Protein AF-A0A9W7AT74-F1 (afdb_monomer)

InterPro domains:
  IPR011990 Tetratricopeptide-like helical domain superfamily [G3DSA:1.25.40.10] (2-201)
  IPR011990 Tetratricopeptide-like helical domain superfamily [G3DSA:1.25.40.10] (202-547)
  IPR011990 Tetratricopeptide-like helical domain superfamily [SSF48452] (2-195)
  IPR011990 Tetratricopeptide-like helical domain superfamily [SSF48452] (277-444)
  IPR011990 Tetratricopeptide-like helical domain superfamily [SSF48452] (407-546)
  IPR019734 Tetratricopeptide repeat [PF13181] (59-85)
  IPR019734 Tetratricopeptide repeat [PS50005] (94-127)
  IPR019734 Tetratricopeptide repeat [PS50005] (133-166)
  IPR019734 Tetratricopeptide repeat [PS50005] (376-409)
  IPR019734 Tetratricopeptide repeat [PS50005] (477-510)
  IPR019734 Tetratricopeptide repeat [PS50005] (511-544)
  IPR019734 Tetratricopeptide repeat [SM00028] (57-90)
  IPR019734 Tetratricopeptide repeat [SM00028] (94-127)
  IPR019734 Tetratricopeptide repeat [SM00028] (133-166)
  IPR019734 Tetratricopeptide repeat [SM00028] (273-306)
  IPR019734 Tetratricopeptide repeat [SM00028] (308-341)
  IPR019734 Tetratricopeptide repeat [SM00028] (342-375)
  IPR019734 Tetratricopeptide repeat [SM00028] (376-409)
  IPR019734 Tetratricopeptide repeat [SM00028] (410-443)
  IPR019734 Tetratricopeptide repeat [SM00028] (477-510)

Mean predicted aligned error: 12.02 Å

Organism: NCBI:txid1714386

Foldseek 3Di:
DLVLLVVLLVVLVVCVVVVVLVSSLVSLVVSQVVLVVVCVVCVVVVNNVVNPLVSNVSSLVSNLVSCVSVVVLVVSLVSLVVNLPDPVPLQCNLVSLQVNLVSCVVVVVLVSSLVSLVVSLVSDPPVPVVVNLVSLQSNLVSCVSVVNLVSSLVSLVVCLVPPNDLVSLLSNLVSCLSVLPLVSNLVSLLSLVPDDQPPPDDPDPPPVVVVVVVVVPPDPDPDPPPSPHSVNSLVSNLVSLVSNQQRSDVVDSVVSLVSSLVSCVPPHPVSSLVSLLVVLVVCVVVVVLVVSLVSLVVCCPPDLVSLLSSLLVQLVSCVVVVVLVSNLVSLVSNCVSPVLALSSLLSNLSSCVVVVVLVVSLVSLVSSCVSPVLPLSSLQVNLVSCVSVVNLVSSLVSLVVSCVSPPPDLVSLQSNLVSCVVVVVLVVSLVSLVSNCVVVVLALVSLQSNLVSCCVPPVVSSLVSLVSSCVNPVQPLVSLVVNLVVCVVVLVLVVSLVSLVSNCVNVVPDLVSLLSNLVSCVSVVVVVVSVVSVVVSCVVPVPDPSD

Radius of gyration: 36.31 Å; Cα contacts (8 Å, |Δi|>4): 671; chains: 1; bounding box: 92×57×98 Å

Sequence (547 aa):
MEKAVHSLIEASAQCSDNHEFTKALEKAKDAGKKERALCKHRETNSLADQINVDLTYAVWFNLACVYQQNGMMEEALNTYTLVVKNKNYPQATFRLRVNMGNIYFYQKKYPQAIKQYRMALDQIPNSGKEVRFKIFRNIGNSFVRLGQFQDAIQSFETIMNASPDFQTGFNLVLCYYALGDAEKMKRGFNKMLAIPIAGIVEEEDEEEEVVVRAAQQRSGDFFHYNSNTPSQAEHYIITAARLIAPALEKSDWTVGYEWVNDALKIDHDNLASQMSIDQGLQYLKNKDFEKAIELLKSFEKKDQNMKAMAATNLSFIYFLEGDYNNADEYADLAVRNSRYNAKALVNKGNCLFVAQEFHRAKELYLEAIGVQADCVEAIYNLGLANMRMNSPDEARQAFEKLHTIIPNNPAVIYQIANLYEQQGKNQQAAKWFNVLITRVPTDPGILSRLGQIFSKEQESQGFHYQLESYRHYPVNLDVISWLGVWFVKHEMYEKSIHYFERASQIQPNEVKWRLMVTSCYRRMGNYSKALQLYEQIHEEYPDNIEC

pLDDT: mean 87.25, std 13.05, range [29.89, 97.44]

Nearest PDB structures (foldseek):
  6vbv-assembly1_4  TM=5.201E-01  e=2.081E-09  Bos taurus
  8dtg-assembly1_A  TM=4.086E-01  e=6.706E-11  Arabidopsis thaliana
  6q6h-assembly1_J  TM=3.724E-01  e=8.475E-11  Homo sapiens
  9gaw-assembly1_U  TM=4.471E-01  e=2.735E-08  Homo sapiens
  6tka-assembly1_AAA  TM=7.381E-01  e=4.547E-05  Homo sapiens

Structure (mmCIF, N/CA/C/O backbone):
data_AF-A0A9W7AT74-F1
#
_entry.id   AF-A0A9W7AT74-F1
#
loop_
_atom_site.group_PDB
_atom_site.id
_atom_site.type_symbol
_atom_site.label_atom_id
_atom_site.label_alt_id
_atom_site.label_comp_id
_atom_site.label_asym_id
_atom_site.label_entity_id
_atom_site.label_seq_id
_atom_site.pdbx_PDB_ins_code
_atom_site.Cartn_x
_atom_site.Cartn_y
_atom_site.Cartn_z
_atom_site.occupancy
_atom_site.B_iso_or_equiv
_atom_site.auth_seq_id
_atom_site.auth_comp_id
_atom_site.auth_asym_id
_atom_site.auth_atom_id
_atom_site.pdbx_PDB_model_num
ATOM 1 N N . MET A 1 1 ? 51.653 3.770 -34.808 1.00 78.94 1 MET A N 1
ATOM 2 C CA . MET A 1 1 ? 50.768 4.689 -34.057 1.00 78.94 1 MET A CA 1
ATOM 3 C C . MET A 1 1 ? 49.322 4.205 -34.046 1.00 78.94 1 MET A C 1
ATOM 5 O O . MET A 1 1 ? 48.783 4.053 -32.964 1.00 78.94 1 MET A O 1
ATOM 9 N N . GLU A 1 2 ? 48.732 3.864 -35.193 1.00 85.56 2 GLU A N 1
ATOM 10 C CA . GLU A 1 2 ? 47.341 3.381 -35.295 1.00 85.56 2 GLU A CA 1
ATOM 11 C C . GLU A 1 2 ? 47.017 2.137 -34.442 1.00 85.56 2 GLU A C 1
ATOM 13 O O . GLU A 1 2 ? 46.090 2.176 -33.639 1.00 85.56 2 GLU A O 1
ATOM 18 N N . LYS A 1 3 ? 47.850 1.083 -34.488 1.00 88.38 3 LYS A N 1
ATOM 19 C CA . LYS A 1 3 ? 47.708 -0.107 -33.615 1.00 88.38 3 LYS A CA 1
ATOM 20 C C . LYS A 1 3 ? 47.638 0.233 -32.118 1.00 88.38 3 LYS A C 1
ATOM 22 O O . LYS A 1 3 ? 46.932 -0.427 -31.370 1.00 88.38 3 LYS A O 1
ATOM 27 N N . ALA A 1 4 ? 48.354 1.276 -31.690 1.00 88.12 4 ALA A N 1
ATOM 28 C CA . ALA A 1 4 ? 48.369 1.710 -30.294 1.00 88.12 4 ALA A CA 1
ATOM 29 C C . ALA A 1 4 ? 47.108 2.497 -29.894 1.00 88.12 4 ALA A C 1
ATOM 31 O O . ALA A 1 4 ? 46.841 2.642 -28.704 1.00 88.12 4 ALA A O 1
ATOM 32 N N . VAL A 1 5 ? 46.363 3.039 -30.866 1.00 89.62 5 VAL A N 1
ATOM 33 C CA . VAL A 1 5 ? 45.036 3.626 -30.640 1.00 89.62 5 VAL A CA 1
ATOM 34 C C . VAL A 1 5 ? 44.016 2.496 -30.487 1.00 89.62 5 VAL A C 1
ATOM 36 O O . VAL A 1 5 ? 43.314 2.475 -29.482 1.00 89.62 5 VAL A O 1
ATOM 39 N N . HIS A 1 6 ? 44.014 1.507 -31.391 1.00 89.94 6 HIS A N 1
ATOM 40 C CA . HIS A 1 6 ? 43.146 0.322 -31.294 1.00 89.94 6 HIS A CA 1
ATOM 41 C C . HIS A 1 6 ? 43.294 -0.412 -29.957 1.00 89.94 6 HIS A C 1
ATOM 43 O O . HIS A 1 6 ? 42.301 -0.614 -29.263 1.00 89.94 6 HIS A O 1
ATOM 49 N N . SER A 1 7 ? 44.530 -0.692 -29.528 1.00 91.88 7 SER A N 1
ATOM 50 C CA . SER A 1 7 ? 44.776 -1.378 -28.253 1.00 91.88 7 SER A CA 1
ATOM 51 C C . SER A 1 7 ? 44.235 -0.614 -27.038 1.00 91.88 7 SER A C 1
ATOM 53 O O . SER A 1 7 ? 43.877 -1.215 -26.033 1.00 91.88 7 SER A O 1
ATOM 55 N N . LEU A 1 8 ? 44.203 0.725 -27.093 1.00 91.25 8 LEU A N 1
ATOM 56 C CA . LEU A 1 8 ? 43.653 1.542 -26.007 1.00 91.25 8 LEU A CA 1
ATOM 57 C C . LEU A 1 8 ? 42.123 1.582 -26.018 1.00 91.25 8 LEU A C 1
ATOM 59 O O . LEU A 1 8 ? 41.532 1.655 -24.944 1.00 91.25 8 LEU A O 1
ATOM 63 N N . ILE A 1 9 ? 41.491 1.532 -27.195 1.00 91.44 9 ILE A N 1
ATOM 64 C CA . ILE A 1 9 ? 40.031 1.404 -27.308 1.00 91.44 9 ILE A CA 1
ATOM 65 C C . ILE A 1 9 ? 39.594 0.055 -26.733 1.00 91.44 9 ILE A C 1
ATOM 67 O O . ILE A 1 9 ? 38.713 0.025 -25.882 1.00 91.44 9 ILE A O 1
ATOM 71 N N . GLU A 1 10 ? 40.253 -1.036 -27.131 1.00 90.69 10 GLU A N 1
ATOM 72 C CA . GLU A 1 10 ? 39.968 -2.386 -26.628 1.00 90.69 10 GLU A CA 1
ATOM 73 C C . GLU A 1 10 ? 40.178 -2.483 -25.114 1.00 90.69 10 GLU A C 1
ATOM 75 O O . GLU A 1 10 ? 39.294 -2.944 -24.399 1.00 90.69 10 GLU A O 1
ATOM 80 N N . ALA A 1 11 ? 41.300 -1.969 -24.597 1.00 90.38 11 ALA A N 1
ATOM 81 C CA . ALA A 1 11 ? 41.555 -1.948 -23.157 1.00 90.38 11 ALA A CA 1
ATOM 82 C C . ALA A 1 11 ? 40.526 -1.099 -22.388 1.00 90.38 11 ALA A C 1
ATOM 84 O O . ALA A 1 11 ? 40.150 -1.436 -21.270 1.00 90.38 11 ALA A O 1
ATOM 85 N N . SER A 1 12 ? 40.065 0.008 -22.976 1.00 91.88 12 SER A N 1
ATOM 86 C CA . SER A 1 12 ? 39.015 0.846 -22.394 1.00 91.88 12 SER A CA 1
ATOM 87 C C . SER A 1 12 ? 37.670 0.113 -22.343 1.00 91.88 12 SER A C 1
ATOM 89 O O . SER A 1 12 ? 37.016 0.145 -21.301 1.00 91.88 12 SER A O 1
ATOM 91 N N . ALA A 1 13 ? 37.301 -0.594 -23.415 1.00 86.69 13 ALA A N 1
ATOM 92 C CA . ALA A 1 13 ? 36.098 -1.422 -23.464 1.00 86.69 13 ALA A CA 1
ATOM 93 C C . ALA A 1 13 ? 36.159 -2.572 -22.442 1.00 86.69 13 ALA A C 1
ATOM 95 O O . ALA A 1 13 ? 35.244 -2.720 -21.644 1.00 86.69 13 ALA A O 1
ATOM 96 N N . GLN A 1 14 ? 37.284 -3.289 -22.352 1.00 90.19 14 GLN A N 1
ATOM 97 C CA . GLN A 1 14 ? 37.480 -4.353 -21.356 1.00 90.19 14 GLN A CA 1
ATOM 98 C C . GLN A 1 14 ? 37.368 -3.844 -19.911 1.00 90.19 14 GLN A C 1
ATOM 100 O O . GLN A 1 14 ? 36.744 -4.485 -19.068 1.00 90.19 14 GLN A O 1
ATOM 105 N N . CYS A 1 15 ? 37.952 -2.681 -19.599 1.00 88.38 15 CYS A N 1
ATOM 106 C CA . CYS A 1 15 ? 37.787 -2.067 -18.279 1.00 88.38 15 CYS A CA 1
ATOM 107 C C . CYS A 1 15 ? 36.328 -1.671 -18.005 1.00 88.38 15 CYS A C 1
ATOM 109 O O . CYS A 1 15 ? 35.877 -1.781 -16.868 1.00 88.38 15 CYS A O 1
ATOM 111 N N . SER A 1 16 ? 35.597 -1.216 -19.026 1.00 83.50 16 SER A N 1
ATOM 112 C CA . SER A 1 16 ? 34.171 -0.892 -18.925 1.00 83.50 16 SER A CA 1
ATOM 113 C C . SER A 1 16 ? 33.330 -2.137 -18.619 1.00 83.50 16 SER A C 1
ATOM 115 O O . SER A 1 16 ? 32.529 -2.107 -17.685 1.00 83.50 16 SER A O 1
ATOM 117 N N . ASP A 1 17 ? 33.592 -3.250 -19.310 1.00 85.62 17 ASP A N 1
ATOM 118 C CA . ASP A 1 17 ? 32.926 -4.539 -19.079 1.00 85.62 17 ASP A CA 1
ATOM 119 C C . ASP A 1 17 ? 33.206 -5.077 -17.667 1.00 85.62 17 ASP A C 1
ATOM 121 O O . ASP A 1 17 ? 32.311 -5.570 -16.979 1.00 85.62 17 ASP A O 1
ATOM 125 N N . ASN A 1 18 ? 34.427 -4.877 -17.167 1.00 88.88 18 ASN A N 1
ATOM 126 C CA . ASN A 1 18 ? 34.818 -5.211 -15.794 1.00 88.88 18 ASN A CA 1
ATOM 127 C C . ASN A 1 18 ? 34.305 -4.211 -14.736 1.00 88.88 18 ASN A C 1
ATOM 129 O O . ASN A 1 18 ? 34.680 -4.316 -13.569 1.00 88.88 18 ASN A O 1
ATOM 133 N N . HIS A 1 19 ? 33.463 -3.243 -15.119 1.00 86.12 19 HIS A N 1
ATOM 134 C CA . HIS A 1 19 ? 32.896 -2.205 -14.247 1.00 86.12 19 HIS A CA 1
ATOM 135 C C . HIS A 1 19 ? 33.952 -1.276 -13.603 1.00 86.12 19 HIS A C 1
ATOM 137 O O . HIS A 1 19 ? 33.685 -0.572 -12.627 1.00 86.12 19 HIS A O 1
ATOM 143 N N . GLU A 1 20 ? 35.158 -1.207 -14.174 1.00 91.88 20 GLU A N 1
ATOM 144 C CA . GLU A 1 20 ? 36.246 -0.320 -13.753 1.00 91.88 20 GLU A CA 1
ATOM 145 C C . GLU A 1 20 ? 36.169 1.037 -14.484 1.00 91.88 20 GLU A C 1
ATOM 147 O O . GLU A 1 20 ? 37.054 1.414 -15.261 1.00 91.88 20 GLU A O 1
ATOM 152 N N . PHE A 1 21 ? 35.092 1.794 -14.250 1.00 88.25 21 PHE A N 1
ATOM 153 C CA . PHE A 1 21 ? 34.745 2.973 -15.059 1.00 88.25 21 PHE A CA 1
ATOM 154 C C . PHE A 1 21 ? 35.800 4.093 -15.063 1.00 88.25 21 PHE A C 1
ATOM 156 O O . PHE A 1 21 ? 35.997 4.750 -16.090 1.00 88.25 21 PHE A O 1
ATOM 163 N N . THR A 1 22 ? 36.531 4.290 -13.963 1.00 90.69 22 THR A N 1
ATOM 164 C CA . THR A 1 22 ? 37.586 5.315 -13.861 1.00 90.69 22 THR A CA 1
ATOM 165 C C . THR A 1 22 ? 38.806 4.969 -14.714 1.00 90.69 22 THR A C 1
ATOM 167 O O . THR A 1 22 ? 39.286 5.804 -15.481 1.00 90.69 22 THR A O 1
ATOM 170 N N . LYS A 1 23 ? 39.263 3.713 -14.657 1.00 90.31 23 LYS A N 1
ATOM 171 C CA . LYS A 1 23 ? 40.355 3.205 -15.500 1.00 90.31 23 LYS A CA 1
ATOM 172 C C . LYS A 1 23 ? 39.948 3.192 -16.972 1.00 90.31 23 LYS A C 1
ATOM 174 O O . LYS A 1 23 ? 40.732 3.606 -17.826 1.00 90.31 23 LYS A O 1
ATOM 179 N N . ALA A 1 24 ? 38.709 2.791 -17.272 1.00 90.44 24 ALA A N 1
ATOM 180 C CA . ALA A 1 24 ? 38.161 2.849 -18.625 1.00 90.44 24 ALA A CA 1
ATOM 181 C C . ALA A 1 24 ? 38.225 4.277 -19.195 1.00 90.44 24 ALA A C 1
ATOM 183 O O . ALA A 1 24 ? 38.590 4.460 -20.361 1.00 90.44 24 ALA A O 1
ATOM 184 N N . LEU A 1 25 ? 37.935 5.289 -18.364 1.00 92.12 25 LEU A N 1
ATOM 185 C CA . LEU A 1 25 ? 37.960 6.702 -18.745 1.00 92.12 25 LEU A CA 1
ATOM 186 C C . LEU A 1 25 ? 39.370 7.214 -19.033 1.00 92.12 25 LEU A C 1
ATOM 188 O O . LEU A 1 25 ? 39.571 7.939 -20.010 1.00 92.12 25 LEU A O 1
ATOM 192 N N . GLU A 1 26 ? 40.351 6.843 -18.213 1.00 93.19 26 GLU A N 1
ATOM 193 C CA . GLU A 1 26 ? 41.756 7.188 -18.453 1.00 93.19 26 GLU A CA 1
ATOM 194 C C . GLU A 1 26 ? 42.239 6.624 -19.793 1.00 93.19 26 GLU A C 1
ATOM 196 O O . GLU A 1 26 ? 42.757 7.368 -20.632 1.00 93.19 26 GLU A O 1
ATOM 201 N N . LYS A 1 27 ? 41.979 5.334 -20.044 1.00 92.31 27 LYS A N 1
ATOM 202 C CA . LYS A 1 27 ? 42.341 4.670 -21.305 1.00 92.31 27 LYS A CA 1
ATOM 203 C C . LYS A 1 27 ? 41.642 5.300 -22.512 1.00 92.31 27 LYS A C 1
ATOM 205 O O . LYS A 1 27 ? 42.293 5.518 -23.534 1.00 92.31 27 LYS A O 1
ATOM 210 N N . ALA A 1 28 ? 40.363 5.665 -22.388 1.00 91.44 28 ALA A N 1
ATOM 211 C CA . ALA A 1 28 ? 39.619 6.349 -23.446 1.00 91.44 28 ALA A CA 1
ATOM 212 C C . ALA A 1 28 ? 40.184 7.749 -23.752 1.00 91.44 28 ALA A C 1
ATOM 214 O O . ALA A 1 28 ? 40.353 8.118 -24.918 1.00 91.44 28 ALA A O 1
ATOM 215 N N . LYS A 1 29 ? 40.521 8.536 -22.720 1.00 93.00 29 LYS A N 1
ATOM 216 C CA . LYS A 1 29 ? 41.140 9.863 -22.889 1.00 93.00 29 LYS A CA 1
ATOM 217 C C . LYS A 1 29 ? 42.508 9.758 -23.558 1.00 93.00 29 LYS A C 1
ATOM 219 O O . LYS A 1 29 ? 42.830 10.570 -24.428 1.00 93.00 29 LYS A O 1
ATOM 224 N N . ASP A 1 30 ? 43.299 8.757 -23.188 1.00 92.75 30 ASP A N 1
ATOM 225 C CA . ASP A 1 30 ? 44.605 8.513 -23.796 1.00 92.75 30 ASP A CA 1
ATOM 226 C C . ASP A 1 30 ? 44.493 8.033 -25.247 1.00 92.75 30 ASP A C 1
ATOM 228 O O . ASP A 1 30 ? 45.285 8.472 -26.087 1.00 92.75 30 ASP A O 1
ATOM 232 N N . ALA A 1 31 ? 43.476 7.228 -25.581 1.00 91.88 31 ALA A N 1
ATOM 233 C CA . ALA A 1 31 ? 43.154 6.887 -26.967 1.00 91.88 31 ALA A CA 1
ATOM 234 C C . ALA A 1 31 ? 42.860 8.155 -27.789 1.00 91.88 31 ALA A C 1
ATOM 236 O O . ALA A 1 31 ? 43.461 8.350 -28.845 1.00 91.88 31 ALA A O 1
ATOM 237 N N . GLY A 1 32 ? 42.034 9.068 -27.260 1.00 90.25 32 GLY A N 1
ATOM 238 C CA . GLY A 1 32 ? 41.728 10.364 -27.882 1.00 90.25 32 GLY A CA 1
ATOM 239 C C . GLY A 1 32 ? 42.950 11.261 -28.096 1.00 90.25 32 GLY A C 1
ATOM 240 O O . GLY A 1 32 ? 43.094 11.887 -29.146 1.00 90.25 32 GLY A O 1
ATOM 241 N N . LYS A 1 33 ? 43.877 11.312 -27.132 1.00 91.69 33 LYS A N 1
ATOM 242 C CA . LYS A 1 33 ? 45.137 12.064 -27.287 1.00 91.69 33 LYS A CA 1
ATOM 243 C C . LYS A 1 33 ? 46.021 11.469 -28.385 1.00 91.69 33 LYS A C 1
ATOM 245 O O . LYS A 1 33 ? 46.568 12.220 -29.193 1.00 91.69 33 LYS A O 1
ATOM 250 N N . LYS A 1 34 ? 46.171 10.138 -28.417 1.00 91.12 34 LYS A N 1
ATOM 251 C CA . LYS A 1 34 ? 47.001 9.447 -29.417 1.00 91.12 34 LYS A CA 1
ATOM 252 C C . LYS A 1 34 ? 46.404 9.515 -30.818 1.00 91.12 34 LYS A C 1
ATOM 254 O O . LYS A 1 34 ? 47.158 9.663 -31.774 1.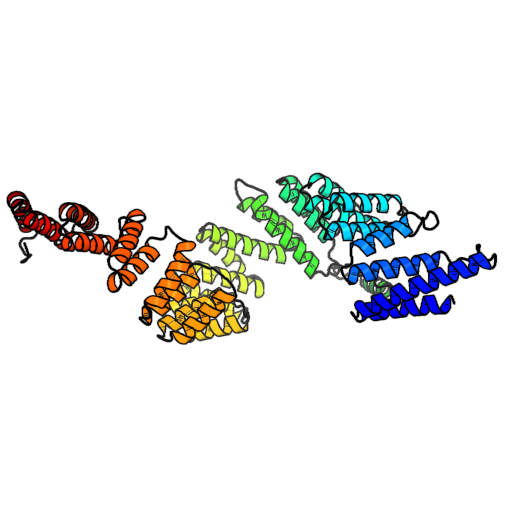00 91.12 34 LYS A O 1
ATOM 259 N N . GLU A 1 35 ? 45.082 9.456 -30.939 1.00 91.12 35 GLU A N 1
ATOM 260 C CA . GLU A 1 35 ? 44.377 9.645 -32.209 1.00 91.12 35 GLU A CA 1
ATOM 261 C C . GLU A 1 35 ? 44.606 11.060 -32.758 1.00 91.12 35 GLU A C 1
ATOM 263 O O . GLU A 1 35 ? 45.075 11.204 -33.885 1.00 91.12 35 GLU A O 1
ATOM 268 N N . ARG A 1 36 ? 44.445 12.105 -31.934 1.00 88.38 36 ARG A N 1
ATOM 269 C CA . ARG A 1 36 ? 44.746 13.487 -32.352 1.00 88.38 36 ARG A CA 1
ATOM 270 C C . ARG A 1 36 ? 46.198 13.665 -32.795 1.00 88.38 36 ARG A C 1
ATOM 272 O O . ARG A 1 36 ? 46.464 14.386 -33.753 1.00 88.38 36 ARG A O 1
ATOM 279 N N . ALA A 1 37 ? 47.143 13.037 -32.093 1.00 88.31 37 ALA A N 1
ATOM 280 C CA . ALA A 1 37 ? 48.556 13.071 -32.468 1.00 88.31 37 ALA A CA 1
ATOM 281 C C . ALA A 1 37 ? 48.816 12.346 -33.801 1.00 88.31 37 ALA A C 1
ATOM 283 O O . ALA A 1 37 ? 49.589 12.838 -34.622 1.00 88.31 37 ALA A O 1
ATOM 284 N N . LEU A 1 38 ? 48.138 11.219 -34.039 1.00 87.12 38 LEU A N 1
ATOM 285 C CA . LEU A 1 38 ? 48.192 10.481 -35.300 1.00 87.12 38 LEU A CA 1
ATOM 286 C C . LEU A 1 38 ? 47.646 11.313 -36.468 1.00 87.12 38 LEU A C 1
ATOM 288 O O . LEU A 1 38 ? 48.287 11.362 -37.516 1.00 87.12 38 LEU A O 1
ATOM 292 N N . CYS A 1 39 ? 46.514 11.994 -36.283 1.00 85.12 39 CYS A N 1
ATOM 293 C CA . CYS A 1 39 ? 45.933 12.872 -37.300 1.00 85.12 39 CYS A CA 1
ATOM 294 C C . CYS A 1 39 ? 46.866 14.042 -37.632 1.00 85.12 39 CYS A C 1
ATOM 296 O O . CYS A 1 39 ? 47.206 14.224 -38.798 1.00 85.12 39 CYS A O 1
ATOM 298 N N . LYS A 1 40 ? 47.414 14.732 -36.621 1.00 87.31 40 LYS A N 1
ATOM 299 C CA . LYS A 1 40 ? 48.415 15.793 -36.836 1.00 87.31 40 LYS A CA 1
ATOM 300 C C . LYS A 1 40 ? 49.653 15.299 -37.584 1.00 87.31 40 LYS A C 1
ATOM 302 O O . LYS A 1 40 ? 50.117 15.966 -38.497 1.00 87.31 40 LYS A O 1
ATOM 307 N N . HIS A 1 41 ? 50.178 14.127 -37.225 1.00 87.12 41 HIS A N 1
ATOM 308 C CA . HIS A 1 41 ? 51.332 13.541 -37.910 1.00 87.12 41 HIS A CA 1
ATOM 309 C C . HIS A 1 41 ? 51.037 13.208 -39.382 1.00 87.12 41 HIS A C 1
ATOM 311 O O . HIS A 1 41 ? 51.914 13.323 -40.238 1.00 87.12 41 HIS A O 1
ATOM 317 N N . ARG A 1 42 ? 49.810 12.768 -39.691 1.00 86.12 42 ARG A N 1
ATOM 318 C CA . ARG A 1 42 ? 49.365 12.524 -41.071 1.00 86.12 42 ARG A CA 1
ATOM 319 C C . ARG A 1 42 ? 49.247 13.831 -41.855 1.00 86.12 42 ARG A C 1
ATOM 321 O O . ARG A 1 42 ? 49.735 13.895 -42.977 1.00 86.12 42 ARG A O 1
ATOM 328 N N . GLU A 1 43 ? 48.696 14.879 -41.249 1.00 85.38 43 GLU A N 1
ATOM 329 C CA . GLU A 1 43 ? 48.592 16.212 -41.856 1.00 85.38 43 GLU A CA 1
ATOM 330 C C . GLU A 1 43 ? 49.969 16.828 -42.154 1.00 85.38 43 GLU A C 1
ATOM 332 O O . GLU A 1 43 ? 50.210 17.273 -43.274 1.00 85.38 43 GLU A O 1
ATOM 337 N N . THR A 1 44 ? 50.912 16.796 -41.202 1.00 88.12 44 THR A N 1
ATOM 338 C CA . THR A 1 44 ? 52.254 17.388 -41.380 1.00 88.12 44 THR A CA 1
ATOM 339 C C . THR A 1 44 ? 53.088 16.696 -42.453 1.00 88.12 44 THR A C 1
ATOM 341 O O . THR A 1 44 ? 53.957 17.320 -43.053 1.00 88.12 44 THR A O 1
ATOM 344 N N . ASN A 1 45 ? 52.823 15.414 -42.706 1.00 87.25 45 ASN A N 1
ATOM 345 C CA . ASN A 1 45 ? 53.551 14.609 -43.686 1.00 87.25 45 ASN A CA 1
ATOM 346 C C . ASN A 1 45 ? 52.821 14.500 -45.036 1.00 87.25 45 ASN A C 1
ATOM 348 O O . ASN A 1 45 ? 53.168 13.639 -45.838 1.00 87.25 45 ASN A O 1
ATOM 352 N N . SER A 1 46 ? 51.823 15.355 -45.300 1.00 82.88 46 SER A N 1
ATOM 353 C CA . SER A 1 46 ? 51.021 15.342 -46.540 1.00 82.88 46 SER A CA 1
ATOM 354 C C . SER A 1 46 ? 50.275 14.020 -46.800 1.00 82.88 46 SER A C 1
ATOM 356 O O . SER A 1 46 ? 49.999 13.664 -47.939 1.00 82.88 46 SER A O 1
ATOM 358 N N . LEU A 1 47 ? 49.921 13.292 -45.737 1.00 83.12 47 LEU A N 1
ATOM 359 C CA . LEU A 1 47 ? 49.146 12.045 -45.766 1.00 83.12 47 LEU A CA 1
ATOM 360 C C . LEU A 1 47 ? 47.709 12.274 -45.265 1.00 83.12 47 LEU A C 1
ATOM 362 O O . LEU A 1 47 ? 47.117 11.392 -44.642 1.00 83.12 47 LEU A O 1
ATOM 366 N N . ALA A 1 48 ? 47.154 13.470 -45.486 1.00 73.44 48 ALA A N 1
ATOM 367 C CA . ALA A 1 48 ? 45.822 13.850 -45.006 1.00 73.44 48 ALA A CA 1
ATOM 368 C C . ALA A 1 48 ? 44.714 12.922 -45.546 1.00 73.44 48 ALA A C 1
ATOM 370 O O . ALA A 1 48 ? 43.787 12.580 -44.814 1.00 73.44 48 ALA A O 1
ATOM 371 N N . ASP A 1 49 ? 44.875 12.416 -46.770 1.00 72.50 49 ASP A N 1
ATOM 372 C CA . ASP A 1 49 ? 43.944 11.468 -47.399 1.00 72.50 49 ASP A CA 1
ATOM 373 C C . ASP A 1 49 ? 43.959 10.073 -46.741 1.00 72.50 49 ASP A C 1
ATOM 375 O O . ASP A 1 49 ? 43.067 9.262 -46.971 1.00 72.50 49 ASP A O 1
ATOM 379 N N . GLN A 1 50 ? 44.956 9.784 -45.894 1.00 77.12 50 GLN A N 1
ATOM 380 C CA . GLN A 1 50 ? 45.083 8.525 -45.147 1.00 77.12 50 GLN A CA 1
ATOM 381 C C . GLN A 1 50 ? 44.544 8.619 -43.711 1.00 77.12 50 GLN A C 1
ATOM 383 O O . GLN A 1 50 ? 44.795 7.727 -42.893 1.00 77.12 50 GLN A O 1
ATOM 388 N N . ILE A 1 51 ? 43.849 9.703 -43.347 1.00 79.62 51 ILE A N 1
ATOM 389 C CA . ILE A 1 51 ? 43.179 9.790 -42.048 1.00 79.62 51 ILE A CA 1
ATOM 390 C C . ILE A 1 51 ? 42.059 8.747 -42.009 1.00 79.62 51 ILE A C 1
ATOM 392 O O . ILE A 1 51 ? 41.092 8.811 -42.762 1.00 79.62 51 ILE A O 1
ATOM 396 N N . ASN A 1 52 ? 42.201 7.779 -41.104 1.00 80.00 52 ASN A N 1
ATOM 397 C CA . ASN A 1 52 ? 41.198 6.751 -40.873 1.00 80.00 52 ASN A CA 1
ATOM 398 C C . ASN A 1 52 ? 40.009 7.344 -40.103 1.00 80.00 52 ASN A C 1
ATOM 400 O O . ASN A 1 52 ? 40.003 7.398 -38.873 1.00 80.00 52 ASN A O 1
ATOM 404 N N . VAL A 1 53 ? 39.016 7.799 -40.861 1.00 79.69 53 VAL A N 1
ATOM 405 C CA . VAL A 1 53 ? 37.785 8.420 -40.366 1.00 79.69 53 VAL A CA 1
ATOM 406 C C . VAL A 1 53 ? 37.027 7.468 -39.428 1.00 79.69 53 VAL A C 1
ATOM 408 O O . VAL A 1 53 ? 36.586 7.885 -38.358 1.00 79.69 53 VAL A O 1
ATOM 411 N N . ASP A 1 54 ? 36.960 6.174 -39.744 1.00 80.12 54 ASP A N 1
ATOM 412 C CA . ASP A 1 54 ? 36.266 5.179 -38.913 1.00 80.12 54 ASP A CA 1
ATOM 413 C C . ASP A 1 54 ? 36.940 4.985 -37.549 1.00 80.12 54 ASP A C 1
ATOM 415 O O . ASP A 1 54 ? 36.264 4.873 -36.521 1.00 80.12 54 ASP A O 1
ATOM 419 N N . LEU A 1 55 ? 38.275 5.022 -37.510 1.00 84.12 55 LEU A N 1
ATOM 420 C CA . LEU A 1 55 ? 39.023 4.985 -36.254 1.00 84.12 55 LEU A CA 1
ATOM 421 C C . LEU A 1 55 ? 38.758 6.232 -35.408 1.00 84.12 55 LEU A C 1
ATOM 423 O O . LEU A 1 55 ? 38.523 6.117 -34.204 1.00 84.12 55 LEU A O 1
ATOM 427 N N . THR A 1 56 ? 38.764 7.416 -36.024 1.00 82.75 56 THR A N 1
ATOM 428 C CA . THR A 1 56 ? 38.421 8.665 -35.336 1.00 82.75 56 THR A CA 1
ATOM 429 C C . THR A 1 56 ? 37.019 8.568 -34.730 1.00 82.75 56 THR A C 1
ATOM 431 O O . THR A 1 56 ? 36.845 8.845 -33.542 1.00 82.75 56 THR A O 1
ATOM 434 N N . TYR A 1 57 ? 36.026 8.094 -35.491 1.00 84.06 57 TYR A N 1
ATOM 435 C CA . TYR A 1 57 ? 34.673 7.852 -34.982 1.00 84.06 57 TYR A CA 1
ATOM 436 C C . TYR A 1 57 ? 34.665 6.896 -33.782 1.00 84.06 57 TYR A C 1
ATOM 438 O O . TYR A 1 57 ? 34.078 7.226 -32.750 1.00 84.06 57 TYR A O 1
ATOM 446 N N . ALA A 1 58 ? 35.335 5.744 -33.885 1.00 84.62 58 ALA A N 1
ATOM 447 C CA . ALA A 1 58 ? 35.369 4.732 -32.829 1.00 84.62 58 ALA A CA 1
ATOM 448 C C . ALA A 1 58 ? 35.968 5.270 -31.518 1.00 84.62 58 ALA A C 1
ATOM 450 O O . ALA A 1 58 ? 35.431 5.009 -30.440 1.00 84.62 58 ALA A O 1
ATOM 451 N N . VAL A 1 59 ? 37.034 6.075 -31.601 1.00 87.31 59 VAL A N 1
ATOM 452 C CA . VAL A 1 59 ? 37.665 6.713 -30.435 1.00 87.31 59 VAL A CA 1
ATOM 453 C C . VAL A 1 59 ? 36.707 7.681 -29.743 1.00 87.31 59 VAL A C 1
ATOM 455 O O . VAL A 1 59 ? 36.530 7.605 -28.526 1.00 87.31 59 VAL A O 1
ATOM 458 N N . TRP A 1 60 ? 36.072 8.581 -30.499 1.00 85.69 60 TRP A N 1
ATOM 459 C CA . TRP A 1 60 ? 35.148 9.563 -29.926 1.00 85.69 60 TRP A CA 1
ATOM 460 C C . TRP A 1 60 ? 33.867 8.918 -29.394 1.00 85.69 60 TRP A C 1
ATOM 462 O O . TRP A 1 60 ? 33.372 9.333 -28.346 1.00 85.69 60 TRP A O 1
ATOM 472 N N . PHE A 1 61 ? 33.355 7.894 -30.080 1.00 85.56 61 PHE A N 1
ATOM 473 C CA . PHE A 1 61 ? 32.203 7.119 -29.630 1.00 85.56 61 PHE A CA 1
ATOM 474 C C . PHE A 1 61 ? 32.492 6.409 -28.307 1.00 85.56 61 PHE A C 1
ATOM 476 O O . PHE A 1 61 ? 31.744 6.595 -27.349 1.00 85.56 61 PHE A O 1
ATOM 483 N N . ASN A 1 62 ? 33.605 5.670 -28.227 1.00 87.44 62 ASN A N 1
ATOM 484 C CA . ASN A 1 62 ? 34.012 4.993 -26.998 1.00 87.44 62 ASN A CA 1
ATOM 485 C C . ASN A 1 62 ? 34.183 5.993 -25.844 1.00 87.44 62 ASN A C 1
ATOM 487 O O . ASN A 1 62 ? 33.611 5.818 -24.772 1.00 87.44 62 ASN A O 1
ATOM 491 N N . LEU A 1 63 ? 34.890 7.104 -26.081 1.00 89.12 63 LEU A N 1
ATOM 492 C CA . LEU A 1 63 ? 35.085 8.141 -25.069 1.00 89.12 63 LEU A CA 1
ATOM 493 C C . LEU A 1 63 ? 33.756 8.715 -24.549 1.00 89.12 63 LEU A C 1
ATOM 495 O O . LEU A 1 63 ? 33.602 8.902 -23.343 1.00 89.12 63 LEU A O 1
ATOM 499 N N . ALA A 1 64 ? 32.791 8.974 -25.432 1.00 87.69 64 ALA A N 1
ATOM 500 C CA . ALA A 1 64 ? 31.484 9.493 -25.041 1.00 87.69 64 ALA A CA 1
ATOM 501 C C . ALA A 1 64 ? 30.644 8.468 -24.254 1.00 87.69 64 ALA A C 1
ATOM 503 O O . ALA A 1 64 ? 30.007 8.840 -23.266 1.00 87.69 64 ALA A O 1
ATOM 504 N N . CYS A 1 65 ? 30.684 7.186 -24.632 1.00 85.69 65 CYS A N 1
ATOM 505 C CA . CYS A 1 65 ? 30.056 6.100 -23.872 1.00 85.69 65 CYS A CA 1
ATOM 506 C C . CYS A 1 65 ? 30.655 5.977 -22.463 1.00 85.69 65 CYS A C 1
ATOM 508 O O . CYS A 1 65 ? 29.919 5.893 -21.481 1.00 85.69 65 CYS A O 1
ATOM 510 N N . VAL A 1 66 ? 31.982 6.046 -22.341 1.00 88.56 66 VAL A N 1
ATOM 511 C CA . VAL A 1 66 ? 32.665 5.958 -21.044 1.00 88.56 66 VAL A CA 1
ATOM 512 C C . VAL A 1 66 ? 32.400 7.194 -20.174 1.00 88.56 66 VAL A C 1
ATOM 514 O O . VAL A 1 66 ? 32.223 7.059 -18.962 1.00 88.56 66 VAL A O 1
ATOM 517 N N . TYR A 1 67 ? 32.293 8.396 -20.755 1.00 90.00 67 TYR A N 1
ATOM 518 C CA . TYR A 1 67 ? 31.825 9.576 -20.014 1.00 90.00 67 TYR A CA 1
ATOM 519 C C . TYR A 1 67 ? 30.420 9.363 -19.441 1.00 90.00 67 TYR A C 1
ATOM 521 O O . TYR A 1 67 ? 30.190 9.646 -18.266 1.00 90.00 67 TYR A O 1
ATOM 529 N N . GLN A 1 68 ? 29.500 8.809 -20.235 1.00 85.38 68 GLN A N 1
ATOM 530 C CA . GLN A 1 68 ? 28.141 8.513 -19.784 1.00 85.38 68 GLN A CA 1
ATOM 531 C C . GLN A 1 68 ? 28.124 7.503 -18.623 1.00 85.38 68 GLN A C 1
ATOM 533 O O . GLN A 1 68 ? 27.408 7.718 -17.647 1.00 85.38 68 GLN A O 1
ATOM 538 N N . GLN A 1 69 ? 28.934 6.442 -18.691 1.00 85.50 69 GLN A N 1
ATOM 539 C CA . GLN A 1 69 ? 29.055 5.445 -17.615 1.00 85.50 69 GLN A CA 1
ATOM 540 C C . GLN A 1 69 ? 29.630 6.027 -16.316 1.00 85.50 69 GLN A C 1
ATOM 542 O O . GLN A 1 69 ? 29.236 5.614 -15.232 1.00 85.50 69 GLN A O 1
ATOM 547 N N . ASN A 1 70 ? 30.508 7.030 -16.412 1.00 87.44 70 ASN A N 1
ATOM 548 C CA . ASN A 1 70 ? 31.046 7.758 -15.257 1.00 87.44 70 ASN A CA 1
ATOM 549 C C . ASN A 1 70 ? 30.112 8.878 -14.748 1.00 87.44 70 ASN A C 1
ATOM 551 O O . ASN A 1 70 ? 30.510 9.667 -13.893 1.00 87.44 70 ASN A O 1
ATOM 555 N N . GLY A 1 71 ? 28.890 9.004 -15.282 1.00 86.94 71 GLY A N 1
ATOM 556 C CA . GLY A 1 71 ? 27.941 10.058 -14.901 1.00 86.94 71 GLY A CA 1
ATOM 557 C C . GLY A 1 71 ? 28.281 11.456 -15.438 1.00 86.94 71 GLY A C 1
ATOM 558 O O . GLY A 1 71 ? 27.583 12.421 -15.127 1.00 86.94 71 GLY A O 1
ATOM 559 N N . MET A 1 72 ? 29.311 11.579 -16.279 1.00 91.06 72 MET A N 1
ATOM 560 C CA . MET A 1 72 ? 29.781 12.830 -16.886 1.00 91.06 72 MET A CA 1
ATOM 561 C C . MET A 1 72 ? 28.950 13.174 -18.134 1.00 91.06 72 MET A C 1
ATOM 563 O O . MET A 1 72 ? 29.380 13.029 -19.282 1.00 91.06 72 MET A O 1
ATOM 567 N N . MET A 1 73 ? 27.694 13.561 -17.907 1.00 89.38 73 MET A N 1
ATOM 568 C CA . MET A 1 73 ? 26.693 13.704 -18.971 1.00 89.38 73 MET A CA 1
ATOM 569 C C . MET A 1 73 ? 26.947 14.900 -19.903 1.00 89.38 73 MET A C 1
ATOM 571 O O . MET A 1 73 ? 26.628 14.825 -21.090 1.00 89.38 73 MET A O 1
ATOM 575 N N . GLU A 1 74 ? 27.511 16.005 -19.405 1.00 90.88 74 GLU A N 1
ATOM 576 C CA . GLU A 1 74 ? 27.785 17.193 -20.229 1.00 90.88 74 GLU A CA 1
ATOM 577 C C . GLU A 1 74 ? 28.975 16.968 -21.165 1.00 90.88 74 GLU A C 1
ATOM 579 O O . GLU A 1 74 ? 28.918 17.296 -22.351 1.00 90.88 74 GLU A O 1
ATOM 584 N N . GLU A 1 75 ? 30.032 16.332 -20.666 1.00 90.56 75 GLU A N 1
ATOM 585 C CA . GLU A 1 75 ? 31.211 15.957 -21.439 1.00 90.56 75 GLU A CA 1
ATOM 586 C C . GLU A 1 75 ? 30.868 14.927 -22.516 1.00 90.56 75 GLU A C 1
ATOM 588 O O . GLU A 1 75 ? 31.344 15.046 -23.652 1.00 90.56 75 GLU A O 1
ATOM 593 N N . ALA A 1 76 ? 29.987 13.971 -22.206 1.00 89.31 76 ALA A N 1
ATOM 594 C CA . ALA A 1 76 ? 29.444 13.039 -23.189 1.00 89.31 76 ALA A CA 1
ATOM 595 C C . ALA A 1 76 ? 28.691 13.781 -24.310 1.00 89.31 76 ALA A C 1
ATOM 597 O O . ALA A 1 76 ? 28.985 13.575 -25.489 1.00 89.31 76 ALA A O 1
ATOM 598 N N . LEU A 1 77 ? 27.775 14.701 -23.971 1.00 90.38 77 LEU A N 1
ATOM 599 C CA . LEU A 1 77 ? 27.022 15.495 -24.955 1.00 90.38 77 LEU A CA 1
ATOM 600 C C . LEU A 1 77 ? 27.926 16.380 -25.821 1.00 90.38 77 LEU A C 1
ATOM 602 O O . LEU A 1 77 ? 27.721 16.463 -27.036 1.00 90.38 77 LEU A O 1
ATOM 606 N N . ASN A 1 78 ? 28.936 17.016 -25.225 1.00 90.19 78 ASN A N 1
ATOM 607 C CA . ASN A 1 78 ? 29.916 17.824 -25.951 1.00 90.19 78 ASN A CA 1
ATOM 608 C C . ASN A 1 78 ? 30.708 16.964 -26.940 1.00 90.19 78 ASN A C 1
ATOM 610 O O . ASN A 1 78 ? 30.860 17.339 -28.105 1.00 90.19 78 ASN A O 1
ATOM 614 N N . THR A 1 79 ? 31.139 15.779 -26.501 1.00 88.19 79 THR A N 1
ATOM 615 C CA . THR A 1 79 ? 31.865 14.818 -27.339 1.00 88.19 79 THR A CA 1
ATOM 616 C C . THR A 1 79 ? 31.000 14.338 -28.506 1.00 88.19 79 THR A C 1
ATOM 618 O O . THR A 1 79 ? 31.430 14.418 -29.656 1.00 88.19 79 THR A O 1
ATOM 621 N N . TYR A 1 80 ? 29.748 13.944 -28.252 1.00 87.50 80 TYR A N 1
ATOM 622 C CA . TYR A 1 80 ? 28.810 13.560 -29.311 1.00 87.50 80 TYR A CA 1
ATOM 623 C C . TYR A 1 80 ? 28.535 14.703 -30.296 1.00 87.50 80 TYR A C 1
ATOM 625 O O . TYR A 1 80 ? 28.526 14.489 -31.507 1.00 87.50 80 TYR A O 1
ATOM 633 N N . THR A 1 81 ? 28.369 15.934 -29.805 1.00 87.94 81 THR A N 1
ATOM 634 C CA . THR A 1 81 ? 28.085 17.106 -30.648 1.00 87.94 81 THR A CA 1
ATOM 635 C C . THR A 1 81 ? 29.218 17.402 -31.632 1.00 87.94 81 THR A C 1
ATOM 637 O O . THR A 1 81 ? 28.948 17.805 -32.765 1.00 87.94 81 THR A O 1
ATOM 640 N N . LEU A 1 82 ? 30.477 17.193 -31.232 1.00 82.94 82 LEU A N 1
ATOM 641 C CA . LEU A 1 82 ? 31.635 17.364 -32.115 1.00 82.94 82 LEU A CA 1
ATOM 642 C C . LEU A 1 82 ? 31.603 16.378 -33.288 1.00 82.94 82 LEU A C 1
ATOM 644 O O . LEU A 1 82 ? 31.797 16.786 -34.432 1.00 82.94 82 LEU A O 1
ATOM 648 N N . VAL A 1 83 ? 31.305 15.105 -33.015 1.00 81.12 83 VAL A N 1
ATOM 649 C CA . VAL A 1 83 ? 31.255 14.057 -34.047 1.00 81.12 83 VAL A CA 1
ATOM 650 C C . VAL A 1 83 ? 30.072 14.276 -34.990 1.00 81.12 83 VAL A C 1
ATOM 652 O O . VAL A 1 83 ? 30.236 14.243 -36.204 1.00 81.12 83 VAL A O 1
ATOM 655 N N . VAL A 1 84 ? 28.897 14.596 -34.441 1.00 81.62 84 VAL A N 1
ATOM 656 C CA . VAL A 1 84 ? 27.654 14.819 -35.200 1.00 81.62 84 VAL A CA 1
ATOM 657 C C . VAL A 1 84 ? 27.736 16.038 -36.135 1.00 81.62 84 VAL A C 1
ATOM 659 O O . VAL A 1 84 ? 27.064 16.071 -37.166 1.00 81.62 84 VAL A O 1
ATOM 662 N N . LYS A 1 85 ? 28.527 17.065 -35.791 1.00 79.69 85 LYS A N 1
ATOM 663 C CA . LYS A 1 85 ? 28.738 18.251 -36.645 1.00 79.69 85 LYS A CA 1
ATOM 664 C C . LYS A 1 85 ? 29.657 17.980 -37.836 1.00 79.69 85 LYS A C 1
ATOM 666 O O . LYS A 1 85 ? 29.620 18.736 -38.808 1.00 79.69 85 LYS A O 1
ATOM 671 N N . ASN A 1 86 ? 30.488 16.945 -37.763 1.00 75.50 86 ASN A N 1
ATOM 672 C CA . ASN A 1 86 ? 31.417 16.621 -38.828 1.00 75.50 86 ASN A CA 1
ATOM 673 C C . ASN A 1 86 ? 30.679 15.876 -39.955 1.00 75.50 86 ASN A C 1
ATOM 675 O O . ASN A 1 86 ? 30.140 14.787 -39.760 1.00 75.50 86 ASN A O 1
ATOM 679 N N . LYS A 1 87 ? 30.654 16.479 -41.151 1.00 67.81 87 LYS A N 1
ATOM 680 C CA . LYS A 1 87 ? 29.929 15.963 -42.326 1.00 67.81 87 LYS A CA 1
ATOM 681 C C . LYS A 1 87 ? 30.501 14.649 -42.872 1.00 67.81 87 LYS A C 1
ATOM 683 O O . LYS A 1 87 ? 29.845 14.021 -43.695 1.00 67.81 87 LYS A O 1
ATOM 688 N N . ASN A 1 88 ? 31.667 14.220 -42.391 1.00 69.31 88 ASN A N 1
ATOM 689 C CA . ASN A 1 88 ? 32.335 12.995 -42.828 1.00 69.31 88 ASN A CA 1
ATOM 690 C C . ASN A 1 88 ? 31.692 11.706 -42.266 1.00 69.31 88 ASN A C 1
ATOM 692 O O . ASN A 1 88 ? 32.062 10.623 -42.705 1.00 69.31 88 ASN A O 1
ATOM 696 N N . TYR A 1 89 ? 30.713 11.794 -41.346 1.00 66.31 89 TYR A N 1
ATOM 697 C CA . TYR A 1 89 ? 30.086 10.633 -40.676 1.00 66.31 89 TYR A CA 1
ATOM 698 C C . TYR A 1 89 ? 28.576 10.434 -40.945 1.00 66.31 89 TYR A C 1
ATOM 700 O O . TYR A 1 89 ? 27.816 10.179 -40.002 1.00 66.31 89 TYR A O 1
ATOM 708 N N . PRO A 1 90 ? 28.067 10.533 -42.186 1.00 61.88 90 PRO A N 1
ATOM 709 C CA . PRO A 1 90 ? 26.623 10.574 -42.426 1.00 61.88 90 PRO A CA 1
ATOM 710 C C . PRO A 1 90 ? 25.878 9.305 -41.967 1.00 61.88 90 PRO A C 1
ATOM 712 O O . PRO A 1 90 ? 24.771 9.415 -41.449 1.00 61.88 90 PRO A O 1
ATOM 715 N N . GLN A 1 91 ? 26.494 8.120 -42.073 1.00 61.75 91 GLN A N 1
ATOM 716 C CA . GLN A 1 91 ? 25.827 6.831 -41.819 1.00 61.75 91 GLN A CA 1
ATOM 717 C C . GLN A 1 91 ? 25.800 6.397 -40.341 1.00 61.75 91 GLN A C 1
ATOM 719 O O . GLN A 1 91 ? 24.932 5.627 -39.948 1.00 61.75 91 GLN A O 1
ATOM 724 N N . ALA A 1 92 ? 26.712 6.890 -39.494 1.00 65.44 92 ALA A N 1
ATOM 725 C CA . ALA A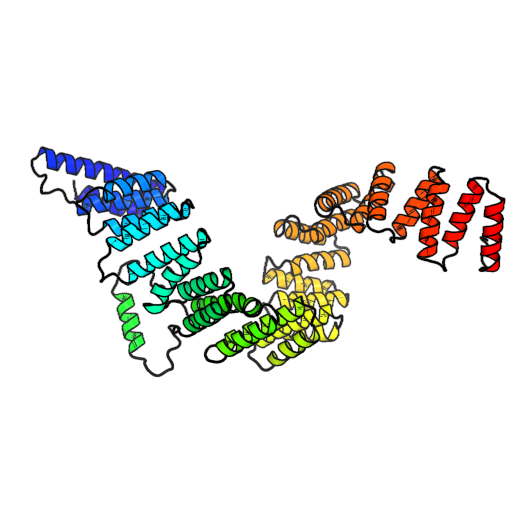 1 92 ? 26.821 6.472 -38.085 1.00 65.44 92 ALA A CA 1
ATOM 726 C C . ALA A 1 92 ? 26.253 7.503 -37.084 1.00 65.44 92 ALA A C 1
ATOM 728 O O . ALA A 1 92 ? 26.080 7.217 -35.897 1.00 65.44 92 ALA A O 1
ATOM 729 N N . THR A 1 93 ? 25.902 8.699 -37.568 1.00 71.31 93 THR A N 1
ATOM 730 C CA . THR A 1 93 ? 25.442 9.830 -36.745 1.00 71.31 93 THR A CA 1
ATOM 731 C C . THR A 1 93 ? 24.138 9.539 -35.991 1.00 71.31 93 THR A C 1
ATOM 733 O O . THR A 1 93 ? 23.958 10.022 -34.869 1.00 71.31 93 THR A O 1
ATOM 736 N N . PHE A 1 94 ? 23.243 8.707 -36.539 1.00 79.25 94 PHE A N 1
ATOM 737 C CA . PHE A 1 94 ? 21.956 8.422 -35.898 1.00 79.25 94 PHE A CA 1
ATOM 738 C C . PHE A 1 94 ? 22.116 7.726 -34.536 1.00 79.25 94 PHE A C 1
ATOM 740 O O . PHE A 1 94 ? 21.401 8.071 -33.598 1.00 79.25 94 PHE A O 1
ATOM 747 N N . ARG A 1 95 ? 23.087 6.808 -34.378 1.00 80.94 95 ARG A N 1
ATOM 748 C CA . ARG A 1 95 ? 23.349 6.107 -33.102 1.00 80.94 95 ARG A CA 1
ATOM 749 C C . ARG A 1 95 ? 23.769 7.091 -32.011 1.00 80.94 95 ARG A C 1
ATOM 751 O O . ARG A 1 95 ? 23.276 7.024 -30.888 1.00 80.94 95 ARG A O 1
ATOM 758 N N . LEU A 1 96 ? 24.614 8.060 -32.371 1.00 82.69 96 LEU A N 1
ATOM 759 C CA . LEU A 1 96 ? 25.040 9.130 -31.466 1.00 82.69 96 LEU A CA 1
ATOM 760 C C . LEU A 1 96 ? 23.859 9.997 -31.036 1.00 82.69 96 LEU A C 1
ATOM 762 O O . LEU A 1 96 ? 23.719 10.307 -29.857 1.00 82.69 96 LEU A O 1
ATOM 766 N N . ARG A 1 97 ? 22.976 10.356 -31.975 1.00 87.25 97 ARG A N 1
ATOM 767 C CA . ARG A 1 97 ? 21.771 11.139 -31.673 1.00 87.25 97 ARG A CA 1
ATOM 768 C C . ARG A 1 97 ? 20.812 10.397 -30.747 1.00 87.25 97 ARG A C 1
ATOM 770 O O . ARG A 1 97 ? 20.253 11.021 -29.850 1.00 87.25 97 ARG A O 1
ATOM 777 N N . VAL A 1 98 ? 20.659 9.080 -30.905 1.00 87.19 98 VAL A N 1
ATOM 778 C CA . VAL A 1 98 ? 19.887 8.256 -29.959 1.00 87.19 98 VAL A CA 1
ATOM 779 C C . VAL A 1 98 ? 20.507 8.313 -28.562 1.00 87.19 98 VAL A C 1
ATOM 781 O O . VAL A 1 98 ? 19.788 8.572 -27.600 1.00 87.19 98 VAL A O 1
ATOM 784 N N . ASN A 1 99 ? 21.830 8.174 -28.440 1.00 87.31 99 ASN A N 1
ATOM 785 C CA . ASN A 1 99 ? 22.516 8.279 -27.146 1.00 87.31 99 ASN A CA 1
ATOM 786 C C . ASN A 1 99 ? 22.378 9.677 -26.524 1.00 87.31 99 ASN A C 1
ATOM 788 O O . ASN A 1 99 ? 22.067 9.790 -25.340 1.00 87.31 99 ASN A O 1
ATOM 792 N N . MET A 1 100 ? 22.521 10.746 -27.315 1.00 88.69 100 MET A N 1
ATOM 793 C CA . MET A 1 100 ? 22.253 12.116 -26.861 1.00 88.69 100 MET A CA 1
ATOM 794 C C . MET A 1 100 ? 20.809 12.268 -26.368 1.00 88.69 100 MET A C 1
ATOM 796 O O . MET A 1 100 ? 20.576 12.867 -25.320 1.00 88.69 100 MET A O 1
ATOM 800 N N . GLY A 1 101 ? 19.841 11.703 -27.097 1.00 91.38 101 GLY A N 1
ATOM 801 C CA . GLY A 1 101 ? 18.437 11.675 -26.694 1.00 91.38 101 GLY A CA 1
ATOM 802 C C . GLY A 1 101 ? 18.231 10.963 -25.357 1.00 91.38 101 GLY A C 1
ATOM 803 O O . GLY A 1 101 ? 17.567 11.510 -24.480 1.00 91.38 101 GLY A O 1
ATOM 804 N N . ASN A 1 102 ? 18.877 9.810 -25.155 1.00 89.75 102 ASN A N 1
ATOM 805 C CA . ASN A 1 102 ? 18.823 9.062 -23.896 1.00 89.75 102 ASN A CA 1
ATOM 806 C C . ASN A 1 102 ? 19.402 9.877 -22.732 1.00 89.75 102 ASN A C 1
ATOM 808 O O . ASN A 1 102 ? 18.788 9.937 -21.670 1.00 89.75 102 ASN A O 1
ATOM 812 N N . ILE A 1 103 ? 20.531 10.567 -22.930 1.00 88.62 103 ILE A N 1
ATOM 813 C CA . ILE A 1 103 ? 21.104 11.459 -21.909 1.00 88.62 103 ILE A CA 1
ATOM 814 C C . ILE A 1 103 ? 20.115 12.577 -21.554 1.00 88.62 103 ILE A C 1
ATOM 816 O O . ILE A 1 103 ? 19.849 12.812 -20.375 1.00 88.62 103 ILE A O 1
ATOM 820 N N . TYR A 1 104 ? 19.517 13.239 -22.551 1.00 92.50 104 TYR A N 1
ATOM 821 C CA . TYR A 1 104 ? 18.499 14.263 -22.297 1.00 92.50 104 TYR A CA 1
ATOM 822 C C . TYR A 1 104 ? 17.263 13.699 -21.586 1.00 92.50 104 TYR A C 1
ATOM 824 O O . TYR A 1 104 ? 16.708 14.371 -20.715 1.00 92.50 104 TYR A O 1
ATOM 832 N N . PHE A 1 105 ? 16.857 12.468 -21.901 1.00 90.31 105 PHE A N 1
ATOM 833 C CA . PHE A 1 105 ? 15.768 11.772 -21.219 1.00 90.31 105 PHE A CA 1
ATOM 834 C C . PHE A 1 105 ? 16.092 11.528 -19.737 1.00 90.31 105 PHE A C 1
ATOM 836 O O . PHE A 1 105 ? 15.279 11.871 -18.879 1.00 90.31 105 PHE A O 1
ATOM 843 N N . TYR A 1 106 ? 17.294 11.034 -19.414 1.00 87.94 106 TYR A N 1
ATOM 844 C CA . TYR A 1 106 ? 17.749 10.866 -18.026 1.00 87.94 106 TYR A CA 1
ATOM 845 C C . TYR A 1 106 ? 17.838 12.198 -17.268 1.00 87.94 106 TYR A C 1
ATOM 847 O O . TYR A 1 106 ? 17.488 12.263 -16.091 1.00 87.94 106 TYR A O 1
ATOM 855 N N . GLN A 1 107 ? 18.215 13.285 -17.948 1.00 90.69 107 GLN A N 1
ATOM 856 C CA . GLN A 1 107 ? 18.188 14.646 -17.395 1.00 90.69 107 GLN A CA 1
ATOM 857 C C . GLN A 1 107 ? 16.769 15.236 -17.264 1.00 90.69 107 GLN A C 1
ATOM 859 O O . GLN A 1 107 ? 16.631 16.398 -16.882 1.00 90.69 107 GLN A O 1
ATOM 864 N N . LYS A 1 108 ? 15.712 14.478 -17.599 1.00 93.00 108 LYS A N 1
ATOM 865 C CA . LYS A 1 108 ? 14.305 14.923 -17.646 1.00 93.00 108 LYS A CA 1
ATOM 866 C C . LYS A 1 108 ? 14.035 16.060 -18.648 1.00 93.00 108 LYS A C 1
ATOM 868 O O . LYS A 1 108 ? 12.999 16.719 -18.587 1.00 93.00 108 LYS A O 1
ATOM 873 N N . LYS A 1 109 ? 14.933 16.284 -19.614 1.00 95.06 109 LYS A N 1
ATOM 874 C CA . LYS A 1 109 ? 14.796 17.277 -20.696 1.00 95.06 109 LYS A CA 1
ATOM 875 C C . LYS A 1 109 ? 14.119 16.647 -21.920 1.00 95.06 109 LYS A C 1
ATOM 877 O O . LYS A 1 109 ? 14.693 16.566 -23.007 1.00 95.06 109 LYS A O 1
ATOM 882 N N . TYR A 1 110 ? 12.878 16.195 -21.752 1.00 94.25 110 TYR A N 1
ATOM 883 C CA . TYR A 1 110 ? 12.161 15.395 -22.756 1.00 94.25 110 TYR A CA 1
ATOM 884 C C . TYR A 1 110 ? 11.987 16.059 -24.140 1.00 94.25 110 TYR A C 1
ATOM 886 O O . TYR A 1 110 ? 12.184 15.366 -25.137 1.00 94.25 110 TYR A O 1
ATOM 894 N N . PRO A 1 111 ? 11.717 17.377 -24.277 1.00 96.31 111 PRO A N 1
ATOM 895 C CA . PRO A 1 111 ? 11.602 18.001 -25.602 1.00 96.31 111 PRO A CA 1
ATOM 896 C C . PRO A 1 111 ? 12.916 17.960 -26.395 1.00 96.31 111 PRO A C 1
ATOM 898 O O . PRO A 1 111 ? 12.924 17.765 -27.611 1.00 96.31 111 PRO A O 1
ATOM 901 N N . GLN A 1 112 ? 14.050 18.103 -25.699 1.00 94.25 112 GLN A N 1
ATOM 902 C CA . GLN A 1 112 ? 15.376 17.993 -26.307 1.00 94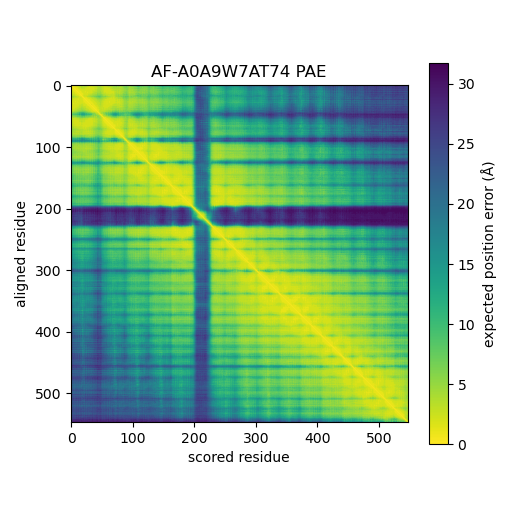.25 112 GLN A CA 1
ATOM 903 C C . GLN A 1 112 ? 15.676 16.544 -26.703 1.00 94.25 112 GLN A C 1
ATOM 905 O O . GLN A 1 112 ? 16.208 16.319 -27.790 1.00 94.25 112 GLN A O 1
ATOM 910 N N . ALA A 1 113 ? 15.268 15.573 -25.877 1.00 94.00 113 ALA A N 1
ATOM 911 C CA . ALA A 1 113 ? 15.371 14.152 -26.200 1.00 94.00 113 ALA A CA 1
ATOM 912 C C . ALA A 1 113 ? 14.596 13.806 -27.482 1.00 94.00 113 ALA A C 1
ATOM 914 O O . ALA A 1 113 ? 15.177 13.273 -28.426 1.00 94.00 113 ALA A O 1
ATOM 915 N N . ILE A 1 114 ? 13.323 14.215 -27.568 1.00 94.75 114 ILE A N 1
ATOM 916 C CA . ILE A 1 114 ? 12.468 13.996 -28.747 1.00 94.75 114 ILE A CA 1
ATOM 917 C C . ILE A 1 114 ? 13.090 14.615 -29.998 1.00 94.75 114 ILE A C 1
ATOM 919 O O . ILE A 1 114 ? 13.112 13.977 -31.050 1.00 94.75 114 ILE A O 1
ATOM 923 N N . LYS A 1 115 ? 13.643 15.832 -29.895 1.00 95.00 115 LYS A N 1
ATOM 924 C CA . LYS A 1 115 ? 14.340 16.473 -31.016 1.00 95.00 115 LYS A CA 1
ATOM 925 C C . LYS A 1 115 ? 15.506 15.616 -31.514 1.00 95.00 115 LYS A C 1
ATOM 927 O O . LYS A 1 115 ? 15.615 15.407 -32.719 1.00 95.00 115 LYS A O 1
ATOM 932 N N . GLN A 1 116 ? 16.349 15.096 -30.617 1.00 92.12 116 GLN A N 1
ATOM 933 C CA . GLN A 1 116 ? 17.467 14.233 -31.018 1.00 92.12 116 GLN A CA 1
ATOM 934 C C . GLN A 1 116 ? 16.989 12.913 -31.631 1.00 92.12 116 GLN A C 1
ATOM 936 O O . GLN A 1 116 ? 17.532 12.492 -32.650 1.00 92.12 116 GLN A O 1
ATOM 941 N N . TYR A 1 117 ? 15.945 12.298 -31.074 1.00 93.50 117 TYR A N 1
ATOM 942 C CA . TYR A 1 117 ? 15.363 11.073 -31.620 1.00 93.50 117 TYR A CA 1
ATOM 943 C C . TYR A 1 117 ? 14.770 11.267 -33.022 1.00 93.50 117 TYR A C 1
ATOM 945 O O . TYR A 1 117 ? 15.019 10.447 -33.902 1.00 93.50 117 TYR A O 1
ATOM 953 N N . ARG A 1 118 ? 14.049 12.368 -33.270 1.00 92.94 118 ARG A N 1
ATOM 954 C CA . ARG A 1 118 ? 13.527 12.696 -34.610 1.00 92.94 118 ARG A CA 1
ATOM 955 C C . ARG A 1 118 ? 14.657 12.902 -35.618 1.00 92.94 118 ARG A C 1
ATOM 957 O O . ARG A 1 118 ? 14.655 12.273 -36.667 1.00 92.94 118 ARG A O 1
ATOM 964 N N . MET A 1 119 ? 15.682 13.672 -35.243 1.00 89.38 119 MET A N 1
ATOM 965 C CA . MET A 1 119 ? 16.871 13.851 -36.086 1.00 89.38 119 MET A CA 1
ATOM 966 C C . MET A 1 119 ? 17.616 12.531 -36.354 1.00 89.38 119 MET A C 1
ATOM 968 O O . MET A 1 119 ? 18.288 12.413 -37.374 1.00 89.38 119 MET A O 1
ATOM 972 N N . ALA A 1 120 ? 17.540 11.551 -35.446 1.00 88.62 120 ALA A N 1
ATOM 973 C CA . ALA A 1 120 ? 18.078 10.213 -35.677 1.00 88.62 120 ALA A CA 1
ATOM 974 C C . ALA A 1 120 ? 17.232 9.425 -36.694 1.00 88.62 120 ALA A C 1
ATOM 976 O O . ALA A 1 120 ? 17.798 8.778 -37.570 1.00 88.62 120 ALA A O 1
ATOM 977 N N . LEU A 1 121 ? 15.897 9.504 -36.615 1.00 87.56 121 LEU A N 1
ATOM 978 C CA . LEU A 1 121 ? 14.979 8.831 -37.547 1.00 87.56 121 LEU A CA 1
ATOM 979 C C . LEU A 1 121 ? 15.139 9.295 -38.998 1.00 87.56 121 LEU A C 1
ATOM 981 O O . LEU A 1 121 ? 15.027 8.462 -39.899 1.00 87.56 121 LEU A O 1
ATOM 985 N N . ASP A 1 122 ? 15.427 10.580 -39.214 1.00 85.88 122 ASP A N 1
ATOM 986 C CA . ASP A 1 122 ? 15.636 11.160 -40.550 1.00 85.88 122 ASP A CA 1
ATOM 987 C C . ASP A 1 122 ? 16.882 10.597 -41.255 1.00 85.88 122 ASP A C 1
ATOM 989 O O . ASP A 1 122 ? 16.974 10.608 -42.479 1.00 85.88 122 ASP A O 1
ATOM 993 N N . GLN A 1 123 ? 17.854 10.106 -40.481 1.00 82.50 123 GLN A N 1
ATOM 994 C CA . GLN A 1 123 ? 19.129 9.589 -40.984 1.00 82.50 123 GLN A CA 1
ATOM 995 C C . GLN A 1 123 ? 19.134 8.065 -41.166 1.00 82.50 123 GLN A C 1
ATOM 997 O O . GLN A 1 123 ? 20.074 7.528 -41.748 1.00 82.50 123 GLN A O 1
ATOM 1002 N N . ILE A 1 124 ? 18.124 7.354 -40.654 1.00 80.19 124 ILE A N 1
ATOM 1003 C CA . ILE A 1 124 ? 18.083 5.890 -40.703 1.00 80.19 124 ILE A CA 1
ATOM 1004 C C . ILE A 1 124 ? 17.551 5.423 -42.062 1.00 80.19 124 ILE A C 1
ATOM 1006 O O . ILE A 1 124 ? 16.421 5.774 -42.413 1.00 80.19 124 ILE A O 1
ATOM 1010 N N . PRO A 1 125 ? 18.297 4.568 -42.790 1.00 76.06 125 PRO A N 1
ATOM 1011 C CA . PRO A 1 125 ? 17.809 3.946 -44.014 1.00 76.06 125 PRO A CA 1
ATOM 1012 C C . PRO A 1 125 ? 16.508 3.170 -43.783 1.00 76.06 125 PRO A C 1
ATOM 1014 O O . PRO A 1 125 ? 16.328 2.527 -42.748 1.00 76.06 125 PRO A O 1
ATOM 1017 N N . ASN A 1 126 ? 15.619 3.156 -44.779 1.00 70.19 126 ASN A N 1
ATOM 1018 C CA . ASN A 1 126 ? 14.322 2.468 -44.690 1.00 70.19 126 ASN A CA 1
ATOM 1019 C C . ASN A 1 126 ? 14.429 0.949 -44.430 1.00 70.19 126 ASN A C 1
ATOM 1021 O O . ASN A 1 126 ? 13.456 0.341 -43.986 1.00 70.19 126 ASN A O 1
ATOM 1025 N N . SER A 1 127 ? 15.596 0.338 -44.660 1.00 71.25 127 SER A N 1
ATOM 1026 C CA . SER A 1 127 ? 15.882 -1.064 -44.326 1.00 71.25 127 SER A CA 1
ATOM 1027 C C . SER A 1 127 ? 16.003 -1.324 -42.816 1.00 71.25 127 SER A C 1
ATOM 1029 O O . SER A 1 127 ? 15.734 -2.433 -42.366 1.00 71.25 127 SER A O 1
ATOM 1031 N N . GLY A 1 128 ? 16.347 -0.315 -42.006 1.00 76.69 128 GLY A N 1
ATOM 1032 C CA . GLY A 1 128 ? 16.587 -0.442 -40.563 1.00 76.69 128 GLY A CA 1
ATOM 1033 C C . GLY A 1 128 ? 15.322 -0.420 -39.697 1.00 76.69 128 GLY A C 1
ATOM 1034 O O . GLY A 1 128 ? 15.269 0.342 -38.729 1.00 76.69 128 GLY A O 1
ATOM 1035 N N . LYS A 1 129 ? 14.293 -1.211 -40.037 1.00 78.94 129 LYS A N 1
ATOM 1036 C CA . LYS A 1 129 ? 12.964 -1.170 -39.387 1.00 78.94 129 LYS A CA 1
ATOM 1037 C C . LYS A 1 129 ? 13.023 -1.331 -37.862 1.00 78.94 129 LYS A C 1
ATOM 1039 O O . LYS A 1 129 ? 12.446 -0.519 -37.145 1.00 78.94 129 LYS A O 1
ATOM 1044 N N . GLU A 1 130 ?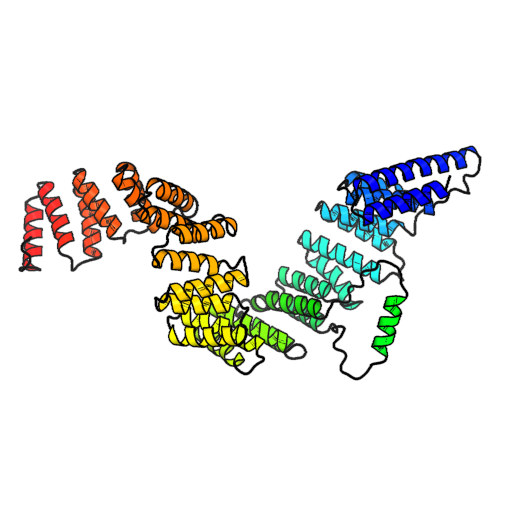 13.787 -2.297 -37.359 1.00 78.50 130 GLU A N 1
ATOM 1045 C CA . GLU A 1 130 ? 13.903 -2.561 -35.916 1.00 78.50 130 GLU A CA 1
ATOM 1046 C C . GLU A 1 130 ? 14.446 -1.365 -35.125 1.00 78.50 130 GLU A C 1
ATOM 1048 O O . GLU A 1 130 ? 13.938 -1.012 -34.059 1.00 78.50 130 GLU A O 1
ATOM 1053 N N . VAL A 1 131 ? 15.475 -0.701 -35.658 1.00 81.25 131 VAL A N 1
ATOM 1054 C CA . VAL A 1 131 ? 16.077 0.468 -35.008 1.00 81.25 131 VAL A CA 1
ATOM 1055 C C . VAL A 1 131 ? 15.091 1.633 -34.997 1.00 81.25 131 VAL A C 1
ATOM 1057 O O . VAL A 1 131 ? 15.002 2.351 -34.000 1.00 81.25 131 VAL A O 1
ATOM 1060 N N . ARG A 1 132 ? 14.294 1.793 -36.062 1.00 85.81 132 ARG A N 1
ATOM 1061 C CA . ARG A 1 132 ? 13.232 2.807 -36.110 1.00 85.81 132 ARG A CA 1
ATOM 1062 C C . ARG A 1 132 ? 12.194 2.568 -35.015 1.00 85.81 132 ARG A C 1
ATOM 1064 O O . ARG A 1 132 ? 11.865 3.516 -34.310 1.00 85.81 132 ARG A O 1
ATOM 1071 N N . PHE A 1 133 ? 11.738 1.330 -34.807 1.00 86.62 133 PHE A N 1
ATOM 1072 C CA . PHE A 1 133 ? 10.763 1.015 -33.753 1.00 86.62 133 PHE A CA 1
ATOM 1073 C C . PHE A 1 133 ? 11.300 1.278 -32.345 1.00 86.62 133 PHE A C 1
ATOM 1075 O O . PHE A 1 133 ? 10.592 1.858 -31.523 1.00 86.62 133 PHE A O 1
ATOM 1082 N N . LYS A 1 134 ? 12.576 0.969 -32.079 1.00 85.19 134 LYS A N 1
ATOM 1083 C CA . LYS A 1 134 ? 13.227 1.329 -30.805 1.00 85.19 134 LYS A CA 1
ATOM 1084 C C . LYS A 1 134 ? 13.206 2.842 -30.565 1.00 85.19 134 LYS A C 1
ATOM 1086 O O . LYS A 1 134 ? 12.920 3.293 -29.457 1.00 85.19 134 LYS A O 1
ATOM 1091 N N . ILE A 1 135 ? 13.458 3.642 -31.602 1.00 88.25 135 ILE A N 1
ATOM 1092 C CA . ILE A 1 135 ? 13.425 5.106 -31.486 1.00 88.25 135 ILE A CA 1
ATOM 1093 C C . ILE A 1 135 ? 11.993 5.624 -31.337 1.00 88.25 135 ILE A C 1
ATOM 1095 O O . ILE A 1 135 ? 11.762 6.485 -30.491 1.00 88.25 135 ILE A O 1
ATOM 1099 N N . PHE A 1 136 ? 11.023 5.084 -32.082 1.00 90.31 136 PHE A N 1
ATOM 1100 C CA . PHE A 1 136 ? 9.606 5.406 -31.880 1.00 90.31 136 PHE A CA 1
ATOM 1101 C C . PHE A 1 136 ? 9.158 5.097 -30.450 1.00 90.31 136 PHE A C 1
ATOM 1103 O O . PHE A 1 136 ? 8.465 5.915 -29.848 1.00 90.31 136 PHE A O 1
ATOM 1110 N N . ARG A 1 137 ? 9.624 3.989 -29.857 1.00 91.50 137 ARG A N 1
ATOM 1111 C CA . ARG A 1 137 ? 9.342 3.649 -28.457 1.00 91.50 137 ARG A CA 1
ATOM 1112 C C . ARG A 1 137 ? 9.938 4.684 -27.502 1.00 91.50 137 ARG A C 1
ATOM 1114 O O . ARG A 1 137 ? 9.253 5.132 -26.587 1.00 91.50 137 ARG A O 1
ATOM 1121 N N . ASN A 1 138 ? 11.175 5.127 -27.739 1.00 91.75 138 ASN A N 1
ATOM 1122 C CA . ASN A 1 138 ? 11.809 6.181 -26.937 1.00 91.75 138 ASN A CA 1
ATOM 1123 C C . ASN A 1 138 ? 11.092 7.536 -27.063 1.00 91.75 138 ASN A C 1
ATOM 1125 O O . ASN A 1 138 ? 10.924 8.240 -26.063 1.00 91.75 138 ASN A O 1
ATOM 1129 N N . ILE A 1 139 ? 10.634 7.894 -28.267 1.00 93.06 139 ILE A N 1
ATOM 1130 C CA . ILE A 1 139 ? 9.818 9.092 -28.508 1.00 93.06 139 ILE A CA 1
ATOM 1131 C C . ILE A 1 139 ? 8.487 8.981 -27.759 1.00 93.06 139 ILE A C 1
ATOM 1133 O O . ILE A 1 139 ? 8.149 9.891 -27.004 1.00 93.06 139 ILE A O 1
ATOM 1137 N N . GLY A 1 140 ? 7.781 7.854 -27.894 1.00 93.75 140 GLY A N 1
ATOM 1138 C CA . GLY A 1 140 ? 6.530 7.584 -27.185 1.00 93.75 140 GLY A CA 1
ATOM 1139 C C . GLY A 1 140 ? 6.698 7.691 -25.668 1.00 93.75 140 GLY A C 1
ATOM 1140 O O . GLY A 1 140 ? 5.988 8.453 -25.020 1.00 93.75 140 GLY A O 1
ATOM 1141 N N . ASN A 1 141 ? 7.718 7.040 -25.102 1.00 92.19 141 ASN A N 1
ATOM 1142 C CA . ASN A 1 141 ? 8.045 7.134 -23.675 1.00 92.19 141 ASN A CA 1
ATOM 1143 C C . ASN A 1 141 ? 8.355 8.574 -23.231 1.00 92.19 141 ASN A C 1
ATOM 1145 O O . ASN A 1 141 ? 7.978 8.978 -22.130 1.00 92.19 141 ASN A O 1
ATOM 1149 N N . SER A 1 142 ? 9.020 9.363 -24.079 1.00 93.62 142 SER A N 1
ATOM 1150 C CA . SER A 1 142 ? 9.294 10.781 -23.808 1.00 93.62 142 SER A CA 1
ATOM 1151 C C . SER A 1 142 ? 8.011 11.611 -23.773 1.00 93.62 142 SER A C 1
ATOM 1153 O O . SER A 1 142 ? 7.855 12.448 -22.886 1.00 93.62 142 SER A O 1
ATOM 1155 N N . PHE A 1 143 ? 7.070 11.345 -24.681 1.00 95.81 143 PHE A N 1
ATOM 1156 C CA . PHE A 1 143 ? 5.755 11.987 -24.686 1.00 95.81 143 PHE A CA 1
ATOM 1157 C C . PHE A 1 143 ? 4.898 11.591 -23.478 1.00 95.81 143 PHE A C 1
ATOM 1159 O O . PHE A 1 143 ? 4.286 12.465 -22.864 1.00 95.81 143 PHE A O 1
ATOM 1166 N N . VAL A 1 144 ? 4.931 10.320 -23.054 1.00 93.31 144 VAL A N 1
ATOM 1167 C CA . VAL A 1 144 ? 4.271 9.872 -21.811 1.00 93.31 144 VAL A CA 1
ATOM 1168 C C . VAL A 1 144 ? 4.801 10.650 -20.606 1.00 93.31 144 VAL A C 1
ATOM 1170 O O . VAL A 1 144 ? 4.021 11.115 -19.779 1.00 93.31 144 VAL A O 1
ATOM 1173 N N . ARG A 1 145 ? 6.122 10.850 -20.507 1.00 92.81 145 ARG A N 1
ATOM 1174 C CA . ARG A 1 145 ? 6.731 11.636 -19.417 1.00 92.81 145 ARG A CA 1
ATOM 1175 C C . ARG A 1 145 ? 6.391 13.130 -19.469 1.00 92.81 145 ARG A C 1
ATOM 1177 O O . ARG A 1 145 ? 6.455 13.783 -18.432 1.00 92.81 145 ARG A O 1
ATOM 1184 N N . LEU A 1 146 ? 6.023 13.655 -20.637 1.00 93.38 146 LEU A N 1
ATOM 1185 C CA . LEU A 1 146 ? 5.504 15.017 -20.812 1.00 93.38 146 LEU A CA 1
ATOM 1186 C C . LEU A 1 146 ? 3.996 15.140 -20.537 1.00 93.38 146 LEU A C 1
ATOM 1188 O O . LEU A 1 146 ? 3.488 16.257 -20.523 1.00 93.38 146 LEU A O 1
ATOM 1192 N N . GLY A 1 147 ? 3.274 14.029 -20.351 1.00 93.00 147 GLY A N 1
ATOM 1193 C CA . GLY A 1 147 ? 1.808 14.015 -20.266 1.00 93.00 147 GLY A CA 1
ATOM 1194 C C . GLY A 1 147 ? 1.102 14.206 -21.616 1.00 93.00 147 GLY A C 1
ATOM 1195 O O . GLY A 1 147 ? -0.113 14.381 -21.663 1.00 93.00 147 GLY A O 1
ATOM 1196 N N . GLN A 1 148 ? 1.841 14.168 -22.728 1.00 95.62 148 GLN A N 1
ATOM 1197 C CA . GLN A 1 148 ? 1.307 14.303 -24.087 1.00 95.62 148 GLN A CA 1
ATOM 1198 C C . GLN A 1 148 ? 0.898 12.929 -24.634 1.00 95.62 148 GLN A C 1
ATOM 1200 O O . GLN A 1 148 ? 1.556 12.349 -25.496 1.00 95.62 148 GLN A O 1
ATOM 1205 N N . PHE A 1 149 ? -0.194 12.373 -24.106 1.00 95.62 149 PHE A N 1
ATOM 1206 C CA . PHE A 1 149 ? -0.601 10.997 -24.415 1.00 95.62 149 PHE A CA 1
ATOM 1207 C C . PHE A 1 149 ? -1.041 10.791 -25.873 1.00 95.62 149 PHE A C 1
ATOM 1209 O O . PHE A 1 149 ? -0.808 9.722 -26.425 1.00 95.62 149 PHE A O 1
ATOM 1216 N N . GLN A 1 150 ? -1.617 11.805 -26.529 1.00 94.75 150 GLN A N 1
ATOM 1217 C CA . GLN A 1 150 ? -2.039 11.708 -27.936 1.00 94.75 150 GLN A CA 1
ATOM 1218 C C . GLN A 1 150 ? -0.853 11.492 -28.893 1.00 94.75 150 GLN A C 1
ATOM 1220 O O . GLN A 1 150 ? -0.920 10.631 -29.769 1.00 94.75 150 GLN A O 1
ATOM 1225 N N . ASP A 1 151 ? 0.255 12.208 -28.689 1.00 93.88 151 ASP A N 1
ATOM 1226 C CA . ASP A 1 151 ? 1.471 12.053 -29.500 1.00 93.88 151 ASP A CA 1
ATOM 1227 C C . ASP A 1 151 ? 2.190 10.724 -29.204 1.00 93.88 151 ASP A C 1
ATOM 1229 O O . ASP A 1 151 ? 2.763 10.084 -30.096 1.00 93.88 151 ASP A O 1
ATOM 1233 N N . ALA A 1 152 ? 2.129 10.269 -27.945 1.00 95.06 152 ALA A N 1
ATOM 1234 C CA . ALA A 1 152 ? 2.642 8.961 -27.550 1.00 95.06 152 ALA A CA 1
ATOM 1235 C C . ALA A 1 152 ? 1.883 7.820 -28.247 1.00 95.06 152 ALA A C 1
ATOM 1237 O O . ALA A 1 152 ? 2.515 6.902 -28.773 1.00 95.06 152 ALA A O 1
ATOM 1238 N N . ILE A 1 153 ? 0.549 7.912 -28.313 1.00 95.25 153 ILE A N 1
ATOM 1239 C CA . ILE A 1 153 ? -0.321 6.931 -28.977 1.00 95.25 153 ILE A CA 1
ATOM 1240 C C . ILE A 1 153 ? 0.076 6.749 -30.435 1.00 95.25 153 ILE A C 1
ATOM 1242 O O . ILE A 1 153 ? 0.281 5.615 -30.850 1.00 95.25 153 ILE A O 1
ATOM 1246 N N . GLN A 1 154 ? 0.268 7.834 -31.194 1.00 94.00 154 GLN A N 1
ATOM 1247 C CA . GLN A 1 154 ? 0.686 7.728 -32.597 1.00 94.00 154 GLN A CA 1
ATOM 1248 C C . GLN A 1 154 ? 1.991 6.935 -32.734 1.00 94.00 154 GLN A C 1
ATOM 1250 O O . GLN A 1 154 ? 2.107 6.047 -33.578 1.00 94.00 154 GLN A O 1
ATOM 1255 N N . SER A 1 155 ? 2.963 7.213 -31.858 1.00 92.44 155 SER A N 1
ATOM 1256 C CA . SER A 1 155 ? 4.255 6.522 -31.856 1.00 92.44 155 SER A CA 1
ATOM 1257 C C . SER A 1 155 ? 4.091 5.025 -31.569 1.00 92.44 155 SER A C 1
ATOM 1259 O O . SER A 1 155 ? 4.660 4.200 -32.281 1.00 92.44 155 SER A O 1
ATOM 1261 N N . PHE A 1 156 ? 3.282 4.654 -30.576 1.00 94.75 156 PHE A N 1
ATOM 1262 C CA . PHE A 1 156 ? 3.052 3.252 -30.223 1.00 94.75 156 PHE A CA 1
ATOM 1263 C C . PHE A 1 156 ? 2.161 2.507 -31.228 1.00 94.75 156 PHE A C 1
ATOM 1265 O O . PHE A 1 156 ? 2.443 1.353 -31.533 1.00 94.75 156 PHE A O 1
ATOM 1272 N N . GLU A 1 157 ? 1.148 3.151 -31.812 1.00 93.62 157 GLU A N 1
ATOM 1273 C CA . GLU A 1 157 ? 0.313 2.570 -32.871 1.00 93.62 157 GLU A CA 1
ATOM 1274 C C . GLU A 1 157 ? 1.135 2.232 -34.118 1.00 93.62 157 GLU A C 1
ATOM 1276 O O . GLU A 1 157 ? 0.927 1.178 -34.717 1.00 93.62 157 GLU A O 1
ATOM 1281 N N . THR A 1 158 ? 2.107 3.077 -34.489 1.00 90.88 158 THR A N 1
ATOM 1282 C CA . THR A 1 158 ? 2.987 2.778 -35.633 1.00 90.88 158 THR A CA 1
ATOM 1283 C C . THR A 1 158 ? 3.806 1.505 -35.426 1.00 90.88 158 THR A C 1
ATOM 1285 O O . THR A 1 158 ? 4.003 0.750 -36.375 1.00 90.88 158 THR A O 1
ATOM 1288 N N . ILE A 1 159 ? 4.241 1.242 -34.190 1.00 90.06 159 ILE A N 1
ATOM 1289 C CA . ILE A 1 159 ? 4.956 0.017 -33.823 1.00 90.06 159 ILE A CA 1
ATOM 1290 C C . ILE A 1 159 ? 3.972 -1.157 -33.805 1.00 90.06 159 ILE A C 1
ATOM 1292 O O . ILE A 1 159 ? 4.208 -2.150 -34.482 1.00 90.06 159 ILE A O 1
ATOM 1296 N N . MET A 1 160 ? 2.834 -1.016 -33.118 1.00 91.38 160 MET A N 1
ATOM 1297 C CA . MET A 1 160 ? 1.819 -2.069 -32.985 1.00 91.38 160 MET A CA 1
ATOM 1298 C C . MET A 1 160 ? 1.204 -2.519 -34.314 1.00 91.38 160 MET A C 1
ATOM 1300 O O . MET A 1 160 ? 0.739 -3.646 -34.404 1.00 91.38 160 MET A O 1
ATOM 1304 N N . ASN A 1 161 ? 1.187 -1.673 -35.346 1.00 90.19 161 ASN A N 1
ATOM 1305 C CA . ASN A 1 161 ? 0.692 -2.057 -36.671 1.00 90.19 161 ASN A CA 1
ATOM 1306 C C . ASN A 1 161 ? 1.764 -2.737 -37.546 1.00 90.19 161 ASN A C 1
ATOM 1308 O O . ASN A 1 161 ? 1.415 -3.338 -38.558 1.00 90.19 161 ASN A O 1
ATOM 1312 N N . ALA A 1 162 ? 3.053 -2.604 -37.213 1.00 87.81 162 ALA A N 1
ATOM 1313 C CA . ALA A 1 162 ? 4.155 -3.081 -38.052 1.00 87.81 162 ALA A CA 1
ATOM 1314 C C . ALA A 1 162 ? 4.939 -4.243 -37.423 1.00 87.81 162 ALA A C 1
ATOM 1316 O O . ALA A 1 162 ? 5.215 -5.227 -38.101 1.00 87.81 162 ALA A O 1
ATOM 1317 N N . SER A 1 163 ? 5.294 -4.133 -36.144 1.00 85.81 163 SER A N 1
ATOM 1318 C CA . SER A 1 163 ? 5.910 -5.191 -35.338 1.00 85.81 163 SER A CA 1
ATOM 1319 C C . SER A 1 163 ? 5.299 -5.156 -33.927 1.00 85.81 163 SER A C 1
ATOM 1321 O O . SER A 1 163 ? 5.829 -4.463 -33.051 1.00 85.81 163 SER A O 1
ATOM 1323 N N . PRO A 1 164 ? 4.157 -5.830 -33.712 1.00 87.19 164 PRO A N 1
ATOM 1324 C CA . PRO A 1 164 ? 3.494 -5.868 -32.414 1.00 87.19 164 PRO A CA 1
ATOM 1325 C C . PRO A 1 164 ? 4.407 -6.440 -31.324 1.00 87.19 164 PRO A C 1
ATOM 1327 O O . PRO A 1 164 ? 5.087 -7.441 -31.535 1.00 87.19 164 PRO A O 1
ATOM 1330 N N . ASP A 1 165 ? 4.408 -5.817 -30.146 1.00 87.62 165 ASP A N 1
ATOM 1331 C CA . ASP A 1 165 ? 5.131 -6.318 -28.980 1.00 87.62 165 ASP A CA 1
ATOM 1332 C C . ASP A 1 165 ? 4.388 -5.978 -27.681 1.00 87.62 165 ASP A C 1
ATOM 1334 O O . ASP A 1 165 ? 3.793 -4.904 -27.566 1.00 87.62 165 ASP A O 1
ATOM 1338 N N . PHE A 1 166 ? 4.425 -6.881 -26.694 1.00 89.62 166 PHE A N 1
ATOM 1339 C CA . PHE A 1 166 ? 3.660 -6.735 -25.447 1.00 89.62 166 PHE A CA 1
ATOM 1340 C C . PHE A 1 166 ? 3.999 -5.458 -24.668 1.00 89.62 166 PHE A C 1
ATOM 1342 O O . PHE A 1 166 ? 3.105 -4.823 -24.114 1.00 89.62 166 PHE A O 1
ATOM 1349 N N . GLN A 1 167 ? 5.265 -5.030 -24.663 1.00 90.06 167 GLN A N 1
ATOM 1350 C CA . GLN A 1 167 ? 5.682 -3.818 -23.956 1.00 90.06 167 GLN A CA 1
ATOM 1351 C C . GLN A 1 167 ? 5.060 -2.561 -24.585 1.00 90.06 167 GLN A C 1
ATOM 1353 O O . GLN A 1 167 ? 4.549 -1.690 -23.879 1.00 90.06 167 GLN A O 1
ATOM 1358 N N . THR A 1 168 ? 5.102 -2.447 -25.911 1.00 91.44 168 THR A N 1
ATOM 1359 C CA . THR A 1 168 ? 4.470 -1.348 -26.647 1.00 91.44 168 THR A CA 1
ATOM 1360 C C . THR A 1 168 ? 2.948 -1.419 -26.539 1.00 91.44 168 THR A C 1
ATOM 1362 O O . THR A 1 168 ? 2.324 -0.381 -26.323 1.00 91.44 168 THR A O 1
ATOM 1365 N N . GLY A 1 169 ? 2.352 -2.613 -26.626 1.00 93.19 169 GLY A N 1
ATOM 1366 C CA . GLY A 1 169 ? 0.916 -2.825 -26.424 1.00 93.19 169 GLY A CA 1
ATOM 1367 C C . GLY A 1 169 ? 0.455 -2.338 -25.049 1.00 93.19 169 GLY A C 1
ATOM 1368 O O . GLY A 1 169 ? -0.477 -1.540 -24.957 1.00 93.19 169 GLY A O 1
ATOM 1369 N N . PHE A 1 170 ? 1.183 -2.702 -23.990 1.00 94.44 170 PHE A N 1
ATOM 1370 C CA . PHE A 1 170 ? 0.943 -2.212 -22.633 1.00 94.44 170 PHE A CA 1
ATOM 1371 C C . PHE A 1 170 ? 1.058 -0.684 -22.540 1.00 94.44 170 PHE A C 1
ATOM 1373 O O . PHE A 1 170 ? 0.163 -0.024 -22.011 1.00 94.44 170 PHE A O 1
ATOM 1380 N N . ASN A 1 171 ? 2.123 -0.093 -23.095 1.00 93.94 171 ASN A N 1
ATOM 1381 C CA . ASN A 1 171 ? 2.306 1.362 -23.095 1.00 93.94 171 ASN A CA 1
ATOM 1382 C C . ASN A 1 171 ? 1.194 2.094 -23.866 1.00 93.94 171 ASN A C 1
ATOM 1384 O O . ASN A 1 171 ? 0.790 3.189 -23.469 1.00 93.94 171 ASN A O 1
ATOM 1388 N N . LEU A 1 172 ? 0.685 1.499 -24.947 1.00 95.38 172 LEU A N 1
ATOM 1389 C CA . LEU A 1 172 ? -0.441 2.025 -25.713 1.00 95.38 172 LEU A CA 1
ATOM 1390 C C . LEU A 1 172 ? -1.731 2.006 -24.880 1.00 95.38 172 LEU A C 1
ATOM 1392 O O . LEU A 1 172 ? -2.399 3.036 -24.771 1.00 95.38 172 LEU A O 1
ATOM 1396 N N . VAL A 1 173 ? -2.042 0.875 -24.235 1.00 96.12 173 VAL A N 1
ATOM 1397 C CA . VAL A 1 173 ? -3.190 0.744 -23.320 1.00 96.12 173 VAL A CA 1
ATOM 1398 C C . VAL A 1 173 ? -3.092 1.744 -22.168 1.00 96.12 173 VAL A C 1
ATOM 1400 O O . VAL A 1 173 ? -4.072 2.418 -21.861 1.00 96.12 173 VAL A O 1
ATOM 1403 N N . LEU A 1 174 ? -1.902 1.923 -21.590 1.00 95.31 174 LEU A N 1
ATOM 1404 C CA . LEU A 1 174 ? -1.648 2.914 -20.544 1.00 95.31 174 LEU A CA 1
ATOM 1405 C C . LEU A 1 174 ? -1.946 4.348 -21.015 1.00 95.31 174 LEU A C 1
ATOM 1407 O O . LEU A 1 174 ? -2.498 5.144 -20.255 1.00 95.31 174 LEU A O 1
ATOM 1411 N N . CYS A 1 175 ? -1.619 4.690 -22.265 1.00 95.62 175 CYS A N 1
ATOM 1412 C CA . CYS A 1 175 ? -1.946 6.006 -22.820 1.00 95.62 175 CYS A CA 1
ATOM 1413 C C . CYS A 1 175 ? -3.455 6.187 -23.030 1.00 95.62 175 CYS A C 1
ATOM 1415 O O . CYS A 1 175 ? -3.980 7.262 -22.740 1.00 95.62 175 CYS A O 1
ATOM 1417 N N . TYR A 1 176 ? -4.166 5.156 -23.499 1.00 95.94 176 TYR A N 1
ATOM 1418 C CA . TYR A 1 176 ? -5.628 5.207 -23.612 1.00 95.94 176 TYR A CA 1
ATOM 1419 C C . TYR A 1 176 ? -6.305 5.319 -22.243 1.00 95.94 176 TYR A C 1
ATOM 1421 O O . TYR A 1 176 ? -7.234 6.114 -22.092 1.00 95.94 176 TYR A O 1
ATOM 1429 N N . TYR A 1 177 ? -5.789 4.602 -21.241 1.00 95.25 177 TYR A N 1
ATOM 1430 C CA . TYR A 1 177 ? -6.209 4.720 -19.847 1.00 95.25 177 TYR A CA 1
ATOM 1431 C C . TYR A 1 177 ? -6.045 6.151 -19.328 1.00 95.25 177 TYR A C 1
ATOM 1433 O O . TYR A 1 177 ? -6.993 6.727 -18.799 1.00 95.25 177 TYR A O 1
ATOM 1441 N N . ALA A 1 178 ? -4.881 6.767 -19.553 1.00 94.12 178 ALA A N 1
ATOM 1442 C CA . ALA A 1 178 ? -4.619 8.142 -19.129 1.00 94.12 178 ALA A CA 1
ATOM 1443 C C . ALA A 1 178 ? -5.546 9.178 -19.798 1.00 94.12 178 ALA A C 1
ATOM 1445 O O . ALA A 1 178 ? -5.842 10.210 -19.198 1.00 94.12 178 ALA A O 1
ATOM 1446 N N . LEU A 1 179 ? -6.027 8.906 -21.018 1.00 93.75 179 LEU A N 1
ATOM 1447 C CA . LEU A 1 179 ? -7.030 9.732 -21.702 1.00 93.75 179 LEU A CA 1
ATOM 1448 C C . LEU A 1 179 ? -8.477 9.434 -21.269 1.00 93.75 179 LEU A C 1
ATOM 1450 O O . LEU A 1 179 ? -9.371 10.212 -21.599 1.00 93.75 179 LEU A O 1
ATOM 1454 N N . GLY A 1 180 ? -8.722 8.334 -20.550 1.00 92.25 180 GLY A N 1
ATOM 1455 C CA . GLY A 1 180 ? -10.055 7.925 -20.101 1.00 92.25 180 GLY A CA 1
ATOM 1456 C C . GLY A 1 180 ? -10.982 7.423 -21.216 1.00 92.25 180 GLY A C 1
ATOM 1457 O O . GLY A 1 180 ? -12.197 7.449 -21.041 1.00 92.25 180 GLY A O 1
ATOM 1458 N N . ASP A 1 181 ? -10.433 6.993 -22.357 1.00 92.62 181 ASP A N 1
ATOM 1459 C CA . ASP A 1 181 ? -11.200 6.519 -23.518 1.00 92.62 181 ASP A CA 1
ATOM 1460 C C . ASP A 1 181 ? -11.377 4.991 -23.468 1.00 92.62 181 ASP A C 1
ATOM 1462 O O . ASP A 1 181 ? -10.500 4.235 -23.894 1.00 92.62 181 ASP A O 1
ATOM 1466 N N . ALA A 1 182 ? -12.507 4.537 -22.915 1.00 93.19 182 ALA A N 1
ATOM 1467 C CA . ALA A 1 182 ? -12.787 3.118 -22.677 1.00 93.19 182 ALA A CA 1
ATOM 1468 C C . ALA A 1 182 ? -12.804 2.275 -23.965 1.00 93.19 182 ALA A C 1
ATOM 1470 O O . ALA A 1 182 ? -12.284 1.160 -23.986 1.00 93.19 182 ALA A O 1
ATOM 1471 N N . GLU A 1 183 ? -13.332 2.815 -25.064 1.00 93.50 183 GLU A N 1
ATOM 1472 C CA . GLU A 1 183 ? -13.373 2.118 -26.354 1.00 93.50 183 GLU A CA 1
ATOM 1473 C C . GLU A 1 183 ? -11.965 1.880 -26.903 1.00 93.50 183 GLU A C 1
ATOM 1475 O O . GLU A 1 183 ? -11.639 0.784 -27.371 1.00 93.50 183 GLU A O 1
ATOM 1480 N N . LYS A 1 184 ? -11.086 2.884 -26.804 1.00 94.12 184 LYS A N 1
ATOM 1481 C CA . LYS A 1 184 ? -9.688 2.706 -27.204 1.00 94.12 184 LYS A CA 1
ATOM 1482 C C . LYS A 1 184 ? -8.931 1.771 -26.266 1.00 94.12 184 LYS A C 1
ATOM 1484 O O . LYS A 1 184 ? -8.123 0.990 -26.763 1.00 94.12 184 LYS A O 1
ATOM 1489 N N . MET A 1 185 ? -9.217 1.778 -24.959 1.00 95.19 185 MET A N 1
ATOM 1490 C CA . MET A 1 185 ? -8.646 0.800 -24.020 1.00 95.19 185 MET A CA 1
ATOM 1491 C C . MET A 1 185 ? -8.978 -0.634 -24.444 1.00 95.19 185 MET A C 1
ATOM 1493 O O . MET A 1 185 ? -8.058 -1.436 -24.597 1.00 95.19 185 MET A O 1
ATOM 1497 N N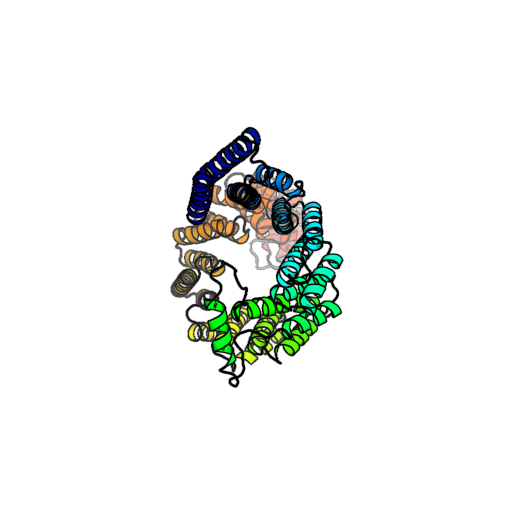 . LYS A 1 186 ? -10.256 -0.932 -24.730 1.00 94.88 186 LYS A N 1
ATOM 1498 C CA . LYS A 1 186 ? -10.698 -2.253 -25.214 1.00 94.88 186 LYS A CA 1
ATOM 1499 C C . LYS A 1 186 ? -9.977 -2.660 -26.498 1.00 94.88 186 LYS A C 1
ATOM 1501 O O . LYS A 1 186 ? -9.433 -3.757 -26.593 1.00 94.88 186 LYS A O 1
ATOM 1506 N N . ARG A 1 187 ? -9.908 -1.754 -27.481 1.00 94.12 187 ARG A N 1
ATOM 1507 C CA . ARG A 1 187 ? -9.214 -2.006 -28.758 1.00 94.12 187 ARG A CA 1
ATOM 1508 C C . ARG A 1 187 ? -7.717 -2.242 -28.574 1.00 94.12 187 ARG A C 1
ATOM 1510 O O . ARG A 1 187 ? -7.170 -3.154 -29.187 1.00 94.12 187 ARG A O 1
ATOM 1517 N N . GLY A 1 188 ? -7.054 -1.422 -27.760 1.00 93.19 188 GLY A N 1
ATOM 1518 C CA . GLY A 1 188 ? -5.632 -1.561 -27.454 1.00 93.19 188 GLY A CA 1
ATOM 1519 C C . GLY A 1 188 ? -5.326 -2.874 -26.740 1.00 93.19 188 GLY A C 1
ATOM 1520 O O . GLY A 1 188 ? -4.358 -3.543 -27.092 1.00 93.19 188 GLY A O 1
ATOM 1521 N N . PHE A 1 189 ? -6.185 -3.271 -25.799 1.00 95.44 189 PHE A N 1
ATOM 1522 C CA . PHE A 1 189 ? -6.060 -4.532 -25.078 1.00 95.44 189 PHE A CA 1
ATOM 1523 C C . PHE A 1 189 ? -6.251 -5.734 -26.009 1.00 95.44 189 PHE A C 1
ATOM 1525 O O . PHE A 1 189 ? -5.379 -6.592 -26.054 1.00 95.44 189 PHE A O 1
ATOM 1532 N N . ASN A 1 190 ? -7.285 -5.743 -26.858 1.00 94.44 190 ASN A N 1
ATOM 1533 C CA . ASN A 1 190 ? -7.485 -6.811 -27.847 1.00 94.44 190 ASN A CA 1
ATOM 1534 C C . ASN A 1 190 ? -6.319 -6.922 -28.843 1.00 94.44 190 ASN A C 1
ATOM 1536 O O . ASN A 1 190 ? -5.903 -8.024 -29.184 1.00 94.44 190 ASN A O 1
ATOM 1540 N N . LYS A 1 191 ? -5.742 -5.792 -29.279 1.00 91.94 191 LYS A N 1
ATOM 1541 C CA . LYS A 1 191 ? -4.522 -5.801 -30.107 1.00 91.94 191 LYS A CA 1
ATOM 1542 C C . LYS A 1 191 ? -3.326 -6.423 -29.389 1.00 91.94 191 LYS A C 1
ATOM 1544 O O . LYS A 1 191 ? -2.458 -6.975 -30.051 1.00 91.94 191 LYS A O 1
ATOM 1549 N N . MET A 1 192 ? -3.249 -6.273 -28.069 1.00 91.62 192 MET A N 1
ATOM 1550 C CA . MET A 1 192 ? -2.188 -6.859 -27.259 1.00 91.62 192 MET A CA 1
ATOM 1551 C C . MET A 1 192 ? -2.412 -8.359 -27.029 1.00 91.62 192 MET A C 1
ATOM 1553 O O . MET A 1 192 ? -1.442 -9.104 -27.066 1.00 91.62 192 MET A O 1
ATOM 1557 N N . LEU A 1 193 ? -3.662 -8.799 -26.840 1.00 91.25 193 LEU A N 1
ATOM 1558 C CA . LEU A 1 193 ? -4.010 -10.224 -26.743 1.00 91.25 193 LEU A CA 1
ATOM 1559 C C . LEU A 1 193 ? -3.749 -10.974 -28.056 1.00 91.25 193 LEU A C 1
ATOM 1561 O O . LEU A 1 193 ? -3.298 -12.107 -28.033 1.00 91.25 193 LEU A O 1
ATOM 1565 N N . ALA A 1 194 ? -3.943 -10.317 -29.201 1.00 90.06 194 ALA A N 1
ATOM 1566 C CA . ALA A 1 194 ? -3.674 -10.900 -30.516 1.00 90.06 194 ALA A CA 1
ATOM 1567 C C . ALA A 1 194 ? -2.173 -11.112 -30.832 1.00 90.06 194 ALA A C 1
ATOM 1569 O O . ALA A 1 194 ? -1.838 -11.559 -31.929 1.00 90.06 194 ALA A O 1
ATOM 1570 N N . ILE A 1 195 ? -1.255 -10.740 -29.930 1.00 88.62 195 ILE A N 1
ATOM 1571 C CA . ILE A 1 195 ? 0.184 -10.957 -30.121 1.00 88.62 195 ILE A CA 1
ATOM 1572 C C . ILE A 1 195 ? 0.507 -12.419 -29.771 1.00 88.62 195 ILE A C 1
ATOM 1574 O O . ILE A 1 195 ? 0.234 -12.832 -28.644 1.00 88.62 195 ILE A O 1
ATOM 1578 N N . PRO A 1 196 ? 1.147 -13.193 -30.666 1.00 81.12 196 PRO A N 1
ATOM 1579 C CA . PRO A 1 196 ? 1.520 -14.571 -30.362 1.00 81.12 196 PRO A CA 1
ATOM 1580 C C . PRO A 1 196 ? 2.582 -14.625 -29.254 1.00 81.12 196 PRO A C 1
ATOM 1582 O O . PRO A 1 196 ? 3.565 -13.875 -29.268 1.00 81.12 196 PRO A O 1
ATOM 1585 N N . ILE A 1 197 ? 2.401 -15.530 -28.289 1.00 75.69 197 ILE A N 1
ATOM 1586 C CA . ILE A 1 197 ? 3.369 -15.778 -27.213 1.00 75.69 197 ILE A CA 1
ATOM 1587 C C . ILE A 1 197 ? 4.379 -16.822 -27.702 1.00 75.69 197 ILE A C 1
ATOM 1589 O O . ILE A 1 197 ? 4.033 -17.975 -27.944 1.00 75.69 197 ILE A O 1
ATOM 1593 N N . ALA A 1 198 ? 5.648 -16.426 -27.837 1.00 61.44 198 ALA A N 1
ATOM 1594 C CA . ALA A 1 198 ? 6.715 -17.334 -28.253 1.00 61.44 198 ALA A CA 1
ATOM 1595 C C . ALA A 1 198 ? 6.878 -18.490 -27.243 1.00 61.44 198 ALA A C 1
ATOM 1597 O O . ALA A 1 198 ? 7.163 -18.248 -26.068 1.00 61.44 198 ALA A O 1
ATOM 1598 N N . GLY A 1 199 ? 6.706 -19.731 -27.711 1.00 54.38 199 GLY A N 1
ATOM 1599 C CA . GLY A 1 199 ? 6.795 -20.957 -26.905 1.00 54.38 199 GLY A CA 1
ATOM 1600 C C . GLY A 1 199 ? 5.458 -21.658 -26.634 1.00 54.38 199 GLY A C 1
ATOM 1601 O O . GLY A 1 199 ? 5.474 -22.773 -26.130 1.00 54.38 199 GLY A O 1
ATOM 1602 N N . ILE A 1 200 ? 4.326 -21.047 -26.999 1.00 48.44 200 ILE A N 1
ATOM 1603 C CA . ILE A 1 200 ? 3.027 -21.726 -27.120 1.00 48.44 200 ILE A CA 1
ATOM 1604 C C . ILE A 1 200 ? 2.789 -21.954 -28.617 1.00 48.44 200 ILE A C 1
ATOM 1606 O O . ILE A 1 200 ? 1.911 -21.354 -29.227 1.00 48.44 200 ILE A O 1
ATOM 1610 N N . VAL A 1 201 ? 3.678 -22.719 -29.247 1.00 40.31 201 VAL A N 1
ATOM 1611 C CA . VAL A 1 201 ? 3.372 -23.317 -30.548 1.00 40.31 201 VAL A CA 1
ATOM 1612 C C . VAL A 1 201 ? 2.636 -24.601 -30.186 1.00 40.31 201 VAL A C 1
ATOM 1614 O O . VAL A 1 201 ? 3.187 -25.431 -29.462 1.00 40.31 201 VAL A O 1
ATOM 1617 N N . GLU A 1 202 ? 1.364 -24.702 -30.576 1.00 41.47 202 GLU A N 1
ATOM 1618 C CA . GLU A 1 202 ? 0.648 -25.982 -30.589 1.00 41.47 202 GLU A CA 1
ATOM 1619 C C . GLU A 1 202 ? 1.537 -27.020 -31.291 1.00 41.47 202 GLU A C 1
ATOM 1621 O O . GLU A 1 202 ? 2.259 -26.664 -32.215 1.00 41.47 202 GLU A O 1
ATOM 1626 N N . GLU A 1 203 ? 1.543 -28.261 -30.803 1.00 38.19 203 GLU A N 1
ATOM 1627 C CA . GLU A 1 203 ? 2.500 -29.354 -31.068 1.00 38.19 203 GLU A CA 1
ATOM 1628 C C . GLU A 1 203 ? 2.717 -29.792 -32.546 1.00 38.19 203 GLU A C 1
ATOM 1630 O O . GLU A 1 203 ? 3.003 -30.962 -32.786 1.00 38.19 203 GLU A O 1
ATOM 1635 N N . GLU A 1 204 ? 2.614 -28.929 -33.558 1.00 39.84 204 GLU A N 1
ATOM 1636 C CA . GLU A 1 204 ? 2.658 -29.345 -34.967 1.00 39.84 204 GLU A CA 1
ATOM 1637 C C . GLU A 1 204 ? 3.915 -28.963 -35.766 1.00 39.84 204 GLU A C 1
ATOM 1639 O O . GLU A 1 204 ? 4.143 -29.606 -36.784 1.00 39.84 204 GLU A O 1
ATOM 1644 N N . ASP A 1 205 ? 4.806 -28.064 -35.320 1.00 39.19 205 ASP A N 1
ATOM 1645 C CA . ASP A 1 205 ? 5.966 -27.669 -36.150 1.00 39.19 205 ASP A CA 1
ATOM 1646 C C . ASP A 1 205 ? 7.318 -27.671 -35.400 1.00 39.19 205 ASP A C 1
ATOM 1648 O O . ASP A 1 205 ? 7.902 -26.634 -35.075 1.00 39.19 205 ASP A O 1
ATOM 1652 N N . GLU A 1 206 ? 7.879 -28.869 -35.181 1.00 42.41 206 GLU A N 1
ATOM 1653 C CA . GLU A 1 206 ? 9.239 -29.084 -34.637 1.00 42.41 206 GLU A CA 1
ATOM 1654 C C . GLU A 1 206 ? 10.365 -28.499 -35.529 1.00 42.41 206 GLU A C 1
ATOM 1656 O O . GLU A 1 206 ? 11.509 -28.346 -35.087 1.00 42.41 206 GLU A O 1
ATOM 1661 N N . GLU A 1 207 ? 10.076 -28.133 -36.783 1.00 42.75 207 GLU A N 1
ATOM 1662 C CA . GLU A 1 207 ? 11.080 -27.619 -37.724 1.00 42.75 207 GLU A CA 1
ATOM 1663 C C . GLU A 1 207 ? 11.450 -26.140 -37.485 1.00 42.75 207 GLU A C 1
ATOM 1665 O O . GLU A 1 207 ? 12.599 -25.749 -37.727 1.00 42.75 207 GLU A O 1
ATOM 1670 N N . GLU A 1 208 ? 10.548 -25.312 -36.938 1.00 40.62 208 GLU A N 1
ATOM 1671 C CA . GLU A 1 208 ? 10.842 -23.889 -36.685 1.00 40.62 208 GLU A CA 1
ATOM 1672 C C . GLU A 1 208 ? 11.751 -23.673 -35.461 1.00 40.62 208 GLU A C 1
ATOM 1674 O O . GLU A 1 208 ? 12.583 -22.756 -35.453 1.00 40.62 208 GLU A O 1
ATOM 1679 N N . GLU A 1 209 ? 11.687 -24.549 -34.450 1.00 39.00 209 GLU A N 1
ATOM 1680 C CA . GLU A 1 209 ? 12.488 -24.410 -33.225 1.00 39.00 209 GLU A CA 1
ATOM 1681 C C . GLU A 1 209 ? 13.998 -24.573 -33.497 1.00 39.00 209 GLU A C 1
ATOM 1683 O O . GLU A 1 209 ? 14.844 -23.888 -32.904 1.00 39.00 209 GLU A O 1
ATOM 1688 N N . VAL A 1 210 ? 14.354 -25.430 -34.462 1.00 40.34 210 VAL A N 1
ATOM 1689 C CA . VAL A 1 210 ? 15.743 -25.671 -34.882 1.00 40.34 210 VAL A CA 1
ATOM 1690 C C . VAL A 1 210 ? 16.306 -24.471 -35.647 1.00 40.34 210 VAL A C 1
ATOM 1692 O O . VAL A 1 210 ? 17.466 -24.097 -35.446 1.00 40.34 210 VAL A O 1
ATOM 1695 N N . VAL A 1 211 ? 15.491 -23.814 -36.477 1.00 43.34 211 VAL A N 1
ATOM 1696 C CA . VAL A 1 211 ? 15.906 -22.635 -37.254 1.00 43.34 211 VAL A CA 1
ATOM 1697 C C . VAL A 1 211 ? 16.112 -21.423 -36.342 1.00 43.34 211 VAL A C 1
ATOM 1699 O O . VAL A 1 211 ? 17.104 -20.702 -36.497 1.00 43.34 211 VAL A O 1
ATOM 1702 N N . VAL A 1 212 ? 15.255 -21.235 -35.332 1.00 40.88 212 VAL A N 1
ATOM 1703 C CA . VAL A 1 212 ? 15.391 -20.146 -34.347 1.00 40.88 212 VAL A CA 1
ATOM 1704 C C . VAL A 1 212 ? 16.625 -20.348 -33.458 1.00 40.88 212 VAL A C 1
ATOM 1706 O O . VAL A 1 212 ? 17.403 -19.407 -33.271 1.00 40.88 212 VAL A O 1
ATOM 1709 N N . ARG A 1 213 ? 16.890 -21.574 -32.982 1.00 36.91 213 ARG A N 1
ATOM 1710 C CA . ARG A 1 213 ? 18.118 -21.884 -32.219 1.00 36.91 213 ARG A CA 1
ATOM 1711 C C . ARG A 1 213 ? 19.388 -21.740 -33.069 1.00 36.91 213 ARG A C 1
ATOM 1713 O O . ARG A 1 213 ? 20.402 -21.243 -32.576 1.00 36.91 213 ARG A O 1
ATOM 1720 N N . ALA A 1 214 ? 19.340 -22.104 -34.353 1.00 36.94 214 ALA A N 1
ATOM 1721 C CA . ALA A 1 214 ? 20.464 -21.936 -35.278 1.00 36.94 214 ALA A CA 1
ATOM 1722 C C . ALA A 1 214 ? 20.739 -20.460 -35.633 1.00 36.94 214 ALA A C 1
ATOM 1724 O O . ALA A 1 214 ? 21.895 -20.085 -35.855 1.00 36.94 214 ALA A O 1
ATOM 1725 N N . ALA A 1 215 ? 19.707 -19.608 -35.652 1.00 38.41 215 ALA A N 1
ATOM 1726 C CA . ALA A 1 215 ? 19.851 -18.165 -35.837 1.00 38.41 215 ALA A CA 1
ATOM 1727 C C . ALA A 1 215 ? 20.447 -17.474 -34.595 1.00 38.41 215 ALA A C 1
ATOM 1729 O O . ALA A 1 215 ? 21.295 -16.593 -34.738 1.00 38.41 215 ALA A O 1
ATOM 1730 N N . GLN A 1 216 ? 20.088 -17.924 -33.386 1.00 40.34 216 GLN A N 1
ATOM 1731 C CA . GLN A 1 216 ? 20.604 -17.391 -32.115 1.00 40.34 216 GLN A CA 1
ATOM 1732 C C . GLN A 1 216 ? 22.109 -17.636 -31.903 1.00 40.34 216 GLN A C 1
ATOM 1734 O O . GLN A 1 216 ? 22.772 -16.837 -31.247 1.00 40.34 216 GLN A O 1
ATOM 1739 N N . GLN A 1 217 ? 22.676 -18.705 -32.473 1.00 36.47 217 GLN A N 1
ATOM 1740 C CA . GLN A 1 217 ? 24.101 -19.032 -32.310 1.00 36.47 217 GLN A CA 1
ATOM 1741 C C . GLN A 1 217 ? 25.042 -18.317 -33.297 1.00 36.47 217 GLN A C 1
ATOM 1743 O O . GLN A 1 217 ? 26.253 -18.316 -33.081 1.00 36.47 217 GLN A O 1
ATOM 1748 N N . ARG A 1 218 ? 24.534 -17.718 -34.386 1.00 31.75 218 ARG A N 1
ATOM 1749 C CA . ARG A 1 218 ? 25.386 -17.184 -35.471 1.00 31.75 218 ARG A CA 1
ATOM 1750 C C . ARG A 1 218 ? 25.727 -15.696 -35.369 1.00 31.75 218 ARG A C 1
ATOM 1752 O O . ARG A 1 218 ? 26.668 -15.265 -36.031 1.00 31.75 218 ARG A O 1
ATOM 1759 N N . SER A 1 219 ? 25.031 -14.912 -34.552 1.00 30.41 219 SER A N 1
ATOM 1760 C CA . SER A 1 219 ? 25.332 -13.487 -34.364 1.00 30.41 219 SER A CA 1
ATOM 1761 C C . SER A 1 219 ? 26.040 -13.255 -33.029 1.00 30.41 219 SER A C 1
ATOM 1763 O O . SER A 1 219 ? 25.395 -13.033 -32.009 1.00 30.41 219 SER A O 1
ATOM 1765 N N . GLY A 1 220 ? 27.374 -13.289 -33.042 1.00 30.02 220 GLY A N 1
ATOM 1766 C CA . GLY A 1 220 ? 28.246 -12.941 -31.912 1.00 30.02 220 GLY A CA 1
ATOM 1767 C C . GLY A 1 220 ? 28.278 -11.445 -31.570 1.00 30.02 220 GLY A C 1
ATOM 1768 O O . GLY A 1 220 ? 29.329 -10.929 -31.208 1.00 30.02 220 GLY A O 1
ATOM 1769 N N . ASP A 1 221 ? 27.144 -10.759 -31.686 1.00 29.89 221 ASP A N 1
ATOM 1770 C CA . ASP A 1 221 ? 26.965 -9.378 -31.255 1.00 29.89 221 ASP A CA 1
ATOM 1771 C C . ASP A 1 221 ? 26.006 -9.362 -30.059 1.00 29.89 221 ASP A C 1
ATOM 1773 O O . ASP A 1 221 ? 24.964 -10.015 -30.082 1.00 29.89 221 ASP A O 1
ATOM 1777 N N . PHE A 1 222 ? 26.352 -8.590 -29.027 1.00 32.88 222 PHE A N 1
ATOM 1778 C CA . PHE A 1 222 ? 25.571 -8.293 -27.816 1.00 32.88 222 PHE A CA 1
ATOM 1779 C C . PHE A 1 222 ? 24.217 -7.603 -28.125 1.00 32.88 222 PHE A C 1
ATOM 1781 O O . PHE A 1 222 ? 23.943 -6.474 -27.712 1.00 32.88 222 PHE A O 1
ATOM 1788 N N . PHE A 1 223 ? 23.332 -8.260 -28.868 1.00 31.59 223 PHE A N 1
ATOM 1789 C CA . PHE A 1 223 ? 21.964 -7.823 -29.095 1.00 31.59 223 PHE A CA 1
ATOM 1790 C C . PHE A 1 223 ? 21.043 -8.618 -28.176 1.00 31.59 223 PHE A C 1
ATOM 1792 O O . PHE A 1 223 ? 20.716 -9.770 -28.442 1.00 31.59 223 PHE A O 1
ATOM 1799 N N . HIS A 1 224 ? 20.592 -7.979 -27.093 1.00 31.97 224 HIS A N 1
ATOM 1800 C CA . HIS A 1 224 ? 19.432 -8.432 -26.331 1.00 31.97 224 HIS A CA 1
ATOM 1801 C C . HIS A 1 224 ? 18.214 -8.470 -27.264 1.00 31.97 224 HIS A C 1
ATOM 1803 O O . HIS A 1 224 ? 17.537 -7.461 -27.487 1.00 31.97 224 HIS A O 1
ATOM 1809 N N . TYR A 1 225 ? 17.973 -9.632 -27.860 1.00 34.44 225 TYR A N 1
ATOM 1810 C CA . TYR A 1 225 ? 16.704 -9.967 -28.471 1.00 34.44 225 TYR A CA 1
ATOM 1811 C C . TYR A 1 225 ? 15.711 -10.086 -27.312 1.00 34.44 225 TYR A C 1
ATOM 1813 O O . TYR A 1 225 ? 15.799 -11.013 -26.511 1.00 34.44 225 TYR A O 1
ATOM 1821 N N . ASN A 1 226 ? 14.802 -9.118 -27.165 1.00 41.53 226 ASN A N 1
ATOM 1822 C CA . ASN A 1 226 ? 13.654 -9.270 -26.272 1.00 41.53 226 ASN A CA 1
ATOM 1823 C C . ASN A 1 226 ? 12.680 -10.257 -26.933 1.00 41.53 226 ASN A C 1
ATOM 1825 O O . ASN A 1 226 ? 11.602 -9.869 -27.377 1.00 41.53 226 ASN A O 1
ATOM 1829 N N . SER A 1 227 ? 13.059 -11.533 -27.028 1.00 44.38 227 SER A N 1
ATOM 1830 C CA . SER A 1 227 ? 12.063 -12.595 -27.000 1.00 44.38 227 SER A CA 1
ATOM 1831 C C . SER A 1 227 ? 11.408 -12.464 -25.630 1.00 44.38 227 SER A C 1
ATOM 1833 O O . SER A 1 227 ? 12.018 -12.832 -24.623 1.00 44.38 227 SER A O 1
ATOM 1835 N N . ASN A 1 228 ? 10.244 -11.812 -25.565 1.00 52.91 228 ASN A N 1
ATOM 1836 C CA . ASN A 1 228 ? 9.482 -11.743 -24.326 1.00 52.91 228 ASN A CA 1
ATOM 1837 C C . ASN A 1 228 ? 9.291 -13.187 -23.880 1.00 52.91 228 ASN A C 1
ATOM 1839 O O . ASN A 1 228 ? 8.642 -13.967 -24.573 1.00 52.91 228 ASN A O 1
ATOM 1843 N N . THR A 1 229 ? 9.922 -13.554 -22.768 1.00 64.56 229 THR A N 1
ATOM 1844 C CA . THR A 1 229 ? 9.659 -14.858 -22.163 1.00 64.56 229 THR A CA 1
ATOM 1845 C C . THR A 1 229 ? 8.148 -14.955 -21.924 1.00 64.56 229 THR A C 1
ATOM 1847 O O . THR A 1 229 ? 7.528 -13.923 -21.643 1.00 64.56 229 THR A O 1
ATOM 1850 N N . PRO A 1 230 ? 7.526 -16.139 -22.032 1.00 73.38 230 PRO A N 1
ATOM 1851 C CA . PRO A 1 230 ? 6.082 -16.287 -21.830 1.00 73.38 230 PRO A CA 1
ATOM 1852 C C . PRO A 1 230 ? 5.613 -15.629 -20.519 1.00 73.38 230 PRO A C 1
ATOM 1854 O O . PRO A 1 230 ? 4.635 -14.889 -20.504 1.00 73.38 230 PRO A O 1
ATOM 1857 N N . SER A 1 231 ? 6.425 -15.727 -19.460 1.00 77.56 231 SER A N 1
ATOM 1858 C CA . SER A 1 231 ? 6.200 -15.037 -18.182 1.00 77.56 231 SER A CA 1
ATOM 1859 C C . SER A 1 231 ? 6.143 -13.500 -18.283 1.00 77.56 231 SER A C 1
ATOM 1861 O O . SER A 1 231 ? 5.328 -12.864 -17.616 1.00 77.56 231 SER A O 1
ATOM 1863 N N . GLN A 1 232 ? 6.974 -12.869 -19.120 1.00 82.00 232 GLN A N 1
ATOM 1864 C CA . GLN A 1 232 ? 6.924 -11.417 -19.341 1.00 82.00 232 GLN A CA 1
ATOM 1865 C C . GLN A 1 232 ? 5.681 -10.997 -20.131 1.00 82.00 232 GLN A C 1
ATOM 1867 O O . GLN A 1 232 ? 5.105 -9.951 -19.834 1.00 82.00 232 GLN A O 1
ATOM 1872 N N . ALA A 1 233 ? 5.262 -11.795 -21.118 1.00 85.38 233 ALA A N 1
ATOM 1873 C CA . ALA A 1 233 ? 4.038 -11.543 -21.875 1.00 85.38 233 ALA A CA 1
ATOM 1874 C C . ALA A 1 233 ? 2.806 -11.594 -20.958 1.00 85.38 233 ALA A C 1
ATOM 1876 O O . ALA A 1 233 ? 2.057 -10.619 -20.879 1.00 85.38 233 ALA A O 1
ATOM 1877 N N . GLU A 1 234 ? 2.669 -12.671 -20.179 1.00 88.56 234 GLU A N 1
ATOM 1878 C CA . GLU A 1 234 ? 1.613 -12.823 -19.173 1.00 88.56 234 GLU A CA 1
ATOM 1879 C C . GLU A 1 234 ? 1.609 -11.663 -18.171 1.00 88.56 234 GLU A C 1
ATOM 1881 O O . GLU A 1 234 ? 0.549 -11.118 -17.859 1.00 88.56 234 GLU A O 1
ATOM 1886 N N . HIS A 1 235 ? 2.790 -11.222 -17.717 1.00 88.94 235 HIS A N 1
ATOM 1887 C CA . HIS A 1 235 ? 2.915 -10.084 -16.811 1.00 88.94 235 HIS A CA 1
ATOM 1888 C C . HIS A 1 235 ? 2.361 -8.782 -17.411 1.00 88.94 235 HIS A C 1
ATOM 1890 O O . HIS A 1 235 ? 1.652 -8.043 -16.722 1.00 88.94 235 HIS A O 1
ATOM 1896 N N . TYR A 1 236 ? 2.639 -8.485 -18.684 1.00 91.62 236 TYR A N 1
ATOM 1897 C CA . TYR A 1 236 ? 2.067 -7.311 -19.350 1.00 91.62 236 TYR A CA 1
ATOM 1898 C C . TYR A 1 236 ? 0.551 -7.429 -19.518 1.00 91.62 236 TYR A C 1
ATOM 1900 O O . TYR A 1 236 ? -0.161 -6.458 -19.249 1.00 91.62 236 TYR A O 1
ATOM 1908 N N . ILE A 1 237 ? 0.060 -8.613 -19.900 1.00 93.38 237 ILE A N 1
ATOM 1909 C CA . ILE A 1 237 ? -1.371 -8.874 -20.087 1.00 93.38 237 ILE A CA 1
ATOM 1910 C C . ILE A 1 237 ? -2.131 -8.669 -18.778 1.00 93.38 237 ILE A C 1
ATOM 1912 O O . ILE A 1 237 ? -3.047 -7.847 -18.729 1.00 93.38 237 ILE A O 1
ATOM 1916 N N . ILE A 1 238 ? -1.720 -9.344 -17.700 1.00 92.06 238 ILE A N 1
ATOM 1917 C CA . ILE A 1 238 ? -2.411 -9.253 -16.409 1.00 92.06 238 ILE A CA 1
ATOM 1918 C C . ILE A 1 238 ? -2.321 -7.843 -15.815 1.00 92.06 238 ILE A C 1
ATOM 1920 O O . ILE A 1 238 ? -3.277 -7.349 -15.220 1.00 92.06 238 ILE A O 1
ATOM 1924 N N . THR A 1 239 ? -1.199 -7.144 -16.011 1.00 93.31 239 THR A N 1
ATOM 1925 C CA . THR A 1 239 ? -1.039 -5.769 -15.515 1.00 93.31 239 THR A CA 1
ATOM 1926 C C . THR A 1 239 ? -1.928 -4.793 -16.285 1.00 93.31 239 THR A C 1
ATOM 1928 O O . THR A 1 239 ? -2.540 -3.919 -15.671 1.00 93.31 239 THR A O 1
ATOM 1931 N N . ALA A 1 240 ? -2.058 -4.945 -17.608 1.00 94.56 240 ALA A N 1
ATOM 1932 C CA . ALA A 1 240 ? -3.003 -4.153 -18.394 1.00 94.56 240 ALA A CA 1
ATOM 1933 C C . ALA A 1 240 ? -4.453 -4.455 -18.000 1.00 94.56 240 ALA A C 1
ATOM 1935 O O . ALA A 1 240 ? -5.233 -3.526 -17.812 1.00 94.56 240 ALA A O 1
ATOM 1936 N N . ALA A 1 241 ? -4.795 -5.735 -17.834 1.00 94.94 241 ALA A N 1
ATOM 1937 C CA . ALA A 1 241 ? -6.117 -6.199 -17.426 1.00 94.94 241 ALA A CA 1
ATOM 1938 C C . ALA A 1 241 ? -6.544 -5.567 -16.090 1.00 94.94 241 ALA A C 1
ATOM 1940 O O . ALA A 1 241 ? -7.600 -4.941 -16.010 1.00 94.94 241 ALA A O 1
ATOM 1941 N N . ARG A 1 242 ? -5.672 -5.626 -15.073 1.00 93.69 242 ARG A N 1
ATOM 1942 C CA . ARG A 1 242 ? -5.874 -4.981 -13.761 1.00 93.69 242 ARG A CA 1
ATOM 1943 C C . ARG A 1 242 ? -6.026 -3.467 -13.846 1.00 93.69 242 ARG A C 1
ATOM 1945 O O . ARG A 1 242 ? -6.759 -2.887 -13.052 1.00 93.69 242 ARG A O 1
ATOM 1952 N N . LEU A 1 243 ? -5.315 -2.828 -14.776 1.00 92.94 243 LEU A N 1
ATOM 1953 C CA . LEU A 1 243 ? -5.374 -1.383 -14.973 1.00 92.94 243 LEU A CA 1
ATOM 1954 C C . LEU A 1 243 ? -6.712 -0.955 -15.589 1.00 92.94 243 LEU A C 1
ATOM 1956 O O . LEU A 1 243 ? -7.309 0.015 -15.127 1.00 92.94 243 LEU A O 1
ATOM 1960 N N . ILE A 1 244 ? -7.172 -1.653 -16.631 1.00 94.38 244 ILE A N 1
ATOM 1961 C CA . ILE A 1 244 ? -8.357 -1.235 -17.388 1.00 94.38 244 ILE A CA 1
ATOM 1962 C C . ILE A 1 244 ? -9.663 -1.719 -16.761 1.00 94.38 244 ILE A C 1
ATOM 1964 O O . ILE A 1 244 ? -10.627 -0.963 -16.797 1.00 94.38 244 ILE A O 1
ATOM 1968 N N . ALA A 1 245 ? -9.709 -2.917 -16.164 1.00 92.56 245 ALA A N 1
ATOM 1969 C CA . ALA A 1 245 ? -10.937 -3.522 -15.634 1.00 92.56 245 ALA A CA 1
ATOM 1970 C C . ALA A 1 245 ? -11.787 -2.557 -14.778 1.00 92.56 245 ALA A C 1
ATOM 1972 O O . ALA A 1 245 ? -12.945 -2.342 -15.125 1.00 92.56 245 ALA A O 1
ATOM 1973 N N . PRO A 1 246 ? -11.249 -1.878 -13.745 1.00 90.75 246 PRO A N 1
ATOM 1974 C CA . PRO A 1 246 ? -12.036 -0.939 -12.939 1.00 90.75 246 PRO A CA 1
ATOM 1975 C C . PRO A 1 246 ? -12.347 0.401 -13.634 1.00 90.75 246 PRO A C 1
ATOM 1977 O O . PRO A 1 246 ? -13.102 1.202 -13.091 1.00 90.75 246 PRO A O 1
ATOM 1980 N N . ALA A 1 247 ? -11.749 0.689 -14.793 1.00 90.06 247 ALA A N 1
ATOM 1981 C CA . ALA A 1 247 ? -11.855 1.976 -15.486 1.00 90.06 247 ALA A CA 1
ATOM 1982 C C . ALA A 1 247 ? -12.637 1.932 -16.806 1.00 90.06 247 ALA A C 1
ATOM 1984 O O . ALA A 1 247 ? -12.942 2.993 -17.355 1.00 90.06 247 ALA A O 1
ATOM 1985 N N . LEU A 1 248 ? -12.956 0.739 -17.319 1.00 90.12 248 LEU A N 1
ATOM 1986 C CA . LEU A 1 248 ? -13.715 0.573 -18.560 1.00 90.12 248 LEU A CA 1
ATOM 1987 C C . LEU A 1 248 ? -15.126 1.150 -18.460 1.00 90.12 248 LEU A C 1
ATOM 1989 O O . LEU A 1 248 ? -15.600 1.747 -19.422 1.00 90.12 248 LEU A O 1
ATOM 1993 N N . GLU A 1 249 ? -15.772 0.993 -17.309 1.00 87.31 249 GLU A N 1
ATOM 1994 C CA . GLU A 1 249 ? -17.113 1.504 -17.065 1.00 87.31 249 GLU A CA 1
ATOM 1995 C C . GLU A 1 249 ? -17.137 2.208 -15.707 1.00 87.31 249 GLU A C 1
ATOM 1997 O O . GLU A 1 249 ? -16.905 1.604 -14.662 1.00 87.31 249 GLU A O 1
ATOM 2002 N N . LYS A 1 250 ? -17.361 3.527 -15.724 1.00 79.81 250 LYS A N 1
ATOM 2003 C CA . LYS A 1 250 ? -17.322 4.350 -14.501 1.00 79.81 250 LYS A CA 1
ATOM 2004 C C . LYS A 1 250 ? -18.580 4.191 -13.654 1.00 79.81 250 LYS A C 1
ATOM 2006 O O . LYS A 1 250 ? -18.536 4.474 -12.461 1.00 79.81 250 LYS A O 1
ATOM 2011 N N . SER A 1 251 ? -19.693 3.828 -14.290 1.00 81.94 251 SER A N 1
ATOM 2012 C CA . SER A 1 251 ? -20.986 3.659 -13.628 1.00 81.94 251 SER A CA 1
ATOM 2013 C C . SER A 1 251 ? -21.057 2.344 -12.851 1.00 81.94 251 SER A C 1
ATOM 2015 O O . SER A 1 251 ? -21.548 2.329 -11.725 1.00 81.94 251 SER A O 1
ATOM 2017 N N . ASP A 1 252 ? -20.498 1.278 -13.421 1.00 86.25 252 ASP A N 1
ATOM 2018 C CA . ASP A 1 252 ? -20.444 -0.047 -12.823 1.00 86.25 252 ASP A CA 1
ATOM 2019 C C . ASP A 1 252 ? -19.100 -0.719 -13.122 1.00 86.25 252 ASP A C 1
ATOM 2021 O O . ASP A 1 252 ? -18.821 -1.164 -14.236 1.00 86.25 252 ASP A O 1
ATOM 2025 N N . TRP A 1 253 ? -18.259 -0.809 -12.096 1.00 86.06 253 TRP A N 1
ATOM 2026 C CA . TRP A 1 253 ? -16.937 -1.415 -12.208 1.00 86.06 253 TRP A CA 1
ATOM 2027 C C . TRP A 1 253 ? -17.011 -2.917 -12.525 1.00 86.06 253 TRP A C 1
ATOM 2029 O O . TRP A 1 253 ? -16.055 -3.454 -13.080 1.00 86.06 253 TRP A O 1
ATOM 2039 N N . THR A 1 254 ? -18.119 -3.601 -12.212 1.00 88.62 254 THR A N 1
ATOM 2040 C CA . THR A 1 254 ? -18.256 -5.054 -12.417 1.00 88.62 254 THR A CA 1
ATOM 2041 C C . THR A 1 254 ? -18.259 -5.423 -13.899 1.00 88.62 254 THR A C 1
ATOM 2043 O O . THR A 1 254 ? -17.540 -6.340 -14.297 1.00 88.62 254 THR A O 1
ATOM 2046 N N . VAL A 1 255 ? -18.937 -4.625 -14.728 1.00 90.94 255 VAL A N 1
ATOM 2047 C CA . VAL A 1 255 ? -19.005 -4.779 -16.192 1.00 90.94 255 VAL A CA 1
ATOM 2048 C C . VAL A 1 255 ? -17.610 -4.768 -16.822 1.00 90.94 255 VAL A C 1
ATOM 2050 O O . VAL A 1 255 ? -17.323 -5.509 -17.762 1.00 90.94 255 VAL A O 1
ATOM 2053 N N . GLY A 1 256 ? -16.710 -3.935 -16.295 1.00 91.00 256 GLY A N 1
ATOM 2054 C CA . GLY A 1 256 ? -15.332 -3.873 -16.769 1.00 91.00 256 GLY A CA 1
ATOM 2055 C C . GLY A 1 256 ? -14.535 -5.147 -16.467 1.00 91.00 256 GLY A C 1
ATOM 2056 O O . GLY A 1 256 ? -13.787 -5.610 -17.328 1.00 91.00 256 GLY A O 1
ATOM 2057 N N . TYR A 1 257 ? -14.728 -5.753 -15.290 1.00 92.25 257 TYR A N 1
ATOM 2058 C CA . TYR A 1 257 ? -14.122 -7.048 -14.957 1.00 92.25 257 TYR A CA 1
ATOM 2059 C C . TYR A 1 257 ? -14.710 -8.192 -15.786 1.00 92.25 257 TYR A C 1
ATOM 2061 O O . TYR A 1 257 ? -13.948 -9.024 -16.271 1.00 92.25 257 TYR A O 1
ATOM 2069 N N . GLU A 1 258 ? -16.028 -8.221 -15.994 1.00 91.69 258 GLU A N 1
ATOM 2070 C CA . GLU A 1 258 ? -16.691 -9.217 -16.848 1.00 91.69 258 GLU A CA 1
ATOM 2071 C C . GLU A 1 258 ? -16.134 -9.181 -18.272 1.00 91.69 258 GLU A C 1
ATOM 2073 O O . GLU A 1 258 ? -15.692 -10.206 -18.789 1.00 91.69 258 GLU A O 1
ATOM 2078 N N . TRP A 1 259 ? -16.038 -7.986 -18.862 1.00 94.19 259 TRP A N 1
ATOM 2079 C CA . TRP A 1 259 ? -15.488 -7.818 -20.205 1.00 94.19 259 TRP A CA 1
ATOM 2080 C C . TRP A 1 259 ? -14.034 -8.300 -20.311 1.00 94.19 259 TRP A C 1
ATOM 2082 O O . TRP A 1 259 ? -13.683 -8.999 -21.260 1.00 94.19 259 TRP A O 1
ATOM 2092 N N . VAL A 1 260 ? -13.180 -7.945 -19.342 1.00 93.69 260 VAL A N 1
ATOM 2093 C CA . VAL A 1 260 ? -11.772 -8.378 -19.335 1.00 93.69 260 VAL A CA 1
ATOM 2094 C C . VAL A 1 260 ? -11.661 -9.891 -19.139 1.00 93.69 260 VAL A C 1
ATOM 2096 O O . VAL A 1 260 ? -10.856 -10.529 -19.815 1.00 93.69 260 VAL A O 1
ATOM 2099 N N . ASN A 1 261 ? -12.470 -10.474 -18.253 1.00 92.25 261 ASN A N 1
ATOM 2100 C CA . ASN A 1 261 ? -12.509 -11.918 -18.045 1.00 92.25 261 ASN A CA 1
ATOM 2101 C C . ASN A 1 261 ? -12.929 -12.647 -19.323 1.00 92.25 261 ASN A C 1
ATOM 2103 O O . ASN A 1 261 ? -12.290 -13.627 -19.690 1.00 92.25 261 ASN A O 1
ATOM 2107 N N . ASP A 1 262 ? -13.950 -12.162 -20.026 1.00 92.56 262 ASP A N 1
ATOM 2108 C CA . ASP A 1 262 ? -14.409 -12.772 -21.275 1.00 92.56 262 ASP A CA 1
ATOM 2109 C C . ASP A 1 262 ? -13.382 -12.633 -22.403 1.00 92.56 262 ASP A C 1
ATOM 2111 O O . ASP A 1 262 ? -13.176 -13.583 -23.155 1.00 92.56 262 ASP A O 1
ATOM 2115 N N . ALA A 1 263 ? -12.672 -11.502 -22.476 1.00 92.19 263 ALA A N 1
ATOM 2116 C CA . ALA A 1 263 ? -11.566 -11.327 -23.416 1.00 92.19 263 ALA A CA 1
ATOM 2117 C C . ALA A 1 263 ? -10.398 -12.291 -23.131 1.00 92.19 263 ALA A C 1
ATOM 2119 O O . ALA A 1 263 ? -9.788 -12.810 -24.061 1.00 92.19 263 ALA A O 1
ATOM 2120 N N . LEU A 1 264 ? -10.092 -12.551 -21.854 1.00 92.25 264 LEU A N 1
ATOM 2121 C CA . LEU A 1 264 ? -9.010 -13.453 -21.452 1.00 92.25 264 LEU A CA 1
ATOM 2122 C C . LEU A 1 264 ? -9.385 -14.935 -21.540 1.00 92.25 264 LEU A C 1
ATOM 2124 O O . LEU A 1 264 ? -8.507 -15.750 -21.787 1.00 92.25 264 LEU A O 1
ATOM 2128 N N . LYS A 1 265 ? -10.655 -15.312 -21.353 1.00 88.50 265 LYS A N 1
ATOM 2129 C CA . LYS A 1 265 ? -11.100 -16.721 -21.371 1.00 88.50 265 LYS A CA 1
ATOM 2130 C C . LYS A 1 265 ? -10.818 -17.451 -22.685 1.00 88.50 265 LYS A C 1
ATOM 2132 O O . LYS A 1 265 ? -10.776 -18.674 -22.667 1.00 88.50 265 LYS A O 1
ATOM 2137 N N . ILE A 1 266 ? -10.671 -16.724 -23.794 1.00 85.00 266 ILE A N 1
ATOM 2138 C CA . ILE A 1 266 ? -10.480 -17.305 -25.128 1.00 85.00 266 ILE A CA 1
ATOM 2139 C C . ILE A 1 266 ? -9.122 -18.019 -25.202 1.00 85.00 266 ILE A C 1
ATOM 2141 O O . ILE A 1 266 ? -9.092 -19.227 -25.405 1.00 85.00 266 ILE A O 1
ATOM 2145 N N . ASP A 1 267 ? -8.030 -17.294 -24.933 1.00 82.31 267 ASP A N 1
ATOM 2146 C CA . ASP A 1 267 ? -6.656 -17.803 -25.100 1.00 82.31 267 ASP A CA 1
ATOM 2147 C C . ASP A 1 267 ? -5.865 -17.887 -23.774 1.00 82.31 267 ASP A C 1
ATOM 2149 O O . ASP A 1 267 ? -4.752 -18.413 -23.721 1.00 82.31 267 ASP A O 1
ATOM 2153 N N . HIS A 1 268 ? -6.411 -17.358 -22.671 1.00 84.94 268 HIS A N 1
ATOM 2154 C CA . HIS A 1 268 ? -5.707 -17.170 -21.397 1.00 84.94 268 HIS A CA 1
ATOM 2155 C C . HIS A 1 268 ? -6.581 -17.478 -20.156 1.00 84.94 268 HIS A C 1
ATOM 2157 O O . HIS A 1 268 ? -6.665 -16.662 -19.230 1.00 84.94 268 HIS A O 1
ATOM 2163 N N . ASP A 1 269 ? -7.204 -18.665 -20.076 1.00 84.94 269 ASP A N 1
ATOM 2164 C CA . ASP A 1 269 ? -8.102 -19.048 -18.956 1.00 84.94 269 ASP A CA 1
ATOM 2165 C C . ASP A 1 269 ? -7.444 -18.931 -17.563 1.00 84.94 269 ASP A C 1
ATOM 2167 O O . ASP A 1 269 ? -8.078 -18.525 -16.581 1.00 84.94 269 ASP A O 1
ATOM 2171 N N . ASN A 1 270 ? -6.140 -19.203 -17.465 1.00 84.69 270 ASN A N 1
ATOM 2172 C CA . ASN A 1 270 ? -5.388 -19.024 -16.220 1.00 84.69 270 ASN A CA 1
ATOM 2173 C C . ASN A 1 270 ? -5.338 -17.552 -15.779 1.00 84.69 270 ASN A C 1
ATOM 2175 O O . ASN A 1 270 ? -5.530 -17.257 -14.597 1.00 84.69 270 ASN A O 1
ATOM 2179 N N . LEU A 1 271 ? -5.135 -16.617 -16.715 1.00 87.75 271 LEU A N 1
ATOM 2180 C CA . LEU A 1 271 ? -5.144 -15.179 -16.426 1.00 87.75 271 LEU A CA 1
ATOM 2181 C C . LEU A 1 271 ? -6.563 -14.677 -16.133 1.00 87.75 271 LEU A C 1
ATOM 2183 O O . LEU A 1 271 ? -6.739 -13.855 -15.236 1.00 87.75 271 LEU A O 1
ATOM 2187 N N . ALA A 1 272 ? -7.581 -15.209 -16.818 1.00 89.19 272 ALA A N 1
ATOM 2188 C CA . ALA A 1 272 ? -8.986 -14.918 -16.519 1.00 89.19 272 ALA A CA 1
ATOM 2189 C C . ALA A 1 272 ? -9.369 -15.355 -15.092 1.00 89.19 272 ALA A C 1
ATOM 2191 O O . ALA A 1 272 ? -10.058 -14.641 -14.361 1.00 89.19 272 ALA A O 1
ATOM 2192 N N . SER A 1 273 ? -8.863 -16.511 -14.655 1.00 88.56 273 SER A N 1
ATOM 2193 C CA . SER A 1 273 ? -9.058 -17.019 -13.293 1.00 88.56 273 SER A CA 1
ATOM 2194 C C . SER A 1 273 ? -8.405 -16.109 -12.248 1.00 88.56 273 SER A C 1
ATOM 2196 O O . SER A 1 273 ? -9.024 -15.788 -11.234 1.00 88.56 273 SER A O 1
ATOM 2198 N N . GLN A 1 274 ? -7.187 -15.621 -12.515 1.00 88.12 274 GLN A N 1
ATOM 2199 C CA . GLN A 1 274 ? -6.523 -14.633 -11.656 1.00 88.12 274 GLN A CA 1
ATOM 2200 C C . GLN A 1 274 ? -7.301 -13.310 -11.589 1.00 88.12 274 GLN A C 1
ATOM 2202 O O . GLN A 1 274 ? -7.503 -12.776 -10.499 1.00 88.12 274 GLN A O 1
ATOM 2207 N N . MET A 1 275 ? -7.788 -12.807 -12.728 1.00 90.88 275 MET A N 1
ATOM 2208 C CA . MET A 1 275 ? -8.598 -11.584 -12.784 1.00 90.88 275 MET A CA 1
ATOM 2209 C C . MET A 1 275 ? -9.922 -11.715 -12.031 1.00 90.88 275 MET A C 1
ATOM 2211 O O . MET A 1 275 ? -10.362 -10.767 -11.384 1.00 90.88 275 MET A O 1
ATOM 2215 N N . SER A 1 276 ? -10.535 -12.896 -12.053 1.00 89.50 276 SER A N 1
ATOM 2216 C CA . SER A 1 276 ? -11.730 -13.184 -11.261 1.00 89.50 276 SER A CA 1
ATOM 2217 C C . SER A 1 276 ? -11.427 -13.140 -9.757 1.00 89.50 276 SER A C 1
ATOM 2219 O O . SER A 1 276 ? -12.163 -12.517 -8.998 1.00 89.50 276 SER A O 1
ATOM 2221 N N . ILE A 1 277 ? -10.300 -13.700 -9.301 1.00 89.38 277 ILE A N 1
ATOM 2222 C CA . ILE A 1 277 ? -9.872 -13.558 -7.897 1.00 89.38 277 ILE A CA 1
ATOM 2223 C C . ILE A 1 277 ? -9.679 -12.074 -7.531 1.00 89.38 277 ILE A C 1
ATOM 2225 O O . ILE A 1 277 ? -10.123 -11.641 -6.463 1.00 89.38 277 ILE A O 1
ATOM 2229 N N . ASP A 1 278 ? -9.080 -11.279 -8.423 1.00 88.75 278 ASP A N 1
ATOM 2230 C CA . ASP A 1 278 ? -8.922 -9.831 -8.233 1.00 88.75 278 ASP A CA 1
ATOM 2231 C C . ASP A 1 278 ? -10.278 -9.095 -8.185 1.00 88.75 278 ASP A C 1
ATOM 2233 O O . ASP A 1 278 ? -10.438 -8.149 -7.409 1.00 88.75 278 ASP A O 1
ATOM 2237 N N . GLN A 1 279 ? -11.281 -9.551 -8.944 1.00 90.88 279 GLN A N 1
ATOM 2238 C CA . GLN A 1 279 ? -12.665 -9.070 -8.857 1.00 90.88 279 GLN A CA 1
ATOM 2239 C C . GLN A 1 279 ? -13.273 -9.360 -7.475 1.00 90.88 279 GLN A C 1
ATOM 2241 O O . GLN A 1 279 ? -13.896 -8.482 -6.877 1.00 90.88 279 GLN A O 1
ATOM 2246 N N . GLY A 1 280 ? -13.040 -10.557 -6.922 1.00 89.75 280 GLY A N 1
ATOM 2247 C CA . GLY A 1 280 ? -13.448 -10.919 -5.559 1.00 89.75 280 GLY A CA 1
ATOM 2248 C C . GLY A 1 280 ? -12.829 -10.006 -4.493 1.00 89.75 280 GLY A C 1
ATOM 2249 O O . GLY A 1 280 ? -13.514 -9.548 -3.578 1.00 89.75 280 GLY A O 1
ATOM 2250 N N . LEU A 1 281 ? -11.549 -9.654 -4.646 1.00 88.06 281 LEU A N 1
ATOM 2251 C CA . LEU A 1 281 ? -10.880 -8.681 -3.774 1.00 88.06 281 LEU A CA 1
ATOM 2252 C C . LEU A 1 281 ? -11.471 -7.269 -3.899 1.00 88.06 281 LEU A C 1
ATOM 2254 O O . LEU A 1 281 ? -11.502 -6.524 -2.917 1.00 88.06 281 LEU A O 1
ATOM 2258 N N . GLN A 1 282 ? -11.942 -6.889 -5.087 1.00 89.19 282 GLN A N 1
ATOM 2259 C CA . GLN A 1 282 ? -12.604 -5.604 -5.297 1.00 89.19 282 GLN A CA 1
ATOM 2260 C C . GLN A 1 282 ? -13.987 -5.558 -4.625 1.00 89.19 282 GLN A C 1
ATOM 2262 O O . GLN A 1 282 ? -14.302 -4.553 -3.987 1.00 89.19 282 GLN A O 1
ATOM 2267 N N . TYR A 1 283 ? -14.755 -6.655 -4.656 1.00 91.00 283 TYR A N 1
ATOM 2268 C CA . TYR A 1 283 ? -15.979 -6.785 -3.853 1.00 91.00 283 TYR A CA 1
ATOM 2269 C C . TYR A 1 283 ? -15.693 -6.641 -2.350 1.00 91.00 283 TYR A C 1
ATOM 2271 O O . TYR A 1 283 ? -16.378 -5.878 -1.669 1.00 91.00 283 TYR A O 1
ATOM 2279 N N . LEU A 1 284 ? -14.622 -7.267 -1.840 1.00 88.00 284 LEU A N 1
ATOM 2280 C CA . LEU A 1 284 ? -14.203 -7.101 -0.441 1.00 88.00 284 LEU A CA 1
ATOM 2281 C C . LEU A 1 284 ? -13.878 -5.637 -0.097 1.00 88.00 284 LEU A C 1
ATOM 2283 O O . LEU A 1 284 ? -14.290 -5.154 0.957 1.00 88.00 284 LEU A O 1
ATOM 2287 N N . LYS A 1 285 ? -13.188 -4.895 -0.974 1.00 87.62 285 LYS A N 1
ATOM 2288 C CA . LYS A 1 285 ? -12.913 -3.460 -0.744 1.00 87.62 285 LYS A CA 1
ATOM 2289 C C . LYS A 1 285 ? -14.191 -2.627 -0.652 1.00 87.62 285 LYS A C 1
ATOM 2291 O O . LYS A 1 285 ? -14.235 -1.676 0.126 1.00 87.62 285 LYS A O 1
ATOM 2296 N N . ASN A 1 286 ? -15.215 -3.004 -1.411 1.00 88.62 286 ASN A N 1
ATOM 2297 C CA . ASN A 1 286 ? -16.524 -2.359 -1.392 1.00 88.62 286 ASN A CA 1
ATOM 2298 C C . ASN A 1 286 ? -17.434 -2.863 -0.257 1.00 88.62 286 ASN A C 1
ATOM 2300 O O . ASN A 1 286 ? -18.517 -2.316 -0.078 1.00 88.62 286 ASN A O 1
ATOM 2304 N N . LYS A 1 287 ? -16.970 -3.831 0.552 1.00 87.38 287 LYS A N 1
ATOM 2305 C CA . LYS A 1 287 ? -17.712 -4.508 1.633 1.00 87.38 287 LYS A CA 1
ATOM 2306 C C . LYS A 1 287 ? -18.899 -5.358 1.161 1.00 87.38 287 LYS A C 1
ATOM 2308 O O . LYS A 1 287 ? -19.764 -5.697 1.963 1.00 87.38 287 LYS A O 1
ATOM 2313 N N . ASP A 1 288 ? -18.909 -5.753 -0.108 1.00 90.62 288 ASP A N 1
ATOM 2314 C CA . ASP A 1 288 ? -19.895 -6.678 -0.672 1.00 90.62 288 ASP A CA 1
ATOM 2315 C C . ASP A 1 288 ? -19.448 -8.131 -0.422 1.00 90.62 288 ASP A C 1
ATOM 2317 O O . ASP A 1 288 ? -19.004 -8.834 -1.335 1.00 90.62 288 ASP A O 1
ATOM 2321 N N . PHE A 1 289 ? -19.502 -8.576 0.838 1.00 90.12 289 PHE A N 1
ATOM 2322 C CA . PHE A 1 289 ? -18.944 -9.871 1.251 1.00 90.12 289 PHE A CA 1
ATOM 2323 C C . PHE A 1 289 ? -19.627 -11.068 0.577 1.00 90.12 289 PHE A C 1
ATOM 2325 O O . PHE A 1 289 ? -18.936 -11.958 0.087 1.00 90.12 289 PHE A O 1
ATOM 2332 N N . GLU A 1 290 ? -20.957 -11.057 0.453 1.00 92.06 290 GLU A N 1
ATOM 2333 C CA . GLU A 1 290 ? -21.728 -12.159 -0.143 1.00 92.06 290 GLU A CA 1
ATOM 2334 C C . GLU A 1 290 ? -21.269 -12.485 -1.574 1.00 92.06 290 GLU A C 1
ATOM 2336 O O . GLU A 1 290 ? -20.936 -13.631 -1.886 1.00 92.06 290 GLU A O 1
ATOM 2341 N N . LYS A 1 291 ? -21.158 -11.458 -2.430 1.00 91.12 291 LYS A N 1
ATOM 2342 C CA . LYS A 1 291 ? -20.703 -11.609 -3.822 1.00 91.12 291 LYS A CA 1
ATOM 2343 C C . LYS A 1 291 ? -19.237 -12.031 -3.905 1.00 91.12 291 LYS A C 1
ATOM 2345 O O . LYS A 1 291 ? -18.880 -12.841 -4.760 1.00 91.12 291 LYS A O 1
ATOM 2350 N N . ALA A 1 292 ? -18.385 -11.503 -3.020 1.00 92.44 292 ALA A N 1
ATOM 2351 C CA . ALA A 1 292 ? -16.980 -11.901 -2.952 1.00 92.44 292 ALA A CA 1
ATOM 2352 C C . ALA A 1 292 ? -16.841 -13.398 -2.628 1.00 92.44 292 ALA A C 1
ATOM 2354 O O . ALA A 1 292 ? -16.049 -14.096 -3.263 1.00 92.44 292 ALA A O 1
ATOM 2355 N N . ILE A 1 293 ? -17.630 -13.894 -1.671 1.00 92.31 293 ILE A N 1
ATOM 2356 C CA . ILE A 1 293 ? -17.625 -15.297 -1.250 1.00 92.31 293 ILE A CA 1
ATOM 2357 C C . ILE A 1 293 ? -18.126 -16.202 -2.372 1.00 92.31 293 ILE A C 1
ATOM 2359 O O . ILE A 1 293 ? -17.462 -17.191 -2.680 1.00 92.31 293 ILE A O 1
ATOM 2363 N N . GLU A 1 294 ? -19.263 -15.879 -2.995 1.00 91.81 294 GLU A N 1
ATOM 2364 C CA . GLU A 1 294 ? -19.829 -16.674 -4.094 1.00 91.81 294 GLU A CA 1
ATOM 2365 C C . GLU A 1 294 ? -18.817 -16.837 -5.236 1.00 91.81 294 GLU A C 1
ATOM 2367 O O . GLU A 1 294 ? -18.536 -17.955 -5.683 1.00 91.81 294 GLU A O 1
ATOM 2372 N N . LEU A 1 295 ? -18.193 -15.728 -5.642 1.00 91.19 295 LEU A N 1
ATOM 2373 C CA . LEU A 1 295 ? -17.211 -15.728 -6.714 1.00 91.19 295 LEU A CA 1
ATOM 2374 C C . LEU A 1 295 ? -15.962 -16.538 -6.342 1.00 91.19 295 LEU A C 1
ATOM 2376 O O . LEU A 1 295 ? -15.503 -17.352 -7.144 1.00 91.19 295 LEU A O 1
ATOM 2380 N N . LEU A 1 296 ? -15.420 -16.375 -5.132 1.00 90.75 296 LEU A N 1
ATOM 2381 C CA . LEU A 1 296 ? -14.219 -17.102 -4.707 1.00 90.75 296 LEU A CA 1
ATOM 2382 C C . LEU A 1 296 ? -14.478 -18.601 -4.476 1.00 90.75 296 LEU A C 1
ATOM 2384 O O . LEU A 1 296 ? -13.602 -19.415 -4.773 1.00 90.75 296 LEU A O 1
ATOM 2388 N N . LYS A 1 297 ? -15.677 -18.995 -4.026 1.00 90.50 297 LYS A N 1
ATOM 2389 C CA . LYS A 1 297 ? -16.063 -20.411 -3.876 1.00 90.50 297 LYS A CA 1
ATOM 2390 C C . LYS A 1 297 ? -16.096 -21.162 -5.205 1.00 90.50 297 LYS A C 1
ATOM 2392 O O . LYS A 1 297 ? -15.814 -22.359 -5.242 1.00 90.50 297 LYS A O 1
ATOM 2397 N N . SER A 1 298 ? -16.358 -20.473 -6.317 1.00 88.56 298 SER A N 1
ATOM 2398 C CA . SER A 1 298 ? -16.325 -21.099 -7.648 1.00 88.56 298 SER A CA 1
ATOM 2399 C C . SER A 1 298 ? -14.951 -21.699 -8.010 1.00 88.56 298 SER A C 1
ATOM 2401 O O . SER A 1 298 ? -14.874 -22.640 -8.803 1.00 88.56 298 SER A O 1
ATOM 2403 N N . PHE A 1 299 ? -13.868 -21.240 -7.366 1.00 86.38 299 PHE A N 1
ATOM 2404 C CA . PHE A 1 299 ? -12.496 -21.707 -7.596 1.00 86.38 299 PHE A CA 1
ATOM 2405 C C . PHE A 1 299 ? -12.109 -22.961 -6.800 1.00 86.38 299 PHE A C 1
ATOM 2407 O O . PHE A 1 299 ? -11.014 -23.488 -6.996 1.00 86.38 299 PHE A O 1
ATOM 2414 N N . GLU A 1 300 ? -12.987 -23.505 -5.951 1.00 80.38 300 GLU A N 1
ATOM 2415 C CA . GLU A 1 300 ? -12.695 -24.713 -5.156 1.00 80.38 300 GLU A CA 1
ATOM 2416 C C . GLU A 1 300 ? -12.404 -25.964 -6.007 1.00 80.38 300 GLU A C 1
ATOM 2418 O O . GLU A 1 300 ? -11.762 -26.909 -5.523 1.00 80.38 300 GLU A O 1
ATOM 2423 N N . LYS A 1 301 ? -12.874 -25.957 -7.264 1.00 79.50 301 LYS A N 1
ATOM 2424 C CA . LYS A 1 301 ? -12.730 -27.036 -8.255 1.00 79.50 301 LYS A CA 1
ATOM 2425 C C . LYS A 1 301 ? -11.630 -26.792 -9.302 1.00 79.50 301 LYS A C 1
ATOM 2427 O O . LYS A 1 301 ? -11.423 -27.666 -10.138 1.00 79.50 301 LYS A O 1
ATOM 2432 N N . LYS A 1 302 ? -10.964 -25.631 -9.292 1.00 80.69 302 LYS A N 1
ATOM 2433 C CA . LYS A 1 302 ? -9.866 -25.296 -10.221 1.00 80.69 302 LYS A CA 1
ATOM 2434 C C . LYS A 1 302 ? -8.515 -25.816 -9.698 1.00 80.69 302 LYS A C 1
ATOM 2436 O O . LYS A 1 302 ? -8.448 -26.474 -8.658 1.00 80.69 302 LYS A O 1
ATOM 2441 N N . ASP A 1 303 ? -7.446 -25.512 -10.433 1.00 79.31 303 ASP A N 1
ATOM 2442 C CA . ASP A 1 303 ? -6.060 -25.860 -10.111 1.00 79.31 303 ASP A CA 1
ATOM 2443 C C . ASP A 1 303 ? -5.672 -25.573 -8.657 1.00 79.31 303 ASP A C 1
ATOM 2445 O O . ASP A 1 303 ? -6.122 -24.601 -8.044 1.00 79.31 303 ASP A O 1
ATOM 2449 N N . GLN A 1 304 ? -4.751 -26.381 -8.125 1.00 83.75 304 GLN A N 1
ATOM 2450 C CA . GLN A 1 304 ? -4.315 -26.325 -6.725 1.00 83.75 304 GLN A CA 1
ATOM 2451 C C . GLN A 1 304 ? -3.830 -24.928 -6.295 1.00 83.75 304 GLN A C 1
ATOM 2453 O O . GLN A 1 304 ? -4.148 -24.479 -5.192 1.00 83.75 304 GLN A O 1
ATOM 2458 N N . ASN A 1 305 ? -3.128 -24.212 -7.179 1.00 83.19 305 ASN A N 1
ATOM 2459 C CA . ASN A 1 305 ? -2.651 -22.851 -6.917 1.00 83.19 305 ASN A CA 1
ATOM 2460 C C . ASN A 1 305 ? -3.804 -21.838 -6.844 1.00 83.19 305 ASN A C 1
ATOM 2462 O O . ASN A 1 305 ? -3.847 -21.015 -5.929 1.00 83.19 305 ASN A O 1
ATOM 2466 N N . MET A 1 306 ? -4.763 -21.915 -7.773 1.00 83.56 306 MET A N 1
ATOM 2467 C CA . MET A 1 306 ? -5.946 -21.042 -7.783 1.00 83.56 306 MET A CA 1
ATOM 2468 C C . MET A 1 306 ? -6.816 -21.298 -6.556 1.00 83.56 306 MET A C 1
ATOM 2470 O O . MET A 1 306 ? -7.241 -20.358 -5.885 1.00 83.56 306 MET A O 1
ATOM 2474 N N . LYS A 1 307 ? -6.994 -22.573 -6.204 1.00 87.38 307 LYS A N 1
ATOM 2475 C CA . LYS A 1 307 ? -7.690 -22.999 -4.994 1.00 87.38 307 LYS A CA 1
ATOM 2476 C C . LYS A 1 307 ? -7.034 -22.440 -3.731 1.00 87.38 307 LYS A C 1
ATOM 2478 O O . LYS A 1 307 ? -7.734 -21.923 -2.866 1.00 87.38 307 LYS A O 1
ATOM 2483 N N . ALA A 1 308 ? -5.704 -22.491 -3.629 1.00 88.12 308 ALA A N 1
ATOM 2484 C CA . ALA A 1 308 ? -4.978 -21.921 -2.493 1.00 88.12 308 ALA A CA 1
ATOM 2485 C C . ALA A 1 308 ? -5.157 -20.396 -2.391 1.00 88.12 308 ALA A C 1
ATOM 2487 O O . ALA A 1 308 ? -5.378 -19.871 -1.297 1.00 88.12 308 ALA A O 1
ATOM 2488 N N . MET A 1 309 ? -5.092 -19.676 -3.517 1.00 87.19 309 MET A N 1
ATOM 2489 C CA . MET A 1 309 ? -5.310 -18.224 -3.551 1.00 87.19 309 MET A CA 1
ATOM 2490 C C . MET A 1 309 ? -6.741 -17.844 -3.155 1.00 87.19 309 MET A C 1
ATOM 2492 O O . MET A 1 309 ? -6.926 -16.977 -2.300 1.00 87.19 309 MET A O 1
ATOM 2496 N N . ALA A 1 310 ? -7.745 -18.524 -3.713 1.00 91.12 310 ALA A N 1
ATOM 2497 C CA . ALA A 1 310 ? -9.145 -18.296 -3.370 1.00 91.12 310 ALA A CA 1
ATOM 2498 C C . ALA A 1 310 ? -9.420 -18.591 -1.888 1.00 91.12 310 ALA A C 1
ATOM 2500 O O . ALA A 1 310 ? -10.016 -17.764 -1.203 1.00 91.12 310 ALA A O 1
ATOM 2501 N N . ALA A 1 311 ? -8.900 -19.704 -1.362 1.00 93.44 311 ALA A N 1
ATOM 2502 C CA . ALA A 1 311 ? -9.016 -20.066 0.051 1.00 93.44 311 ALA A CA 1
ATOM 2503 C C . ALA A 1 311 ? -8.338 -19.053 0.987 1.00 93.44 311 ALA A C 1
ATOM 2505 O O . ALA A 1 311 ? -8.881 -18.708 2.035 1.00 93.44 311 ALA A O 1
ATOM 2506 N N . THR A 1 312 ? -7.180 -18.513 0.585 1.00 93.88 312 THR A N 1
ATOM 2507 C CA . THR A 1 312 ? -6.504 -17.445 1.338 1.00 93.88 312 THR A CA 1
ATOM 2508 C C . THR A 1 312 ? -7.411 -16.220 1.460 1.00 93.88 312 THR A C 1
ATOM 2510 O O . THR A 1 312 ? -7.563 -15.679 2.551 1.00 93.88 312 THR A O 1
ATOM 2513 N N . ASN A 1 313 ? -8.072 -15.806 0.379 1.00 92.94 313 ASN A N 1
ATOM 2514 C CA . ASN A 1 313 ? -8.980 -14.658 0.418 1.00 92.94 313 ASN A CA 1
ATOM 2515 C C . ASN A 1 313 ? -10.297 -14.959 1.156 1.00 92.94 313 ASN A C 1
ATOM 2517 O O . ASN A 1 313 ? -10.750 -14.119 1.930 1.00 92.94 313 ASN A O 1
ATOM 2521 N N . LEU A 1 314 ? -10.878 -16.153 0.982 1.00 94.06 314 LEU A N 1
ATOM 2522 C CA . LEU A 1 314 ? -12.080 -16.590 1.706 1.00 94.06 314 LEU A CA 1
ATOM 2523 C C . LEU A 1 314 ? -11.853 -16.611 3.218 1.00 94.06 314 LEU A C 1
ATOM 2525 O O . LEU A 1 314 ? -12.668 -16.071 3.959 1.00 94.06 314 LEU A O 1
ATOM 2529 N N . SER A 1 315 ? -10.719 -17.160 3.671 1.00 95.31 315 SER A N 1
ATOM 2530 C CA . SER A 1 315 ? -10.362 -17.174 5.098 1.00 95.31 315 SER A CA 1
ATOM 2531 C C . SER A 1 315 ? -10.321 -15.765 5.698 1.00 95.31 315 SER A C 1
ATOM 2533 O O . SER A 1 315 ? -10.806 -15.545 6.803 1.00 95.31 315 SER A O 1
ATOM 2535 N N . PHE A 1 316 ? -9.816 -14.785 4.943 1.00 94.38 316 PHE A N 1
ATOM 2536 C CA . PHE A 1 316 ? -9.784 -13.391 5.372 1.00 94.38 316 PHE A CA 1
ATOM 2537 C C . PHE A 1 316 ? -11.176 -12.744 5.399 1.00 94.38 316 PHE A C 1
ATOM 2539 O O . PHE A 1 316 ? -11.484 -12.032 6.352 1.00 94.38 316 PHE A O 1
ATOM 2546 N N . ILE A 1 317 ? -12.027 -13.001 4.399 1.00 93.31 317 ILE A N 1
ATOM 2547 C CA . ILE A 1 317 ? -13.410 -12.496 4.373 1.00 93.31 317 ILE A CA 1
ATOM 2548 C C . ILE A 1 317 ? -14.194 -13.019 5.581 1.00 93.31 317 ILE A C 1
ATOM 2550 O O . ILE A 1 317 ? -14.728 -12.218 6.343 1.00 93.31 317 ILE A O 1
ATOM 2554 N N . TYR A 1 318 ? -14.189 -14.335 5.804 1.00 94.94 318 TYR A N 1
ATOM 2555 C CA . TYR A 1 318 ? -14.894 -14.940 6.936 1.00 94.94 318 TYR A CA 1
ATOM 2556 C C . TYR A 1 318 ? -14.377 -14.424 8.283 1.00 94.94 318 TYR A C 1
ATOM 2558 O O . TYR A 1 318 ? -15.161 -14.153 9.192 1.00 94.94 318 TYR A O 1
ATOM 2566 N N . PHE A 1 319 ? -13.064 -14.197 8.395 1.00 94.88 319 PHE A N 1
ATOM 2567 C CA . PHE A 1 319 ? -12.479 -13.591 9.587 1.00 94.88 319 PHE A CA 1
ATOM 2568 C C . PHE A 1 319 ? -13.006 -12.168 9.839 1.00 94.88 319 PHE A C 1
ATOM 2570 O O . PHE A 1 319 ? -13.259 -11.805 10.988 1.00 94.88 319 PHE A O 1
ATOM 2577 N N . LEU A 1 320 ? -13.188 -11.362 8.784 1.00 92.00 320 LEU A N 1
ATOM 2578 C CA . LEU A 1 320 ? -13.749 -10.010 8.886 1.00 92.00 320 LEU A CA 1
ATOM 2579 C C . LEU A 1 320 ? -15.242 -10.008 9.238 1.00 92.00 320 LEU A C 1
ATOM 2581 O O . LEU A 1 320 ? -15.680 -9.118 9.965 1.00 92.00 320 LEU A O 1
ATOM 2585 N N . GLU A 1 321 ? -16.008 -10.985 8.751 1.00 91.62 321 GLU A N 1
ATOM 2586 C CA . GLU A 1 321 ? -17.426 -11.156 9.104 1.00 91.62 321 GLU A CA 1
ATOM 2587 C C . GLU A 1 321 ? -17.627 -11.663 10.543 1.00 91.62 321 GLU A C 1
ATOM 2589 O O . GLU A 1 321 ? -18.723 -11.556 11.091 1.00 91.62 321 GLU A O 1
ATOM 2594 N N . GLY A 1 322 ? -16.568 -12.174 11.179 1.00 92.25 322 GLY A N 1
ATOM 2595 C CA . GLY A 1 322 ? -16.610 -12.748 12.525 1.00 92.25 322 GLY A CA 1
ATOM 2596 C C . GLY A 1 322 ? -16.970 -14.236 12.554 1.00 92.25 322 GLY A C 1
ATOM 2597 O O . GLY A 1 322 ? -17.110 -14.806 13.636 1.00 92.25 322 GLY A O 1
ATOM 2598 N N . ASP A 1 323 ? -17.082 -14.886 11.393 1.00 95.12 323 ASP A N 1
ATOM 2599 C CA . ASP A 1 323 ? -17.250 -16.335 11.287 1.00 95.12 323 ASP A CA 1
ATOM 2600 C C . ASP A 1 323 ? -15.884 -17.033 11.349 1.00 95.12 323 ASP A C 1
ATOM 2602 O O . ASP A 1 323 ? -15.287 -17.440 10.348 1.00 95.12 323 ASP A O 1
ATOM 2606 N N . TYR A 1 324 ? -15.359 -17.140 12.568 1.00 94.88 324 TYR A N 1
ATOM 2607 C CA . TYR A 1 324 ? -14.023 -17.682 12.808 1.00 94.88 324 TYR A CA 1
ATOM 2608 C C . TYR A 1 324 ? -13.898 -19.178 12.492 1.00 94.88 324 TYR A C 1
ATOM 2610 O O . TYR A 1 324 ? -12.793 -19.637 12.215 1.00 94.88 324 TYR A O 1
ATOM 2618 N N . ASN A 1 325 ? -15.003 -19.932 12.493 1.00 94.81 325 ASN A N 1
ATOM 2619 C CA . ASN A 1 325 ? -14.979 -21.364 12.187 1.00 94.81 325 ASN A CA 1
ATOM 2620 C C . ASN A 1 325 ? -14.700 -21.586 10.698 1.00 94.81 325 ASN A C 1
ATOM 2622 O O . ASN A 1 325 ? -13.746 -22.277 10.344 1.00 94.81 325 ASN A O 1
ATOM 2626 N N . ASN A 1 326 ? -15.476 -20.932 9.826 1.00 94.44 326 ASN A N 1
ATOM 2627 C CA . ASN A 1 326 ? -15.236 -20.994 8.385 1.00 94.44 326 ASN A CA 1
ATOM 2628 C C . ASN A 1 326 ? -13.884 -20.361 8.020 1.00 94.44 326 ASN A C 1
ATOM 2630 O O . ASN A 1 326 ? -13.169 -20.877 7.158 1.00 94.44 326 ASN A O 1
ATOM 2634 N N . ALA A 1 327 ? -13.489 -19.278 8.699 1.00 96.19 327 ALA A N 1
ATOM 2635 C CA . ALA A 1 327 ? -12.176 -18.669 8.498 1.00 96.19 327 ALA A CA 1
ATOM 2636 C C . ALA A 1 327 ? -11.030 -19.666 8.742 1.00 96.19 327 ALA A C 1
ATOM 2638 O O . ALA A 1 327 ? -10.108 -19.747 7.927 1.00 96.19 327 ALA A O 1
ATOM 2639 N N . ASP A 1 328 ? -11.113 -20.447 9.821 1.00 96.00 328 ASP A N 1
ATOM 2640 C CA . ASP A 1 328 ? -10.098 -21.430 10.195 1.00 96.00 328 ASP A CA 1
ATOM 2641 C C . ASP A 1 328 ? -10.029 -22.609 9.210 1.00 96.00 328 ASP A C 1
ATOM 2643 O O . ASP A 1 328 ? -8.934 -23.002 8.794 1.00 96.00 328 ASP A O 1
ATOM 2647 N N . GLU A 1 329 ? -11.183 -23.114 8.757 1.00 95.56 329 GLU A N 1
ATOM 2648 C CA . GLU A 1 329 ? -11.261 -24.179 7.748 1.00 95.56 329 GLU A CA 1
ATOM 2649 C C . GLU A 1 329 ? -10.617 -23.762 6.418 1.00 95.56 329 GLU A C 1
ATOM 2651 O O . GLU A 1 329 ? -9.791 -24.490 5.851 1.00 95.56 329 GLU A O 1
ATOM 2656 N N . TYR A 1 330 ? -10.951 -22.566 5.919 1.00 95.25 330 TYR A N 1
ATOM 2657 C CA . TYR A 1 330 ? -10.372 -22.051 4.678 1.00 95.25 330 TYR A CA 1
ATOM 2658 C C . TYR A 1 330 ? -8.896 -21.671 4.837 1.00 95.25 330 TYR A C 1
ATOM 2660 O O . TYR A 1 330 ? -8.123 -21.837 3.888 1.00 95.25 330 TYR A O 1
ATOM 2668 N N . ALA A 1 331 ? -8.471 -21.218 6.021 1.00 94.69 331 ALA A N 1
ATOM 2669 C CA . ALA A 1 331 ? -7.063 -20.965 6.306 1.00 94.69 331 ALA A CA 1
ATOM 2670 C C . ALA A 1 331 ? -6.251 -22.272 6.282 1.00 94.69 331 ALA A C 1
ATOM 2672 O O . ALA A 1 331 ? -5.190 -22.325 5.656 1.00 94.69 331 ALA A O 1
ATOM 2673 N N . ASP A 1 332 ? -6.777 -23.356 6.861 1.00 94.19 332 ASP A N 1
ATOM 2674 C CA . ASP A 1 332 ? -6.168 -24.687 6.768 1.00 94.19 332 ASP A CA 1
ATOM 2675 C C . ASP A 1 332 ? -6.093 -25.184 5.331 1.00 94.19 332 ASP A C 1
ATOM 2677 O O . ASP A 1 332 ? -5.067 -25.718 4.901 1.00 94.19 332 ASP A O 1
ATOM 2681 N N . LEU A 1 333 ? -7.165 -24.997 4.563 1.00 93.00 333 LEU A N 1
ATOM 2682 C CA . LEU A 1 333 ? -7.192 -25.375 3.158 1.00 93.00 333 LEU A CA 1
ATOM 2683 C C . LEU A 1 333 ? -6.150 -24.590 2.345 1.00 93.00 333 LEU A C 1
ATOM 2685 O O . LEU A 1 333 ? -5.493 -25.168 1.474 1.00 93.00 333 LEU A O 1
ATOM 2689 N N . ALA A 1 334 ? -5.948 -23.307 2.645 1.00 92.56 334 ALA A N 1
ATOM 2690 C CA . ALA A 1 334 ? -4.925 -22.484 2.009 1.00 92.56 334 ALA A CA 1
ATOM 2691 C C . ALA A 1 334 ? -3.503 -22.961 2.353 1.00 92.56 334 ALA A C 1
ATOM 2693 O O . ALA A 1 334 ? -2.693 -23.163 1.446 1.00 92.56 334 ALA A O 1
ATOM 2694 N N . VAL A 1 335 ? -3.211 -23.217 3.634 1.00 92.94 335 VAL A N 1
ATOM 2695 C CA . VAL A 1 335 ? -1.888 -23.681 4.093 1.00 92.94 335 VAL A CA 1
ATOM 2696 C C . VAL A 1 335 ? -1.571 -25.092 3.581 1.00 92.94 335 VAL A C 1
ATOM 2698 O O . VAL A 1 335 ? -0.435 -25.361 3.191 1.00 92.94 335 VAL A O 1
ATOM 2701 N N . ARG A 1 336 ? -2.562 -25.994 3.517 1.00 91.00 336 ARG A N 1
ATOM 2702 C CA . ARG A 1 336 ? -2.387 -27.356 2.972 1.00 91.00 336 ARG A CA 1
ATOM 2703 C C . ARG A 1 336 ? -2.035 -27.348 1.487 1.00 91.00 336 ARG A C 1
ATOM 2705 O O . ARG A 1 336 ? -1.198 -28.138 1.063 1.00 91.00 336 ARG A O 1
ATOM 2712 N N . ASN A 1 337 ? -2.670 -26.474 0.705 1.00 88.06 337 ASN A N 1
ATOM 2713 C CA . ASN A 1 337 ? -2.430 -26.393 -0.737 1.00 88.06 337 ASN A CA 1
ATOM 2714 C C . ASN A 1 337 ? -1.200 -25.549 -1.093 1.00 88.06 337 ASN A C 1
ATOM 2716 O O . ASN A 1 337 ? -0.573 -25.802 -2.114 1.00 88.06 337 ASN A O 1
ATOM 2720 N N . SER A 1 338 ? -0.839 -24.574 -0.256 1.00 88.25 338 SER A N 1
ATOM 2721 C CA . SER A 1 338 ? 0.334 -23.724 -0.451 1.00 88.25 338 SER A CA 1
ATOM 2722 C C . SER A 1 338 ? 1.001 -23.400 0.886 1.00 88.25 338 SER A C 1
ATOM 2724 O O . SER A 1 338 ? 0.773 -22.340 1.472 1.00 88.25 338 SER A O 1
ATOM 2726 N N . ARG A 1 339 ? 1.891 -24.292 1.337 1.00 87.19 339 ARG A N 1
ATOM 2727 C CA . ARG A 1 339 ? 2.594 -24.153 2.625 1.00 87.19 339 ARG A CA 1
ATOM 2728 C C . ARG A 1 339 ? 3.412 -22.862 2.733 1.00 87.19 339 ARG A C 1
ATOM 2730 O O . ARG A 1 339 ? 3.445 -22.247 3.790 1.00 87.19 339 ARG A O 1
ATOM 2737 N N . TYR A 1 340 ? 4.054 -22.439 1.646 1.00 87.19 340 TYR A N 1
ATOM 2738 C CA . TYR A 1 340 ? 4.922 -21.255 1.611 1.00 87.19 340 TYR A CA 1
ATOM 2739 C C . TYR A 1 340 ? 4.171 -19.976 1.205 1.00 87.19 340 TYR A C 1
ATOM 2741 O O . TYR A 1 340 ? 4.701 -19.144 0.474 1.00 87.19 340 TYR A O 1
ATOM 2749 N N . ASN A 1 341 ? 2.923 -19.812 1.652 1.00 90.12 341 ASN A N 1
ATOM 2750 C CA . ASN A 1 341 ? 2.155 -18.582 1.460 1.00 90.12 341 ASN A CA 1
ATOM 2751 C C . ASN A 1 341 ? 2.041 -17.822 2.788 1.00 90.12 341 ASN A C 1
ATOM 2753 O O . ASN A 1 341 ? 1.265 -18.202 3.666 1.00 90.12 341 ASN A O 1
ATOM 2757 N N . ALA A 1 342 ? 2.785 -16.719 2.910 1.00 93.50 342 ALA A N 1
ATOM 2758 C CA . ALA A 1 342 ? 2.812 -15.896 4.119 1.00 93.50 342 ALA A CA 1
ATOM 2759 C C . ALA A 1 342 ? 1.415 -15.394 4.527 1.00 93.50 342 ALA A C 1
ATOM 2761 O O . ALA A 1 342 ? 1.081 -15.425 5.707 1.00 93.50 342 ALA A O 1
ATOM 2762 N N . LYS A 1 343 ? 0.558 -15.007 3.570 1.00 93.88 343 LYS A N 1
ATOM 2763 C CA . LYS A 1 343 ? -0.802 -14.521 3.864 1.00 93.88 343 LYS A CA 1
ATOM 2764 C C . LYS A 1 343 ? -1.700 -15.617 4.436 1.00 93.88 343 LYS A C 1
ATOM 2766 O O . LYS A 1 343 ? -2.456 -15.359 5.364 1.00 93.88 343 LYS A O 1
ATOM 2771 N N . ALA A 1 344 ? -1.593 -16.840 3.917 1.00 94.12 344 ALA A N 1
ATOM 2772 C CA . ALA A 1 344 ? -2.347 -17.979 4.440 1.00 94.12 344 ALA A CA 1
ATOM 2773 C C . ALA A 1 344 ? -1.930 -18.315 5.882 1.00 94.12 344 ALA A C 1
ATOM 2775 O O . ALA A 1 344 ? -2.788 -18.506 6.742 1.00 94.12 344 ALA A O 1
ATOM 2776 N N . LEU A 1 345 ? -0.619 -18.309 6.161 1.00 96.31 345 LEU A N 1
ATOM 2777 C CA . LEU A 1 345 ? -0.077 -18.505 7.511 1.00 96.31 345 LEU A CA 1
ATOM 2778 C C . LEU A 1 345 ? -0.542 -17.406 8.477 1.00 96.31 345 LEU A C 1
ATOM 2780 O O . LEU A 1 345 ? -0.949 -17.710 9.596 1.00 96.31 345 LEU A O 1
ATOM 2784 N N . VAL A 1 346 ? -0.549 -16.142 8.035 1.00 96.88 346 VAL A N 1
ATOM 2785 C CA . VAL A 1 346 ? -1.082 -15.017 8.819 1.00 96.88 346 VAL A CA 1
ATOM 2786 C C . VAL A 1 346 ? -2.565 -15.208 9.121 1.00 96.88 346 VAL A C 1
ATOM 2788 O O . VAL A 1 346 ? -2.958 -15.063 10.274 1.00 96.88 346 VAL A O 1
ATOM 2791 N N . ASN A 1 347 ? -3.387 -15.571 8.135 1.00 96.50 347 ASN A N 1
ATOM 2792 C CA . ASN A 1 347 ? -4.822 -15.771 8.352 1.00 96.50 347 ASN A CA 1
ATOM 2793 C C . ASN A 1 347 ? -5.096 -16.908 9.342 1.00 96.50 347 ASN A C 1
ATOM 2795 O O . ASN A 1 347 ? -5.918 -16.742 10.245 1.00 96.50 347 ASN A O 1
ATOM 2799 N N . LYS A 1 348 ? -4.360 -18.025 9.244 1.00 96.50 348 LYS A N 1
ATOM 2800 C CA . LYS A 1 348 ? -4.447 -19.114 10.227 1.00 96.50 348 LYS A CA 1
ATOM 2801 C C . LYS A 1 348 ? -4.001 -18.647 11.616 1.00 96.50 348 LYS A C 1
ATOM 2803 O O . LYS A 1 348 ? -4.688 -18.902 12.603 1.00 96.50 348 LYS A O 1
ATOM 2808 N N . GLY A 1 349 ? -2.898 -17.902 11.698 1.00 96.75 349 GLY A N 1
ATOM 2809 C CA . GLY A 1 349 ? -2.428 -17.285 12.940 1.00 96.75 349 GLY A CA 1
ATOM 2810 C C . GLY A 1 349 ? -3.467 -16.355 13.571 1.00 96.75 349 GLY A C 1
ATOM 2811 O O . GLY A 1 349 ? -3.660 -16.394 14.785 1.00 96.75 349 GLY A O 1
ATOM 2812 N N . ASN A 1 350 ? -4.194 -15.581 12.760 1.00 97.25 350 ASN A N 1
ATOM 2813 C CA . ASN A 1 350 ? -5.255 -14.687 13.226 1.00 97.25 350 ASN A CA 1
ATOM 2814 C C . ASN A 1 350 ? -6.428 -15.469 13.828 1.00 97.25 350 ASN A C 1
ATOM 2816 O O . ASN A 1 350 ? -6.927 -15.089 14.888 1.00 97.25 350 ASN A O 1
ATOM 2820 N N . CYS A 1 351 ? -6.836 -16.576 13.197 1.00 96.50 351 CYS A N 1
ATOM 2821 C CA . CYS A 1 351 ? -7.879 -17.458 13.727 1.00 96.50 351 CYS A CA 1
ATOM 2822 C C . CYS A 1 351 ? -7.471 -18.025 15.098 1.00 96.50 351 CYS A C 1
ATOM 2824 O O . CYS A 1 351 ? -8.226 -17.913 16.065 1.00 96.50 351 CYS A O 1
ATOM 2826 N N . LEU A 1 352 ? -6.230 -18.512 15.227 1.00 96.69 352 LEU A N 1
ATOM 2827 C CA . LEU A 1 352 ? -5.687 -18.993 16.506 1.00 96.69 352 LEU A CA 1
ATOM 2828 C C . LEU A 1 352 ? -5.561 -17.885 17.561 1.00 96.69 352 LEU A C 1
ATOM 2830 O O . LEU A 1 352 ? -5.790 -18.125 18.746 1.00 96.69 352 LEU A O 1
ATOM 2834 N N . PHE A 1 353 ? -5.222 -16.662 17.151 1.00 97.00 353 PHE A N 1
ATOM 2835 C CA . PHE A 1 353 ? -5.149 -15.513 18.052 1.00 97.00 353 PHE A CA 1
ATOM 2836 C C . PHE A 1 353 ? -6.522 -15.187 18.657 1.00 97.00 353 PHE A C 1
ATOM 2838 O O . PHE A 1 353 ? -6.610 -14.923 19.857 1.00 97.00 353 PHE A O 1
ATOM 2845 N N . VAL A 1 354 ? -7.594 -15.239 17.858 1.00 95.69 354 VAL A N 1
ATOM 2846 C CA . VAL A 1 354 ? -8.972 -15.057 18.348 1.00 95.69 354 VAL A CA 1
ATOM 2847 C C . VAL A 1 354 ? -9.395 -16.216 19.253 1.00 95.69 354 VAL A C 1
ATOM 2849 O O . VAL A 1 354 ? -10.011 -15.978 20.291 1.00 95.69 354 VAL A O 1
ATOM 2852 N N . ALA A 1 355 ? -8.976 -17.443 18.935 1.00 95.38 355 ALA A N 1
ATOM 2853 C CA . ALA A 1 355 ? -9.149 -18.617 19.793 1.00 95.38 355 ALA A CA 1
ATOM 2854 C C . ALA A 1 355 ? -8.309 -18.577 21.093 1.00 95.38 355 ALA A C 1
ATOM 2856 O O . ALA A 1 355 ? -8.363 -19.512 21.887 1.00 95.38 355 ALA A O 1
ATOM 2857 N N . GLN A 1 356 ? -7.554 -17.496 21.337 1.00 95.50 356 GLN A N 1
ATOM 2858 C CA . GLN A 1 356 ? -6.669 -17.288 22.493 1.00 95.50 356 GLN A CA 1
ATOM 2859 C C . GLN A 1 356 ? -5.463 -18.245 22.559 1.00 95.50 356 GLN A C 1
ATOM 2861 O O . GLN A 1 356 ? -4.746 -18.289 23.561 1.00 95.50 356 GLN A O 1
ATOM 2866 N N . GLU A 1 357 ? -5.155 -18.951 21.470 1.00 96.38 357 GLU A N 1
ATOM 2867 C CA . GLU A 1 357 ? -3.980 -19.819 21.340 1.00 96.38 357 GLU A CA 1
ATOM 2868 C C . GLU A 1 357 ? -2.739 -19.015 20.904 1.00 96.38 357 GLU A C 1
ATOM 2870 O O . GLU A 1 357 ? -2.128 -19.258 19.859 1.00 96.38 357 GLU A O 1
ATOM 2875 N N . PHE A 1 358 ? -2.338 -18.031 21.717 1.00 96.31 358 PHE A N 1
ATOM 2876 C CA . PHE A 1 358 ? -1.312 -17.045 21.343 1.00 96.31 358 PHE A CA 1
ATOM 2877 C C . PHE A 1 358 ? 0.058 -17.651 20.997 1.00 96.31 358 PHE A C 1
ATOM 2879 O O . PHE A 1 358 ? 0.749 -17.126 20.126 1.00 96.31 358 PHE A O 1
ATOM 2886 N N . HIS A 1 359 ? 0.447 -18.763 21.632 1.00 96.12 359 HIS A N 1
ATOM 2887 C CA . HIS A 1 359 ? 1.733 -19.419 21.364 1.00 96.12 359 HIS A CA 1
ATOM 2888 C C . HIS A 1 359 ? 1.792 -20.020 19.953 1.00 96.12 359 HIS A C 1
ATOM 2890 O O . HIS A 1 359 ? 2.759 -19.805 19.226 1.00 96.12 359 HIS A O 1
ATOM 2896 N N . ARG A 1 360 ? 0.731 -20.716 19.530 1.00 96.31 360 ARG A N 1
ATOM 2897 C CA . ARG A 1 360 ? 0.646 -21.281 18.176 1.00 96.31 360 ARG A CA 1
ATOM 2898 C C . ARG A 1 360 ? 0.462 -20.192 17.124 1.00 96.31 360 ARG A C 1
ATOM 2900 O O . ARG A 1 360 ? 1.055 -20.269 16.053 1.00 96.31 360 ARG A O 1
ATOM 2907 N N . ALA A 1 361 ? -0.296 -19.140 17.442 1.00 97.44 361 ALA A N 1
ATOM 2908 C CA . ALA A 1 361 ? -0.393 -17.968 16.574 1.00 97.44 361 ALA A CA 1
ATOM 2909 C C . ALA A 1 361 ? 0.991 -17.337 16.332 1.00 97.44 361 ALA A C 1
ATOM 2911 O O . ALA A 1 361 ? 1.356 -17.062 15.191 1.00 97.44 361 ALA A O 1
ATOM 2912 N N . LYS A 1 362 ? 1.797 -17.178 17.392 1.00 96.75 362 LYS A N 1
ATOM 2913 C CA . LYS A 1 362 ? 3.182 -16.692 17.311 1.00 96.75 362 LYS A CA 1
ATOM 2914 C C . LYS A 1 362 ? 4.054 -17.560 16.402 1.00 96.75 362 LYS A C 1
ATOM 2916 O O . LYS A 1 362 ? 4.788 -17.003 15.588 1.00 96.75 362 LYS A O 1
ATOM 2921 N N . GLU A 1 363 ? 3.976 -18.885 16.517 1.00 96.62 363 GLU A N 1
ATOM 2922 C CA . GLU A 1 363 ? 4.711 -19.813 15.643 1.00 96.62 363 GLU A CA 1
ATOM 2923 C C . GLU A 1 363 ? 4.363 -19.582 14.168 1.00 96.62 363 GLU A C 1
ATOM 2925 O O . GLU A 1 363 ? 5.263 -19.375 13.356 1.00 96.62 363 GLU A O 1
ATOM 2930 N N . LEU A 1 364 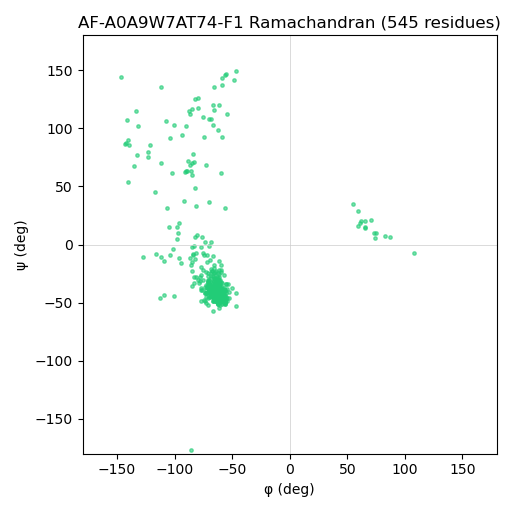? 3.072 -19.492 13.833 1.00 96.69 364 LEU A N 1
ATOM 2931 C CA . LEU A 1 364 ? 2.629 -19.238 12.459 1.00 96.69 364 LEU A CA 1
ATOM 2932 C C . LEU A 1 364 ? 3.054 -17.863 11.933 1.00 96.69 364 LEU A C 1
ATOM 2934 O O . LEU A 1 364 ? 3.428 -17.743 10.766 1.00 96.69 364 LEU A O 1
ATOM 2938 N N . TYR A 1 365 ? 3.047 -16.822 12.771 1.00 97.44 365 TYR A N 1
ATOM 2939 C CA . TYR A 1 365 ? 3.557 -15.511 12.363 1.00 97.44 365 TYR A CA 1
ATOM 2940 C C . TYR A 1 365 ? 5.068 -15.535 12.114 1.00 97.44 365 TYR A C 1
ATOM 2942 O O . TYR A 1 365 ? 5.538 -14.908 11.166 1.00 97.44 365 TYR A O 1
ATOM 2950 N N . LEU A 1 366 ? 5.840 -16.271 12.919 1.00 96.19 366 LEU A N 1
ATOM 2951 C CA . LEU A 1 366 ? 7.275 -16.452 12.690 1.00 96.19 366 LEU A CA 1
ATOM 2952 C C . LEU A 1 366 ? 7.548 -17.258 11.414 1.00 96.19 366 LEU A C 1
ATOM 2954 O O . LEU A 1 366 ? 8.442 -16.888 10.654 1.00 96.19 366 LEU A O 1
ATOM 2958 N N . GLU A 1 367 ? 6.757 -18.298 11.135 1.00 95.44 367 GLU A N 1
ATOM 2959 C CA . GLU A 1 367 ? 6.820 -19.029 9.864 1.00 95.44 367 GLU A CA 1
ATOM 2960 C C . GLU A 1 367 ? 6.504 -18.112 8.674 1.00 95.44 367 GLU A C 1
ATOM 2962 O O . GLU A 1 367 ? 7.244 -18.108 7.689 1.00 95.44 367 GLU A O 1
ATOM 2967 N N . ALA A 1 368 ? 5.470 -17.268 8.778 1.00 95.69 368 ALA A N 1
ATOM 2968 C CA . ALA A 1 368 ? 5.128 -16.293 7.744 1.00 95.69 368 ALA A CA 1
ATOM 2969 C C . ALA A 1 368 ? 6.271 -15.298 7.483 1.00 95.69 368 ALA A C 1
ATOM 2971 O O . ALA A 1 368 ? 6.573 -15.003 6.328 1.00 95.69 368 ALA A O 1
ATOM 2972 N N . ILE A 1 369 ? 6.954 -14.836 8.538 1.00 94.81 369 ILE A N 1
ATOM 2973 C CA . ILE A 1 369 ? 8.143 -13.973 8.433 1.00 94.81 369 ILE A CA 1
ATOM 2974 C C . ILE A 1 369 ? 9.331 -14.730 7.816 1.00 94.81 369 ILE A C 1
ATOM 2976 O O . ILE A 1 369 ? 10.134 -14.134 7.102 1.00 94.81 369 ILE A O 1
ATOM 2980 N N . GLY A 1 370 ? 9.451 -16.037 8.065 1.00 94.38 370 GLY A N 1
ATOM 2981 C CA . GLY A 1 370 ? 10.459 -16.890 7.432 1.00 94.38 370 GLY A CA 1
ATOM 2982 C C . GLY A 1 370 ? 10.252 -17.043 5.922 1.00 94.38 370 GLY A C 1
ATOM 2983 O O . GLY A 1 370 ? 11.226 -17.084 5.175 1.00 94.38 370 GLY A O 1
ATOM 2984 N N . VAL A 1 371 ? 8.994 -17.082 5.472 1.00 93.44 371 VAL A N 1
ATOM 2985 C CA . VAL A 1 371 ? 8.627 -17.091 4.045 1.00 93.44 371 VAL A CA 1
ATOM 2986 C C . VAL A 1 371 ? 8.829 -15.712 3.418 1.00 93.44 371 VAL A C 1
ATOM 2988 O O . VAL A 1 371 ? 9.437 -15.593 2.356 1.00 93.44 371 VAL A O 1
ATOM 2991 N N . GLN A 1 372 ? 8.316 -14.670 4.072 1.00 92.50 372 GLN A N 1
ATOM 2992 C CA . GLN A 1 372 ? 8.379 -13.293 3.607 1.00 92.50 372 GLN A CA 1
ATOM 2993 C C . GLN A 1 372 ? 8.850 -12.372 4.743 1.00 92.50 372 GLN A C 1
ATOM 2995 O O . GLN A 1 372 ? 8.080 -11.980 5.622 1.00 92.50 372 GLN A O 1
ATOM 3000 N N . ALA A 1 373 ? 10.128 -11.986 4.695 1.00 90.00 373 ALA A N 1
ATOM 3001 C CA . ALA A 1 373 ? 10.795 -11.237 5.766 1.00 90.00 373 ALA A CA 1
ATOM 3002 C C . ALA A 1 373 ? 10.195 -9.846 6.046 1.00 90.00 373 ALA A C 1
ATOM 3004 O O . ALA A 1 373 ? 10.361 -9.322 7.156 1.00 90.00 373 ALA A O 1
ATOM 3005 N N . ASP A 1 374 ? 9.525 -9.263 5.049 1.00 90.50 374 ASP A N 1
ATOM 3006 C CA . ASP A 1 374 ? 8.880 -7.951 5.056 1.00 90.50 374 ASP A CA 1
ATOM 3007 C C . ASP A 1 374 ? 7.343 -8.024 5.159 1.00 90.50 374 ASP A C 1
ATOM 3009 O O . ASP A 1 374 ? 6.669 -7.020 4.934 1.00 90.50 374 ASP A O 1
ATOM 3013 N N . CYS A 1 375 ? 6.770 -9.179 5.533 1.00 93.12 375 CYS A N 1
ATOM 3014 C CA . CYS A 1 375 ? 5.326 -9.312 5.745 1.00 93.12 375 CYS A CA 1
ATOM 3015 C C . CYS A 1 375 ? 4.866 -8.473 6.951 1.00 93.12 375 CYS A C 1
ATOM 3017 O O . CYS A 1 375 ? 5.052 -8.832 8.117 1.00 93.12 375 CYS A O 1
ATOM 3019 N N . VAL A 1 376 ? 4.257 -7.329 6.643 1.00 94.25 376 VAL A N 1
ATOM 3020 C CA . VAL A 1 376 ? 3.842 -6.285 7.589 1.00 94.25 376 VAL A CA 1
ATOM 3021 C C . VAL A 1 376 ? 2.797 -6.820 8.565 1.00 94.25 376 VAL A C 1
ATOM 3023 O O . VAL A 1 376 ? 2.890 -6.581 9.769 1.00 94.25 376 VAL A O 1
ATOM 3026 N N . GLU A 1 377 ? 1.825 -7.569 8.050 1.00 94.38 377 GLU A N 1
ATOM 3027 C CA . GLU A 1 377 ? 0.716 -8.141 8.805 1.00 94.38 377 GLU A CA 1
ATOM 3028 C C . GLU A 1 377 ? 1.220 -9.160 9.833 1.00 94.38 377 GLU A C 1
ATOM 3030 O O . GLU A 1 377 ? 0.841 -9.094 11.001 1.00 94.38 377 GLU A O 1
ATOM 3035 N N . ALA A 1 378 ? 2.143 -10.042 9.432 1.00 96.12 378 ALA A N 1
ATOM 3036 C CA . ALA A 1 378 ? 2.742 -11.030 10.327 1.00 96.12 378 ALA A CA 1
ATOM 3037 C C . ALA A 1 378 ? 3.525 -10.367 11.468 1.00 96.12 378 ALA A C 1
ATOM 3039 O O . ALA A 1 378 ? 3.366 -10.743 12.627 1.00 96.12 378 ALA A O 1
ATOM 3040 N N . ILE A 1 379 ? 4.347 -9.355 11.163 1.00 96.06 379 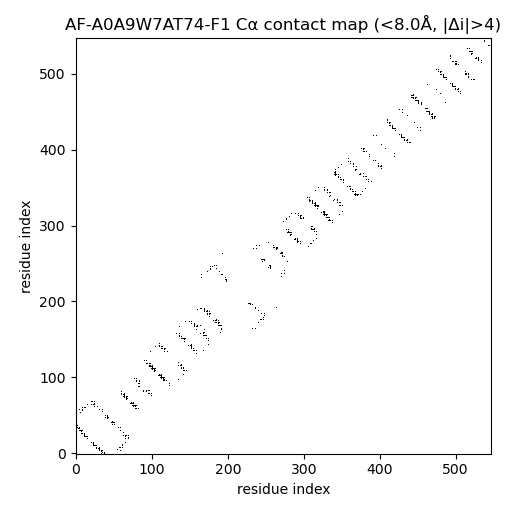ILE A N 1
ATOM 3041 C CA . ILE A 1 379 ? 5.145 -8.644 12.174 1.00 96.06 379 ILE A CA 1
ATOM 3042 C C . ILE A 1 379 ? 4.236 -7.875 13.143 1.00 96.06 379 ILE A C 1
ATOM 3044 O O . ILE A 1 379 ? 4.469 -7.896 14.354 1.00 96.06 379 ILE A O 1
ATOM 3048 N N . TYR A 1 380 ? 3.189 -7.220 12.634 1.00 96.38 380 TYR A N 1
ATOM 3049 C CA . TYR A 1 380 ? 2.223 -6.508 13.471 1.00 96.38 380 TYR A CA 1
ATOM 3050 C C . TYR A 1 380 ? 1.488 -7.466 14.416 1.00 96.38 380 TYR A C 1
ATOM 3052 O O . TYR A 1 380 ? 1.437 -7.230 15.627 1.00 96.38 380 TYR A O 1
ATOM 3060 N N . ASN A 1 381 ? 0.981 -8.581 13.886 1.00 96.62 381 ASN A N 1
ATOM 3061 C CA . ASN A 1 381 ? 0.222 -9.555 14.666 1.00 96.62 381 ASN A CA 1
ATOM 3062 C C . ASN A 1 381 ? 1.110 -10.339 15.641 1.00 96.62 381 ASN A C 1
ATOM 3064 O O . ASN A 1 381 ? 0.666 -10.656 16.744 1.00 96.62 381 ASN A O 1
ATOM 3068 N N . LEU A 1 382 ? 2.387 -10.556 15.307 1.00 96.56 382 LEU A N 1
ATOM 3069 C CA . LEU A 1 382 ? 3.396 -11.067 16.237 1.00 96.56 382 LEU A CA 1
ATOM 3070 C C . LEU A 1 382 ? 3.583 -10.126 17.436 1.00 96.56 382 LEU A C 1
ATOM 3072 O O . LEU A 1 382 ? 3.620 -10.584 18.579 1.00 96.56 382 LEU A O 1
ATOM 3076 N N . GLY A 1 383 ? 3.658 -8.814 17.193 1.00 95.56 383 GLY A N 1
ATOM 3077 C CA . GLY A 1 383 ? 3.721 -7.809 18.255 1.00 95.56 383 GLY A CA 1
ATOM 3078 C C . GLY A 1 383 ? 2.512 -7.886 19.191 1.00 95.56 383 GLY A C 1
ATOM 3079 O O . GLY A 1 383 ? 2.673 -7.938 20.411 1.00 95.56 383 GLY A O 1
ATOM 3080 N N . LEU A 1 384 ? 1.304 -7.988 18.628 1.00 95.56 384 LEU A N 1
ATOM 3081 C CA . LEU A 1 384 ? 0.068 -8.142 19.402 1.00 95.56 384 LEU A CA 1
ATOM 3082 C C . LEU A 1 384 ? 0.008 -9.466 20.181 1.00 95.56 384 LEU A C 1
ATOM 3084 O O . LEU A 1 384 ? -0.397 -9.467 21.345 1.00 95.56 384 LEU A O 1
ATOM 3088 N N . ALA A 1 385 ? 0.429 -10.581 19.578 1.00 96.31 385 ALA A N 1
ATOM 3089 C CA . ALA A 1 385 ? 0.514 -11.887 20.239 1.00 96.31 385 ALA A CA 1
ATOM 3090 C C . ALA A 1 385 ? 1.448 -11.834 21.450 1.00 96.31 385 ALA A C 1
ATOM 3092 O O . ALA A 1 385 ? 1.053 -12.218 22.550 1.00 96.31 385 ALA A O 1
ATOM 3093 N N . ASN A 1 386 ? 2.635 -11.250 21.288 1.00 95.56 386 ASN A N 1
ATOM 3094 C CA . ASN A 1 386 ? 3.592 -11.093 22.380 1.00 95.56 386 ASN A CA 1
ATOM 3095 C C . ASN A 1 386 ? 3.072 -10.171 23.497 1.00 95.56 386 ASN A C 1
ATOM 3097 O O . ASN A 1 386 ? 3.324 -10.445 24.671 1.00 95.56 386 ASN A O 1
ATOM 3101 N N . MET A 1 387 ? 2.295 -9.126 23.176 1.00 93.31 387 MET A N 1
ATOM 3102 C CA . MET A 1 387 ? 1.620 -8.312 24.200 1.00 93.31 387 MET A CA 1
ATOM 3103 C C . MET A 1 387 ? 0.611 -9.135 25.010 1.00 93.31 387 MET A C 1
ATOM 3105 O O . MET A 1 387 ? 0.592 -9.045 26.236 1.00 93.31 387 MET A O 1
ATOM 3109 N N . ARG A 1 388 ? -0.204 -9.970 24.352 1.00 93.81 388 ARG A N 1
ATOM 3110 C CA . ARG A 1 388 ? -1.168 -10.857 25.033 1.00 93.81 388 ARG A CA 1
ATOM 3111 C C . ARG A 1 388 ? -0.486 -11.934 25.876 1.00 93.81 388 ARG A C 1
ATOM 3113 O O . ARG A 1 388 ? -1.005 -12.294 26.925 1.00 93.81 388 ARG A O 1
ATOM 3120 N N . MET A 1 389 ? 0.696 -12.384 25.461 1.00 93.19 389 MET A N 1
ATOM 3121 C CA . MET A 1 389 ? 1.550 -13.316 26.206 1.00 93.19 389 MET A CA 1
ATOM 3122 C C . MET A 1 389 ? 2.378 -12.644 27.317 1.00 93.19 389 MET A C 1
ATOM 3124 O O . MET A 1 389 ? 3.256 -13.285 27.890 1.00 93.19 389 MET A O 1
ATOM 3128 N N . ASN A 1 390 ? 2.145 -11.359 27.615 1.00 91.81 390 ASN A N 1
ATOM 3129 C CA . ASN A 1 390 ? 2.891 -10.588 28.614 1.00 91.81 390 ASN A CA 1
ATOM 3130 C C . ASN A 1 390 ? 4.423 -10.592 28.384 1.00 91.81 390 ASN A C 1
ATOM 3132 O O . ASN A 1 390 ? 5.210 -10.589 29.329 1.00 91.81 390 ASN A O 1
ATOM 3136 N N . SER A 1 391 ? 4.847 -10.604 27.115 1.00 93.19 391 SER A N 1
ATOM 3137 C CA . SER A 1 391 ? 6.250 -10.574 26.671 1.00 93.19 391 SER A CA 1
ATOM 3138 C C . SER A 1 391 ? 6.563 -9.240 25.968 1.00 93.19 391 SER A C 1
ATOM 3140 O O . SER A 1 391 ? 6.730 -9.193 24.744 1.00 93.19 391 SER A O 1
ATOM 3142 N N . PRO A 1 392 ? 6.612 -8.108 26.701 1.00 91.44 392 PRO A N 1
ATOM 3143 C CA . PRO A 1 392 ? 6.618 -6.782 26.088 1.00 91.44 392 PRO A CA 1
ATOM 3144 C C . PRO A 1 392 ? 7.944 -6.424 25.400 1.00 91.44 392 PRO A C 1
ATOM 3146 O O . PRO A 1 392 ? 7.951 -5.594 24.496 1.00 91.44 392 PRO A O 1
ATOM 3149 N N . ASP A 1 393 ? 9.072 -7.032 25.774 1.00 91.19 393 ASP A N 1
ATOM 3150 C CA . ASP A 1 393 ? 10.347 -6.772 25.092 1.00 91.19 393 ASP A CA 1
ATOM 3151 C C . ASP A 1 393 ? 10.361 -7.332 23.663 1.00 91.19 393 ASP A C 1
ATOM 3153 O O . ASP A 1 393 ? 10.826 -6.654 22.746 1.00 91.19 393 ASP A O 1
ATOM 3157 N N . GLU A 1 394 ? 9.795 -8.523 23.451 1.00 93.75 394 GLU A N 1
ATOM 3158 C CA . GLU A 1 394 ? 9.653 -9.110 22.114 1.00 93.75 394 GLU A CA 1
ATOM 3159 C C . GLU A 1 394 ? 8.612 -8.359 21.276 1.00 93.75 394 GLU A C 1
ATOM 3161 O O . GLU A 1 394 ? 8.823 -8.119 20.086 1.00 93.75 394 GLU A O 1
ATOM 3166 N N . ALA A 1 395 ? 7.504 -7.931 21.895 1.00 95.12 395 ALA A N 1
ATOM 3167 C CA . ALA A 1 395 ? 6.515 -7.086 21.229 1.00 95.12 395 ALA A CA 1
ATOM 3168 C C . ALA A 1 395 ? 7.127 -5.753 20.768 1.00 95.12 395 ALA A C 1
ATOM 3170 O O . ALA A 1 395 ? 6.895 -5.323 19.636 1.00 95.12 395 ALA A O 1
ATOM 3171 N N . ARG A 1 396 ? 7.970 -5.129 21.604 1.00 93.19 396 ARG A N 1
ATOM 3172 C CA . ARG A 1 396 ? 8.696 -3.906 21.241 1.00 93.19 396 ARG A CA 1
ATOM 3173 C C . ARG A 1 396 ? 9.597 -4.137 20.031 1.00 93.19 396 ARG A C 1
ATOM 3175 O O . ARG A 1 396 ? 9.522 -3.357 19.090 1.00 93.19 396 ARG A O 1
ATOM 3182 N N . GLN A 1 397 ? 10.393 -5.207 20.027 1.00 93.69 397 GLN A N 1
ATOM 3183 C CA . GLN A 1 397 ? 11.269 -5.526 18.892 1.00 93.69 397 GLN A CA 1
ATOM 3184 C C . GLN A 1 397 ? 10.476 -5.708 17.590 1.00 93.69 397 GLN A C 1
ATOM 3186 O O . GLN A 1 397 ? 10.897 -5.217 16.541 1.00 93.69 397 GLN A O 1
ATOM 3191 N N . ALA A 1 398 ? 9.312 -6.365 17.650 1.00 94.94 398 ALA A N 1
ATOM 3192 C CA . ALA A 1 398 ? 8.440 -6.530 16.490 1.00 94.94 398 ALA A CA 1
ATOM 3193 C C . ALA A 1 398 ? 7.930 -5.177 15.961 1.00 94.94 398 ALA A C 1
ATOM 3195 O O . ALA A 1 398 ? 8.061 -4.898 14.768 1.00 94.94 398 ALA A O 1
ATOM 3196 N N . PHE A 1 399 ? 7.415 -4.301 16.830 1.00 95.38 399 PHE A N 1
ATOM 3197 C CA . PHE A 1 399 ? 6.923 -2.985 16.408 1.00 95.38 399 PHE A CA 1
ATOM 3198 C C . PHE A 1 399 ? 8.038 -2.026 15.973 1.00 95.38 399 PHE A C 1
ATOM 3200 O O . PHE A 1 399 ? 7.836 -1.257 15.036 1.00 95.38 399 PHE A O 1
ATOM 3207 N N . GLU A 1 400 ? 9.223 -2.086 16.583 1.00 92.44 400 GLU A N 1
ATOM 3208 C CA . GLU A 1 400 ? 10.399 -1.324 16.145 1.00 92.44 400 GLU A CA 1
ATOM 3209 C C . GLU A 1 400 ? 10.857 -1.773 14.754 1.00 92.44 400 GLU A C 1
ATOM 3211 O O . GLU A 1 400 ? 11.056 -0.930 13.880 1.00 92.44 400 GLU A O 1
ATOM 3216 N N . LYS A 1 401 ? 10.933 -3.090 14.503 1.00 92.25 401 LYS A N 1
ATOM 3217 C CA . LYS A 1 401 ? 11.192 -3.632 13.159 1.00 92.25 401 LYS A CA 1
ATOM 3218 C C . LYS A 1 401 ? 10.122 -3.180 12.163 1.00 92.25 401 LYS A C 1
ATOM 3220 O O . LYS A 1 401 ? 10.434 -2.830 11.032 1.00 92.25 401 LYS A O 1
ATOM 3225 N N . LEU A 1 402 ? 8.857 -3.146 12.566 1.00 93.12 402 LEU A N 1
ATOM 3226 C CA . LEU A 1 402 ? 7.789 -2.670 11.691 1.00 93.12 402 LEU A CA 1
ATOM 3227 C C . LEU A 1 402 ? 7.910 -1.172 11.386 1.00 93.12 402 LEU A C 1
ATOM 3229 O O . LEU A 1 402 ? 7.637 -0.747 10.267 1.00 93.12 402 LEU A O 1
ATOM 3233 N N . HIS A 1 403 ? 8.358 -0.379 12.359 1.00 92.44 403 HIS A N 1
ATOM 3234 C CA . HIS A 1 403 ? 8.591 1.052 12.195 1.00 92.44 403 HIS A CA 1
ATOM 3235 C C . HIS A 1 403 ? 9.769 1.359 11.257 1.00 92.44 403 HIS A C 1
ATOM 3237 O O . HIS A 1 403 ? 9.747 2.390 10.586 1.00 92.44 403 HIS A O 1
ATOM 3243 N N . THR A 1 404 ? 10.775 0.478 11.162 1.00 93.06 404 THR A N 1
ATOM 3244 C CA . THR A 1 404 ? 11.850 0.631 10.165 1.00 93.06 404 THR A CA 1
ATOM 3245 C C . THR A 1 404 ? 11.375 0.313 8.746 1.00 93.06 404 THR A C 1
ATOM 3247 O O . THR A 1 404 ? 11.812 0.981 7.811 1.00 93.06 404 THR A O 1
ATOM 3250 N N . ILE A 1 405 ? 10.462 -0.653 8.583 1.00 91.44 405 ILE A N 1
ATOM 3251 C CA . ILE A 1 405 ? 9.878 -1.025 7.281 1.00 91.44 405 ILE A CA 1
ATOM 3252 C C . ILE A 1 405 ? 8.863 0.026 6.814 1.00 91.44 405 ILE A C 1
ATOM 3254 O O . ILE A 1 405 ? 8.916 0.472 5.669 1.00 91.44 405 ILE A O 1
ATOM 3258 N N . ILE A 1 406 ? 7.951 0.445 7.699 1.00 90.88 406 ILE A N 1
ATOM 3259 C CA . ILE A 1 406 ? 6.935 1.468 7.420 1.00 90.88 406 ILE A CA 1
ATOM 3260 C C . ILE A 1 406 ? 7.084 2.630 8.411 1.00 90.88 406 ILE A C 1
ATOM 3262 O O . ILE A 1 406 ? 6.380 2.692 9.431 1.00 90.88 406 ILE A O 1
ATOM 3266 N N . PRO A 1 407 ? 7.966 3.596 8.102 1.00 88.44 407 PRO A N 1
ATOM 3267 C CA . PRO A 1 407 ? 8.105 4.794 8.909 1.00 88.44 407 PRO A CA 1
ATOM 3268 C C . PRO A 1 407 ? 6.783 5.560 8.992 1.00 88.44 407 PRO A C 1
ATOM 3270 O O . PRO A 1 407 ? 6.053 5.691 8.012 1.00 88.44 407 PRO A O 1
ATOM 3273 N N . ASN A 1 408 ? 6.509 6.142 10.159 1.00 85.12 408 ASN A N 1
ATOM 3274 C CA . ASN A 1 408 ? 5.359 7.021 10.408 1.00 85.12 408 ASN A CA 1
ATOM 3275 C C . ASN A 1 408 ? 3.956 6.383 10.319 1.00 85.12 408 ASN A C 1
ATOM 3277 O O . ASN A 1 408 ? 2.979 7.128 10.270 1.00 85.12 408 ASN A O 1
ATOM 3281 N N . ASN A 1 409 ? 3.811 5.054 10.335 1.00 91.75 409 ASN A N 1
ATOM 3282 C CA . ASN A 1 409 ? 2.480 4.439 10.398 1.00 91.75 409 ASN A CA 1
ATOM 3283 C C . ASN A 1 409 ? 1.794 4.733 11.760 1.00 91.75 409 ASN A C 1
ATOM 3285 O O . ASN A 1 409 ? 2.332 4.318 12.796 1.00 91.75 409 ASN A O 1
ATOM 3289 N N . PRO A 1 410 ? 0.614 5.395 11.790 1.00 91.62 410 PRO A N 1
ATOM 3290 C CA . PRO A 1 410 ? -0.072 5.752 13.034 1.00 91.62 410 PRO A CA 1
ATOM 3291 C C . PRO A 1 410 ? -0.391 4.555 13.934 1.00 91.62 410 PRO A C 1
ATOM 3293 O O . PRO A 1 410 ? -0.190 4.624 15.145 1.00 91.62 410 PRO A O 1
ATOM 3296 N N . ALA A 1 411 ? -0.826 3.436 13.346 1.00 91.81 411 ALA A N 1
ATOM 3297 C CA . ALA A 1 411 ? -1.193 2.240 14.098 1.00 91.81 411 ALA A CA 1
ATOM 3298 C C . ALA A 1 411 ? 0.018 1.627 14.814 1.00 91.81 411 ALA A C 1
ATOM 3300 O O . ALA A 1 411 ? -0.103 1.159 15.942 1.00 91.81 411 ALA A O 1
ATOM 3301 N N . VAL A 1 412 ? 1.196 1.659 14.187 1.00 93.25 412 VAL A N 1
ATOM 3302 C CA . VAL A 1 412 ? 2.436 1.121 14.770 1.00 93.25 412 VAL A CA 1
ATOM 3303 C C . VAL A 1 412 ? 2.937 2.020 15.896 1.00 93.25 412 VAL A C 1
ATOM 3305 O O . VAL A 1 412 ? 3.258 1.533 16.977 1.00 93.25 412 VAL A O 1
ATOM 3308 N N . ILE A 1 413 ? 2.941 3.338 15.678 1.00 93.38 413 ILE A N 1
ATOM 3309 C CA . ILE A 1 413 ? 3.336 4.314 16.704 1.00 93.38 413 ILE A CA 1
ATOM 3310 C C . ILE A 1 413 ? 2.424 4.207 17.932 1.00 93.38 413 ILE A C 1
ATOM 3312 O O . ILE A 1 413 ? 2.915 4.242 19.060 1.00 93.38 413 ILE A O 1
ATOM 3316 N N . TYR A 1 414 ? 1.115 4.036 17.722 1.00 93.88 414 TYR A N 1
ATOM 3317 C CA . TYR A 1 414 ? 0.167 3.813 18.809 1.00 93.88 414 TYR A CA 1
ATOM 3318 C C . TYR A 1 414 ? 0.529 2.574 19.635 1.00 93.88 414 TYR A C 1
ATOM 3320 O O . TYR A 1 414 ? 0.576 2.661 20.860 1.00 93.88 414 TYR A O 1
ATOM 3328 N N . GLN A 1 415 ? 0.839 1.441 18.990 1.00 94.69 415 GLN A N 1
ATOM 3329 C CA . GLN A 1 415 ? 1.212 0.226 19.722 1.00 94.69 415 GLN A CA 1
ATOM 3330 C C . GLN A 1 415 ? 2.517 0.392 20.510 1.00 94.69 415 GLN A C 1
ATOM 3332 O O . GLN A 1 415 ? 2.598 -0.067 21.647 1.00 94.69 415 GLN A O 1
ATOM 3337 N N . ILE A 1 416 ? 3.509 1.109 19.969 1.00 93.62 416 ILE A N 1
ATOM 3338 C CA . ILE A 1 416 ? 4.747 1.434 20.700 1.00 93.62 416 ILE A CA 1
ATOM 3339 C C . ILE A 1 416 ? 4.436 2.296 21.934 1.00 93.62 416 ILE A C 1
ATOM 3341 O O . ILE A 1 416 ? 4.920 2.006 23.029 1.00 93.62 416 ILE A O 1
ATOM 3345 N N . ALA A 1 417 ? 3.609 3.335 21.783 1.00 93.56 417 ALA A N 1
ATOM 3346 C CA . ALA A 1 417 ? 3.215 4.207 22.889 1.00 93.56 417 ALA A CA 1
ATOM 3347 C C . ALA A 1 417 ? 2.447 3.443 23.984 1.00 93.56 417 ALA A C 1
ATOM 3349 O O . ALA A 1 417 ? 2.790 3.549 25.162 1.00 93.56 417 ALA A O 1
ATOM 3350 N N . ASN A 1 418 ? 1.476 2.616 23.584 1.00 93.19 418 ASN A N 1
ATOM 3351 C CA . ASN A 1 418 ? 0.693 1.748 24.466 1.00 93.19 418 ASN A CA 1
ATOM 3352 C C . ASN A 1 418 ? 1.589 0.755 25.226 1.00 93.19 418 ASN A C 1
ATOM 3354 O O . ASN A 1 418 ? 1.422 0.544 26.423 1.00 93.19 418 ASN A O 1
ATOM 3358 N N . LEU A 1 419 ? 2.602 0.190 24.566 1.00 93.75 419 LEU A N 1
ATOM 3359 C CA . LEU A 1 419 ? 3.557 -0.714 25.204 1.00 93.75 419 LEU A CA 1
ATOM 3360 C C . LEU A 1 419 ? 4.378 -0.008 26.295 1.00 93.75 419 LEU A C 1
ATOM 3362 O O . LEU A 1 419 ? 4.570 -0.563 27.377 1.00 93.75 419 LEU A O 1
ATOM 3366 N N . TYR A 1 420 ? 4.821 1.231 26.059 1.00 92.88 420 TYR A N 1
ATOM 3367 C CA . TYR A 1 420 ? 5.485 2.032 27.094 1.00 92.88 420 TYR A CA 1
ATOM 3368 C C . TYR A 1 420 ? 4.547 2.412 28.245 1.00 92.88 420 TYR A C 1
ATOM 3370 O O . TYR A 1 420 ? 4.982 2.414 29.399 1.00 92.88 420 TYR A O 1
ATOM 3378 N N . GLU A 1 421 ? 3.278 2.701 27.952 1.00 90.88 421 GLU A N 1
ATOM 3379 C CA . GLU A 1 421 ? 2.249 2.978 28.960 1.00 90.88 421 GLU A CA 1
ATOM 3380 C C . GLU A 1 421 ? 2.015 1.753 29.859 1.00 90.88 421 GLU A C 1
ATOM 3382 O O . GLU A 1 421 ? 2.054 1.877 31.082 1.00 90.88 421 GLU A O 1
ATOM 3387 N N . GLN A 1 422 ? 1.892 0.552 29.279 1.00 89.12 422 GLN A N 1
ATOM 3388 C CA . GLN A 1 422 ? 1.746 -0.708 30.025 1.00 89.12 422 GLN A CA 1
ATOM 3389 C C . GLN A 1 422 ? 2.963 -1.034 30.901 1.00 89.12 422 GLN A C 1
ATOM 3391 O O . GLN A 1 422 ? 2.819 -1.612 31.975 1.00 89.12 422 GLN A O 1
ATOM 3396 N N . GLN A 1 423 ? 4.163 -0.623 30.482 1.00 89.88 423 GLN A N 1
ATOM 3397 C CA . GLN A 1 423 ? 5.385 -0.727 31.289 1.00 89.88 423 GLN A CA 1
ATOM 3398 C C . GLN A 1 423 ? 5.489 0.347 32.390 1.00 89.88 423 GLN A C 1
ATOM 3400 O O . GLN A 1 423 ? 6.479 0.371 33.122 1.00 89.88 423 GLN A O 1
ATOM 3405 N N . GLY A 1 424 ? 4.530 1.276 32.485 1.00 88.81 424 GLY A N 1
ATOM 3406 C CA . GLY A 1 424 ? 4.560 2.407 33.418 1.00 88.81 424 GLY A CA 1
ATOM 3407 C C . GLY A 1 424 ? 5.550 3.515 33.038 1.00 88.81 424 GLY A C 1
ATOM 3408 O O . GLY A 1 424 ? 5.795 4.430 33.825 1.00 88.81 424 GLY A O 1
ATOM 3409 N N . LYS A 1 425 ? 6.133 3.473 31.833 1.00 91.25 425 LYS A N 1
ATOM 3410 C CA . LYS A 1 425 ? 7.110 4.457 31.338 1.00 91.25 425 LYS A CA 1
ATOM 3411 C C . LYS A 1 425 ? 6.397 5.652 30.698 1.00 91.25 425 LYS A C 1
ATOM 3413 O O . LYS A 1 425 ? 6.563 5.940 29.511 1.00 91.25 425 LYS A O 1
ATOM 3418 N N . ASN A 1 426 ? 5.631 6.375 31.513 1.00 90.75 426 ASN A N 1
ATOM 3419 C CA . ASN A 1 426 ? 4.737 7.466 31.100 1.00 90.75 426 ASN A CA 1
ATOM 3420 C C . ASN A 1 426 ? 5.417 8.548 30.246 1.00 90.75 426 ASN A C 1
ATOM 3422 O O . ASN A 1 426 ? 4.862 8.972 29.236 1.00 90.75 426 ASN A O 1
ATOM 3426 N N . GLN A 1 427 ? 6.646 8.952 30.581 1.00 90.44 427 GLN A N 1
ATOM 3427 C CA . GLN A 1 427 ? 7.376 9.964 29.808 1.00 90.44 427 GLN A CA 1
ATOM 3428 C C . GLN A 1 427 ? 7.729 9.495 28.389 1.00 90.44 427 GLN A C 1
ATOM 3430 O O . GLN A 1 427 ? 7.720 10.289 27.449 1.00 90.44 427 GLN A O 1
ATOM 3435 N N . GLN A 1 428 ? 8.060 8.211 28.218 1.00 92.31 428 GLN A N 1
ATOM 3436 C CA . GLN A 1 428 ? 8.351 7.643 26.899 1.00 92.31 428 GLN A CA 1
ATOM 3437 C C . GLN A 1 428 ? 7.058 7.466 26.098 1.00 92.31 428 GLN A C 1
ATOM 3439 O O . GLN A 1 428 ? 7.024 7.841 24.927 1.00 92.31 428 GLN A O 1
ATOM 3444 N N . ALA A 1 429 ? 5.984 7.002 26.744 1.00 93.94 429 ALA A N 1
ATOM 3445 C CA . ALA A 1 429 ? 4.658 6.918 26.137 1.00 93.94 429 ALA A CA 1
ATOM 3446 C C . ALA A 1 429 ? 4.174 8.292 25.641 1.00 93.94 429 ALA A C 1
ATOM 3448 O O . ALA A 1 429 ? 3.801 8.427 24.478 1.00 93.94 429 ALA A O 1
ATOM 3449 N N . ALA A 1 430 ? 4.281 9.339 26.468 1.00 92.31 430 ALA A N 1
ATOM 3450 C CA . ALA A 1 430 ? 3.906 10.704 26.099 1.00 92.31 430 ALA A CA 1
ATOM 3451 C C . ALA A 1 430 ? 4.704 11.233 24.898 1.00 92.31 430 ALA A C 1
ATOM 3453 O O . ALA A 1 430 ? 4.134 11.874 24.019 1.00 92.31 430 ALA A O 1
ATOM 3454 N N . LYS A 1 431 ? 6.011 10.939 24.809 1.00 93.25 431 LYS A N 1
ATOM 3455 C CA . LYS A 1 431 ? 6.823 11.301 23.632 1.00 93.25 431 LYS A CA 1
ATOM 3456 C C . LYS A 1 431 ? 6.277 10.663 22.357 1.00 93.25 431 LYS A C 1
ATOM 3458 O O . LYS A 1 431 ? 6.107 11.364 21.365 1.00 93.25 431 LYS A O 1
ATOM 3463 N N . TRP A 1 432 ? 5.971 9.367 22.385 1.00 93.75 432 TRP A N 1
ATOM 3464 C CA . TRP A 1 432 ? 5.434 8.663 21.218 1.00 93.75 432 TRP A CA 1
ATOM 3465 C C . TRP A 1 432 ? 4.013 9.103 20.859 1.00 93.75 432 TRP A C 1
ATOM 3467 O O . TRP A 1 432 ? 3.730 9.328 19.684 1.00 93.75 432 TRP A O 1
ATOM 3477 N N . PHE A 1 433 ? 3.145 9.328 21.844 1.00 94.38 433 PHE A N 1
ATOM 3478 C CA . PHE A 1 433 ? 1.823 9.904 21.601 1.00 94.38 433 PHE A CA 1
ATOM 3479 C C . PHE A 1 433 ? 1.899 11.338 21.052 1.00 94.38 433 PHE A C 1
ATOM 3481 O O . PHE A 1 433 ? 1.114 11.688 20.175 1.00 94.38 433 PHE A O 1
ATOM 3488 N N . ASN A 1 434 ? 2.880 12.146 21.466 1.00 92.06 434 ASN A N 1
ATOM 3489 C CA . ASN A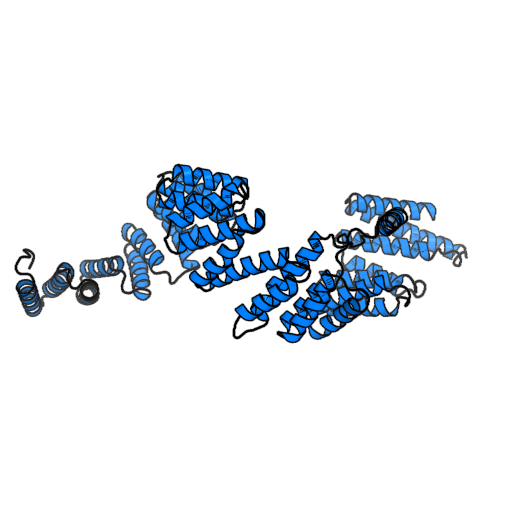 1 434 ? 3.133 13.460 20.867 1.00 92.06 434 ASN A CA 1
ATOM 3490 C C . ASN A 1 434 ? 3.666 13.360 19.428 1.00 92.06 434 ASN A C 1
ATOM 3492 O O . ASN A 1 434 ? 3.357 14.205 18.595 1.00 92.06 434 ASN A O 1
ATOM 3496 N N . VAL A 1 435 ? 4.436 12.327 19.079 1.00 91.94 435 VAL A N 1
ATOM 3497 C CA . VAL A 1 435 ? 4.760 12.070 17.664 1.00 91.94 435 VAL A CA 1
ATOM 3498 C C . VAL A 1 435 ? 3.483 11.719 16.899 1.00 91.94 435 VAL A C 1
ATOM 3500 O O . VAL A 1 435 ? 3.256 12.236 15.807 1.00 91.94 435 VAL A O 1
ATOM 3503 N N . LEU A 1 436 ? 2.609 10.903 17.485 1.00 92.19 436 LEU A N 1
ATOM 3504 C CA . LEU A 1 436 ? 1.367 10.469 16.852 1.00 92.19 436 LEU A CA 1
ATOM 3505 C C . LEU A 1 436 ? 0.370 11.616 16.627 1.00 92.19 436 LEU A C 1
ATOM 3507 O O . LEU A 1 436 ? -0.194 11.726 15.539 1.00 92.19 436 LEU A O 1
ATOM 3511 N N . ILE A 1 437 ? 0.202 12.512 17.603 1.00 91.31 437 ILE A N 1
ATOM 3512 C CA . ILE A 1 437 ? -0.731 13.645 17.509 1.00 91.31 437 ILE A CA 1
ATOM 3513 C C . ILE A 1 437 ? -0.310 14.664 16.441 1.00 91.31 437 ILE A C 1
ATOM 3515 O O . ILE A 1 437 ? -1.161 15.293 15.825 1.00 91.31 437 ILE A O 1
ATOM 3519 N N . THR A 1 438 ? 0.991 14.780 16.131 1.00 90.31 438 THR A N 1
ATOM 3520 C CA . THR A 1 438 ? 1.445 15.611 14.995 1.00 90.31 438 THR A CA 1
ATOM 3521 C C . THR A 1 438 ? 0.974 15.070 13.642 1.00 90.31 438 THR A C 1
ATOM 3523 O O . THR A 1 438 ? 1.005 15.792 12.646 1.00 90.31 438 THR A O 1
ATOM 3526 N N . ARG A 1 439 ? 0.555 13.798 13.586 1.00 88.62 439 ARG A N 1
ATOM 3527 C CA . ARG A 1 439 ? 0.032 13.136 12.383 1.00 88.62 439 ARG A CA 1
ATOM 3528 C C . ARG A 1 439 ? -1.485 13.074 12.379 1.00 88.62 439 ARG A C 1
ATOM 3530 O O . ARG A 1 439 ? -2.090 13.353 11.350 1.00 88.62 439 ARG A O 1
ATOM 3537 N N . VAL A 1 440 ? -2.078 12.719 13.516 1.00 89.62 440 VAL A N 1
ATOM 3538 C CA . VAL A 1 440 ? -3.530 12.606 13.685 1.00 89.62 440 VAL A CA 1
ATOM 3539 C C . VAL A 1 440 ? -3.968 13.528 14.830 1.00 89.62 440 VAL A C 1
ATOM 3541 O O . VAL A 1 440 ? -4.231 13.058 15.936 1.00 89.62 440 VAL A O 1
ATOM 3544 N N . PRO A 1 441 ? -4.017 14.855 14.599 1.00 87.75 441 PRO A N 1
ATOM 3545 C CA . PRO A 1 441 ? -4.274 15.828 15.664 1.00 87.75 441 PRO A CA 1
ATOM 3546 C C . PRO A 1 441 ? -5.700 15.763 16.213 1.00 87.75 441 PRO A C 1
ATOM 3548 O O . PRO A 1 441 ? -5.949 16.207 17.327 1.00 87.75 441 PRO A O 1
ATOM 3551 N N . THR A 1 442 ? -6.633 15.205 15.443 1.00 90.25 442 THR A N 1
ATOM 3552 C CA . THR A 1 442 ? -8.063 15.178 15.761 1.00 90.25 442 THR A CA 1
ATOM 3553 C C . THR A 1 442 ? -8.524 13.871 16.396 1.00 90.25 442 THR A C 1
ATOM 3555 O O . THR A 1 442 ? -9.726 13.696 16.562 1.00 90.25 442 THR A O 1
ATOM 3558 N N . ASP A 1 443 ? -7.623 12.926 16.694 1.00 92.00 443 ASP A N 1
ATOM 3559 C CA . ASP A 1 443 ? -8.008 11.653 17.312 1.00 92.00 443 ASP A CA 1
ATOM 3560 C C . ASP A 1 443 ? -8.319 11.855 18.809 1.00 92.00 443 ASP A C 1
ATOM 3562 O O . ASP A 1 443 ? -7.400 12.070 19.616 1.00 92.00 443 ASP A O 1
ATOM 3566 N N . PRO A 1 444 ? -9.597 11.746 19.220 1.00 91.44 444 PRO A N 1
ATOM 3567 C CA . PRO A 1 444 ? -9.993 11.946 20.608 1.00 91.44 444 PRO A CA 1
ATOM 3568 C C . PRO A 1 444 ? -9.397 10.890 21.541 1.00 91.44 444 PRO A C 1
ATOM 3570 O O . PRO A 1 444 ? -9.151 11.182 22.714 1.00 91.44 444 PRO A O 1
ATOM 3573 N N . GLY A 1 445 ? -9.151 9.676 21.035 1.00 91.44 445 GLY A N 1
ATOM 3574 C CA . GLY A 1 445 ? -8.587 8.568 21.795 1.00 91.44 445 GLY A CA 1
ATOM 3575 C C . GLY A 1 445 ? -7.170 8.882 22.260 1.00 91.44 445 GLY A C 1
ATOM 3576 O O . GLY A 1 445 ? -6.874 8.782 23.451 1.00 91.44 445 GLY A O 1
ATOM 3577 N N . ILE A 1 446 ? -6.318 9.353 21.349 1.00 92.38 446 ILE A N 1
ATOM 3578 C CA . ILE A 1 446 ? -4.926 9.721 21.654 1.00 92.38 446 ILE A CA 1
ATOM 3579 C C . ILE A 1 446 ? -4.879 10.929 22.592 1.00 92.38 446 ILE A C 1
ATOM 3581 O O . ILE A 1 446 ? -4.141 10.914 23.578 1.00 92.38 446 ILE A O 1
ATOM 3585 N N . LEU A 1 447 ? -5.704 11.946 22.323 1.00 93.56 447 LEU A N 1
ATOM 3586 C CA . LEU A 1 447 ? -5.839 13.120 23.187 1.00 93.56 447 LEU A CA 1
ATOM 3587 C C . LEU A 1 447 ? -6.232 12.726 24.617 1.00 93.56 447 LEU A C 1
ATOM 3589 O O . LEU A 1 447 ? -5.624 13.201 25.574 1.00 93.56 447 LEU A O 1
ATOM 3593 N N . SER A 1 448 ? -7.192 11.808 24.773 1.00 93.19 448 SER A N 1
ATOM 3594 C CA . SER A 1 448 ? -7.628 11.353 26.098 1.00 93.19 448 SER A CA 1
ATOM 3595 C C . SER A 1 448 ? -6.527 10.588 26.844 1.00 93.19 448 SER A C 1
ATOM 3597 O O . SER A 1 448 ? -6.335 10.804 28.040 1.00 93.19 448 SER A O 1
ATOM 3599 N N . ARG A 1 449 ? -5.738 9.759 26.139 1.00 92.00 449 ARG A N 1
ATOM 3600 C CA . ARG A 1 449 ? -4.582 9.038 26.705 1.00 92.00 449 ARG A CA 1
ATOM 3601 C C . ARG A 1 449 ? -3.487 10.000 27.157 1.00 92.00 449 ARG A C 1
ATOM 3603 O O . ARG A 1 449 ? -3.007 9.890 28.282 1.00 92.00 449 ARG A O 1
ATOM 3610 N N . LEU A 1 450 ? -3.140 10.991 26.332 1.00 92.31 450 LEU A N 1
ATOM 3611 C CA . LEU A 1 450 ? -2.208 12.057 26.721 1.00 92.31 450 LEU A CA 1
ATOM 3612 C C . LEU A 1 450 ? -2.723 12.837 27.933 1.00 92.31 450 LEU A C 1
ATOM 3614 O O . LEU A 1 450 ? -1.966 13.078 28.872 1.00 92.31 450 LEU A O 1
ATOM 3618 N N . GLY A 1 451 ? -4.015 13.172 27.945 1.00 92.50 451 GLY A N 1
ATOM 3619 C CA . GLY A 1 451 ? -4.687 13.803 29.075 1.00 92.50 451 GLY A CA 1
ATOM 3620 C C . GLY A 1 451 ? -4.547 12.998 30.367 1.00 92.50 451 GLY A C 1
ATOM 3621 O O . GLY A 1 451 ? -4.186 13.555 31.402 1.00 92.50 451 GLY A O 1
ATOM 3622 N N . GLN A 1 452 ? -4.752 11.680 30.307 1.00 91.00 452 GLN A N 1
ATOM 3623 C CA . GLN A 1 452 ? -4.570 10.774 31.445 1.00 91.00 452 GLN A CA 1
ATOM 3624 C C . GLN A 1 452 ? -3.111 10.714 31.915 1.00 91.00 452 GLN A C 1
ATOM 3626 O O . GLN A 1 452 ? -2.862 10.817 33.117 1.00 91.00 452 GLN A O 1
ATOM 3631 N N . ILE A 1 453 ? -2.148 10.605 30.995 1.00 91.56 453 ILE A N 1
ATOM 3632 C CA . ILE A 1 453 ? -0.717 10.561 31.328 1.00 91.56 453 ILE A CA 1
ATOM 3633 C C . ILE A 1 453 ? -0.280 11.866 32.002 1.00 91.56 453 ILE A C 1
ATOM 3635 O O . ILE A 1 453 ? 0.280 11.837 33.099 1.00 91.56 453 ILE A O 1
ATOM 3639 N N . PHE A 1 454 ? -0.591 13.014 31.395 1.00 91.25 454 PHE A N 1
ATOM 3640 C CA . PHE A 1 454 ? -0.208 14.315 31.939 1.00 91.25 454 PHE A CA 1
ATOM 3641 C C . PHE A 1 454 ? -0.995 14.692 33.191 1.00 91.25 454 PHE A C 1
ATOM 3643 O O . PHE A 1 454 ? -0.436 15.372 34.040 1.00 91.25 454 PHE A O 1
ATOM 3650 N N . SER A 1 455 ? -2.229 14.213 33.390 1.00 87.50 455 SER A N 1
ATOM 3651 C CA . SER A 1 455 ? -2.993 14.512 34.615 1.00 87.50 455 SER A CA 1
ATOM 3652 C C . SER A 1 455 ? -2.276 14.101 35.906 1.00 87.50 455 SER A C 1
ATOM 3654 O O . SER A 1 455 ? -2.509 14.709 36.948 1.00 87.50 455 SER A O 1
ATOM 3656 N N . LYS A 1 456 ? -1.384 13.103 35.836 1.00 81.50 456 LYS A N 1
ATOM 3657 C CA . LYS A 1 456 ? -0.596 12.624 36.979 1.00 81.50 456 LYS A CA 1
ATOM 3658 C C . LYS A 1 456 ? 0.641 13.479 37.271 1.00 81.50 456 LYS A C 1
ATOM 3660 O O . LYS A 1 456 ? 1.074 13.520 38.416 1.00 81.50 456 LYS A O 1
ATOM 3665 N N . GLU A 1 457 ? 1.215 14.134 36.261 1.00 81.94 457 GLU A N 1
ATOM 3666 C CA . GLU A 1 457 ? 2.474 14.891 36.386 1.00 81.94 457 GLU A CA 1
ATOM 3667 C C . GLU A 1 457 ? 2.258 16.412 36.314 1.00 81.94 457 GLU A C 1
ATOM 3669 O O . GLU A 1 457 ? 2.844 17.166 37.086 1.00 81.94 457 GLU A O 1
ATOM 3674 N N . GLN A 1 458 ? 1.419 16.867 35.380 1.00 87.00 458 GLN A N 1
ATOM 3675 C CA . GLN A 1 458 ? 1.142 18.266 35.054 1.00 87.00 458 GLN A CA 1
ATOM 3676 C C . GLN A 1 458 ? -0.352 18.463 34.755 1.00 87.00 458 GLN A C 1
ATOM 3678 O O . GLN A 1 458 ? -0.811 18.382 33.612 1.00 87.00 458 GLN A O 1
ATOM 3683 N N . GLU A 1 459 ? -1.119 18.766 35.803 1.00 87.06 459 GLU A N 1
ATOM 3684 C CA . GLU A 1 459 ? -2.585 18.876 35.755 1.00 87.06 459 GLU A CA 1
ATOM 3685 C C . GLU A 1 459 ? -3.098 19.879 34.701 1.00 87.06 459 GLU A C 1
ATOM 3687 O O . GLU A 1 459 ? -4.121 19.629 34.065 1.00 87.06 459 GLU A O 1
ATOM 3692 N N . SER A 1 460 ? -2.371 20.973 34.444 1.00 88.56 460 SER A N 1
ATOM 3693 C CA . SER A 1 460 ? -2.736 21.980 33.435 1.00 88.56 460 SER A CA 1
ATOM 3694 C C . SER A 1 460 ? -2.633 21.464 31.995 1.00 88.56 460 SER A C 1
ATOM 3696 O O . SER A 1 460 ? -3.524 21.717 31.183 1.00 88.56 460 SER A O 1
ATOM 3698 N N . GLN A 1 461 ? -1.579 20.706 31.673 1.00 89.62 461 GLN A N 1
ATOM 3699 C CA . GLN A 1 461 ? -1.433 20.064 30.364 1.00 89.62 461 GLN A CA 1
ATOM 3700 C C . GLN A 1 461 ? -2.453 18.938 30.193 1.00 89.62 461 GLN A C 1
ATOM 3702 O O . GLN A 1 461 ? -3.061 18.818 29.129 1.00 89.62 461 GLN A O 1
ATOM 3707 N N . GLY A 1 462 ? -2.694 18.159 31.254 1.00 91.69 462 GLY A N 1
ATOM 3708 C CA . GLY A 1 462 ? -3.741 17.138 31.274 1.00 91.69 462 GLY A CA 1
ATOM 3709 C C . GLY A 1 462 ? -5.115 17.725 30.949 1.00 91.69 462 GLY A C 1
ATOM 3710 O O . GLY A 1 462 ? -5.812 17.212 30.075 1.00 91.69 462 GLY A O 1
ATOM 3711 N N . PHE A 1 463 ? -5.461 18.857 31.571 1.00 94.00 463 PHE A N 1
ATOM 3712 C CA . PHE A 1 463 ? -6.705 19.574 31.292 1.00 94.00 463 PHE A CA 1
ATOM 3713 C C . PHE A 1 463 ? -6.817 20.019 29.832 1.00 94.00 463 PHE A C 1
ATOM 3715 O O . PHE A 1 463 ? -7.853 19.793 29.210 1.00 94.00 463 PHE A O 1
ATOM 3722 N N . HIS A 1 464 ? -5.754 20.602 29.269 1.00 93.50 464 HIS A N 1
ATOM 3723 C CA . HIS A 1 464 ? -5.744 21.025 27.868 1.00 93.50 464 HIS A CA 1
ATOM 3724 C C . HIS A 1 464 ? -6.069 19.859 26.921 1.00 93.50 464 HIS A C 1
ATOM 3726 O O . HIS A 1 464 ? -6.980 19.964 26.104 1.00 93.50 464 HIS A O 1
ATOM 3732 N N . TYR A 1 465 ? -5.378 18.722 27.062 1.00 94.06 465 TYR A N 1
ATOM 3733 C CA . TYR A 1 465 ? -5.613 17.562 26.197 1.00 94.06 465 TYR A CA 1
ATOM 3734 C C . TYR A 1 465 ? -6.997 16.930 26.388 1.00 94.06 465 TYR A C 1
ATOM 3736 O O . TYR A 1 465 ? -7.616 16.524 25.406 1.00 94.06 465 TYR A O 1
ATOM 3744 N N . GLN A 1 466 ? -7.517 16.884 27.618 1.00 94.81 466 GLN A N 1
ATOM 3745 C CA . GLN A 1 466 ? -8.870 16.376 27.874 1.00 94.81 466 GLN A CA 1
ATOM 3746 C C . GLN A 1 466 ? -9.950 17.286 27.283 1.00 94.81 466 GLN A C 1
ATOM 3748 O O . GLN A 1 466 ? -10.933 16.801 26.723 1.00 94.81 466 GLN A O 1
ATOM 3753 N N . LEU A 1 467 ? -9.757 18.605 27.351 1.00 94.19 467 LEU A N 1
ATOM 3754 C CA . LEU A 1 467 ? -10.676 19.565 26.749 1.00 94.19 467 LEU A CA 1
ATOM 3755 C C . LEU A 1 467 ? -10.689 19.446 25.217 1.00 94.19 467 LEU A C 1
ATOM 3757 O O . LEU A 1 467 ? -11.763 19.433 24.619 1.00 94.19 467 LEU A O 1
ATOM 3761 N N . GLU A 1 468 ? -9.519 19.314 24.587 1.00 94.12 468 GLU A N 1
ATOM 3762 C CA . GLU A 1 468 ? -9.411 19.075 23.140 1.00 94.12 468 GLU A CA 1
ATOM 3763 C C . GLU A 1 468 ? -10.022 17.722 22.735 1.00 94.12 468 GLU A C 1
ATOM 3765 O O . GLU A 1 468 ? -10.760 17.651 21.753 1.00 94.12 468 GLU A O 1
ATOM 3770 N N . SER A 1 469 ? -9.815 16.658 23.523 1.00 95.00 469 SER A N 1
ATOM 3771 C CA . SER A 1 469 ? -10.477 15.362 23.297 1.00 95.00 469 SER A CA 1
ATOM 3772 C C . SER A 1 469 ? -12.003 15.508 23.304 1.00 95.00 469 SER A C 1
ATOM 3774 O O . SER A 1 469 ? -12.681 15.062 22.375 1.00 95.00 469 SER A O 1
ATOM 3776 N N . TYR A 1 470 ? -12.546 16.205 24.308 1.00 94.69 470 TYR A N 1
ATOM 3777 C CA . TYR A 1 470 ? -13.983 16.451 24.429 1.00 94.69 470 TYR A CA 1
ATOM 3778 C C . TYR A 1 470 ? -14.542 17.278 23.264 1.00 94.69 470 TYR A C 1
ATOM 3780 O O . TYR A 1 470 ? -15.637 16.989 22.783 1.00 94.69 470 TYR A O 1
ATOM 3788 N N . ARG A 1 471 ? -13.792 18.275 22.771 1.00 94.38 471 ARG A N 1
ATOM 3789 C CA . ARG A 1 471 ? -14.187 19.080 21.601 1.00 94.38 471 ARG A CA 1
ATOM 3790 C C . ARG A 1 471 ? -14.408 18.223 20.358 1.00 94.38 471 ARG A C 1
ATOM 3792 O O . ARG A 1 471 ? -15.342 18.489 19.607 1.00 94.38 471 ARG A O 1
ATOM 3799 N N . HIS A 1 472 ? -13.572 17.208 20.148 1.00 92.81 472 HIS A N 1
ATOM 3800 C CA . HIS A 1 472 ? -13.690 16.313 18.998 1.00 92.81 472 HIS A CA 1
ATOM 3801 C C . HIS A 1 472 ? -14.701 15.182 19.212 1.00 92.81 472 HIS A C 1
ATOM 3803 O O . HIS A 1 472 ? -15.360 14.773 18.256 1.00 92.81 472 HIS A O 1
ATOM 3809 N N . TYR A 1 473 ? -14.856 14.684 20.442 1.00 93.31 473 TYR A N 1
ATOM 3810 C CA . TYR A 1 473 ? -15.793 13.605 20.751 1.00 93.31 473 TYR A CA 1
ATOM 3811 C C . TYR A 1 473 ? -16.478 13.797 22.118 1.00 93.31 473 TYR A C 1
ATOM 3813 O O . TYR A 1 473 ? -16.046 13.240 23.133 1.00 93.31 473 TYR A O 1
ATOM 3821 N N . PRO A 1 474 ? -17.605 14.539 22.157 1.00 91.12 474 PRO A N 1
ATOM 3822 C CA . PRO A 1 474 ? -18.296 14.933 23.389 1.00 91.12 474 PRO A CA 1
ATOM 3823 C C . PRO A 1 474 ? -19.218 13.835 23.955 1.00 91.12 474 PRO A C 1
ATOM 3825 O O . PRO A 1 474 ? -20.294 14.118 24.494 1.00 91.12 474 PRO A O 1
ATOM 3828 N N . VAL A 1 475 ? -18.827 12.572 23.774 1.00 92.69 475 VAL A N 1
ATOM 3829 C CA . VAL A 1 475 ? -19.570 11.375 24.209 1.00 92.69 475 VAL A CA 1
ATOM 3830 C C . VAL A 1 475 ? -18.686 10.434 25.040 1.00 92.69 475 VAL A C 1
ATOM 3832 O O . VAL A 1 475 ? -19.194 9.526 25.689 1.00 92.69 475 VAL A O 1
ATOM 3835 N N . ASN A 1 476 ? -17.365 10.650 25.089 1.00 92.81 476 ASN A N 1
ATOM 3836 C CA . ASN A 1 476 ? -16.494 9.837 25.937 1.00 92.81 476 ASN A CA 1
ATOM 3837 C C . ASN A 1 476 ? -16.740 10.138 27.424 1.00 92.81 476 ASN A C 1
ATOM 3839 O O . ASN A 1 476 ? -16.351 11.192 27.931 1.00 92.81 476 ASN A O 1
ATOM 3843 N N . LEU A 1 477 ? -17.364 9.185 28.116 1.00 92.75 477 LEU A N 1
ATOM 3844 C CA . LEU A 1 477 ? -17.744 9.301 29.520 1.00 92.75 477 LEU A CA 1
ATOM 3845 C C . LEU A 1 477 ? -16.534 9.478 30.449 1.00 92.75 477 LEU A C 1
ATOM 3847 O O . LEU A 1 477 ? -16.605 10.255 31.402 1.00 92.75 477 LEU A O 1
ATOM 3851 N N . ASP A 1 478 ? -15.409 8.824 30.153 1.00 92.38 478 ASP A N 1
ATOM 3852 C CA . ASP A 1 478 ? -14.186 8.944 30.953 1.00 92.38 478 ASP A CA 1
ATOM 3853 C C . ASP A 1 478 ? -13.659 10.383 30.917 1.00 92.38 478 ASP A C 1
ATOM 3855 O O . ASP A 1 478 ? -13.310 10.954 31.949 1.00 92.38 478 ASP A O 1
ATOM 3859 N N . VAL A 1 479 ? -13.676 11.010 29.738 1.00 94.69 479 VAL A N 1
ATOM 3860 C CA . VAL A 1 479 ? -13.249 12.405 29.547 1.00 94.69 479 VAL A CA 1
ATOM 3861 C C . VAL A 1 479 ? -14.227 13.376 30.211 1.00 94.69 479 VAL A C 1
ATOM 3863 O O . VAL A 1 479 ? -13.805 14.293 30.914 1.00 94.69 479 VAL A O 1
ATOM 3866 N N . ILE A 1 480 ? -15.535 13.163 30.027 1.00 95.06 480 ILE A N 1
ATOM 3867 C CA . ILE A 1 480 ? -16.591 14.005 30.611 1.00 95.06 480 ILE A CA 1
ATOM 3868 C C . ILE A 1 480 ? -16.522 13.974 32.138 1.00 95.06 480 ILE A C 1
ATOM 3870 O O . ILE A 1 480 ? -16.535 15.025 32.779 1.00 95.06 480 ILE A O 1
ATOM 3874 N N . SER A 1 481 ? -16.420 12.778 32.719 1.00 94.25 481 SER A N 1
ATOM 3875 C CA . SER A 1 481 ? -16.329 12.605 34.167 1.00 94.25 481 SER A CA 1
ATOM 3876 C C . SER A 1 481 ? -15.070 13.260 34.731 1.00 94.25 481 SER A C 1
ATOM 3878 O O . SER A 1 481 ? -15.149 13.977 35.730 1.00 94.25 481 SER A O 1
ATOM 3880 N N . TRP A 1 482 ? -13.930 13.104 34.049 1.00 94.75 482 TRP A N 1
ATOM 3881 C CA . TRP A 1 482 ? -12.672 13.729 34.442 1.00 94.75 482 TRP A CA 1
ATOM 3882 C C . TRP A 1 482 ? -12.760 15.261 34.408 1.00 94.75 482 TRP A C 1
ATOM 3884 O O . TRP A 1 482 ? -12.389 15.911 35.385 1.00 94.75 482 TRP A O 1
ATOM 3894 N N . LEU A 1 483 ? -13.309 15.850 33.336 1.00 95.19 483 LEU A N 1
ATOM 3895 C CA . LEU A 1 483 ? -13.507 17.301 33.219 1.00 95.19 483 LEU A CA 1
ATOM 3896 C C . LEU A 1 483 ? -14.473 17.829 34.285 1.00 95.19 483 LEU A C 1
ATOM 3898 O O . LEU A 1 483 ? -14.183 18.841 34.925 1.00 95.19 483 LEU A O 1
ATOM 3902 N N . GLY A 1 484 ? -15.585 17.128 34.521 1.00 94.75 484 GLY A N 1
ATOM 3903 C CA . GLY A 1 484 ? -16.550 17.469 35.564 1.00 94.75 484 GLY A CA 1
ATOM 3904 C C . GLY A 1 484 ? -15.889 17.545 36.940 1.00 94.75 484 GLY A C 1
ATOM 3905 O O . GLY A 1 484 ? -15.986 18.576 37.610 1.00 94.75 484 GLY A O 1
ATOM 3906 N N . VAL A 1 485 ? -15.142 16.504 37.325 1.00 94.06 485 VAL A N 1
ATOM 3907 C CA . VAL A 1 485 ? -14.396 16.449 38.595 1.00 94.06 485 VAL A CA 1
ATOM 3908 C C . VAL A 1 485 ? -13.311 17.526 38.662 1.00 94.06 485 VAL A C 1
ATOM 3910 O O . VAL A 1 485 ? -13.153 18.167 39.703 1.00 94.06 485 VAL A O 1
ATOM 3913 N N . TRP A 1 486 ? -12.599 17.781 37.562 1.00 94.50 486 TRP A N 1
ATOM 3914 C CA . TRP A 1 486 ? -11.583 18.830 37.495 1.00 94.50 486 TRP A CA 1
ATOM 3915 C C . TRP A 1 486 ? -12.177 20.217 37.788 1.00 94.50 486 TRP A C 1
ATOM 3917 O O . TRP A 1 486 ? -11.622 20.964 38.597 1.00 94.50 486 TRP A O 1
ATOM 3927 N N . PHE A 1 487 ? -13.342 20.543 37.212 1.00 95.44 487 PHE A N 1
ATOM 3928 C CA . PHE A 1 487 ? -14.041 21.804 37.485 1.00 95.44 487 PHE A CA 1
ATOM 3929 C C . PHE A 1 487 ? -14.572 21.889 38.925 1.00 95.44 487 PHE A C 1
ATOM 3931 O O . PHE A 1 487 ? -14.491 22.964 39.517 1.00 95.44 487 PHE A O 1
ATOM 3938 N N . VAL A 1 488 ? -15.046 20.782 39.522 1.00 95.00 488 VAL A N 1
ATOM 3939 C CA . VAL A 1 488 ? -15.416 20.747 40.957 1.00 95.00 488 VAL A CA 1
ATOM 3940 C C . VAL A 1 488 ? -14.209 21.048 41.841 1.00 95.00 488 VAL A C 1
ATOM 3942 O O . VAL A 1 488 ? -14.328 21.822 42.788 1.00 95.00 488 VAL A O 1
ATOM 3945 N N . LYS A 1 489 ? -13.050 20.448 41.541 1.00 93.25 489 LYS A N 1
ATOM 3946 C CA . LYS A 1 489 ? -11.809 20.643 42.306 1.00 93.25 489 LYS A CA 1
ATOM 3947 C C . LYS A 1 489 ? -11.334 22.101 42.282 1.00 93.25 489 LYS A C 1
ATOM 3949 O O . LYS A 1 489 ? -10.772 22.560 43.268 1.00 93.25 489 LYS A O 1
ATOM 3954 N N . HIS A 1 490 ? -11.592 22.820 41.190 1.00 93.88 490 HIS A N 1
ATOM 3955 C CA . HIS A 1 490 ? -11.260 24.241 41.024 1.00 93.88 490 HIS A CA 1
ATOM 3956 C C . HIS A 1 490 ? -12.436 25.182 41.350 1.00 93.88 490 HIS A C 1
ATOM 3958 O O . HIS A 1 490 ? -12.438 26.328 40.908 1.00 93.88 490 HIS A O 1
ATOM 3964 N N . GLU A 1 491 ? -13.452 24.694 42.074 1.00 94.19 491 GLU A N 1
ATOM 3965 C CA . GLU A 1 491 ? -14.617 25.464 42.550 1.00 94.19 491 GLU A CA 1
ATOM 3966 C C . GLU A 1 491 ? -15.466 26.126 41.443 1.00 94.19 491 GLU A C 1
ATOM 3968 O O . GLU A 1 491 ? -16.330 26.963 41.698 1.00 94.19 491 GLU A O 1
ATOM 3973 N N . MET A 1 492 ? -15.292 25.701 40.191 1.00 95.38 492 MET A N 1
ATOM 3974 C CA . MET A 1 492 ? -16.055 26.161 39.028 1.00 95.38 492 MET A CA 1
ATOM 3975 C C . MET A 1 492 ? -17.296 25.284 38.814 1.00 95.38 492 MET A C 1
ATOM 3977 O O . MET A 1 492 ? -17.440 24.592 37.801 1.00 95.38 492 MET A O 1
ATOM 3981 N N . TYR A 1 493 ? -18.206 25.302 39.785 1.00 94.62 493 TYR A N 1
ATOM 3982 C CA . TYR A 1 493 ? -19.368 24.408 39.822 1.00 94.62 493 TYR A CA 1
ATOM 3983 C C . TYR A 1 493 ? -20.326 24.584 38.633 1.00 94.62 493 TYR A C 1
ATOM 3985 O O . TYR A 1 493 ? -20.816 23.589 38.109 1.00 94.62 493 TYR A O 1
ATOM 3993 N N . GLU A 1 494 ? -20.528 25.812 38.144 1.00 92.56 494 GLU A N 1
ATOM 3994 C CA . GLU A 1 494 ? -21.402 26.093 36.990 1.00 92.56 494 GLU A CA 1
ATOM 3995 C C . GLU A 1 494 ? -20.969 25.342 35.729 1.00 92.56 494 GLU A C 1
ATOM 3997 O O . GLU A 1 494 ? -21.784 24.730 35.042 1.00 92.56 494 GLU A O 1
ATOM 4002 N N . LYS A 1 495 ? -19.662 25.344 35.441 1.00 94.00 495 LYS A N 1
ATOM 4003 C CA . LYS A 1 495 ? -19.109 24.618 34.291 1.00 94.00 495 LYS A CA 1
ATOM 4004 C C . LYS A 1 495 ? -19.165 23.112 34.508 1.00 94.00 495 LYS A C 1
ATOM 4006 O O . LYS A 1 495 ? -19.406 22.381 33.556 1.00 94.00 495 LYS A O 1
ATOM 4011 N N . SER A 1 496 ? -18.950 22.656 35.742 1.00 95.25 496 SER A N 1
ATOM 4012 C CA . SER A 1 496 ? -18.996 21.236 36.099 1.00 95.25 496 SER A CA 1
ATOM 4013 C C . SER A 1 496 ? -20.378 20.615 35.860 1.00 95.25 496 SER A C 1
ATOM 4015 O O . SER A 1 496 ? -20.462 19.532 35.277 1.00 95.25 496 SER A O 1
ATOM 4017 N N . ILE A 1 497 ? -21.450 21.337 36.214 1.00 95.31 497 ILE A N 1
ATOM 4018 C CA . ILE A 1 497 ? -22.842 20.904 36.007 1.00 95.31 497 ILE A CA 1
ATOM 4019 C C . ILE A 1 497 ? -23.083 20.516 34.547 1.00 95.31 497 ILE A C 1
ATOM 4021 O O . ILE A 1 497 ? -23.574 19.422 34.299 1.00 95.31 497 ILE A O 1
ATOM 4025 N N . HIS A 1 498 ? -22.635 21.331 33.586 1.00 94.81 498 HIS A N 1
ATOM 4026 C CA . HIS A 1 498 ? -22.799 21.038 32.158 1.00 94.81 498 HIS A CA 1
ATOM 4027 C C . HIS A 1 498 ? -22.205 19.672 31.754 1.00 94.81 498 HIS A C 1
ATOM 4029 O O . HIS A 1 498 ? -22.781 18.949 30.941 1.00 94.81 498 HIS A O 1
ATOM 4035 N N . TYR A 1 499 ? -21.048 19.289 32.308 1.00 95.56 499 TYR A N 1
ATOM 4036 C CA . TYR A 1 499 ? -20.434 17.989 32.013 1.00 95.56 499 TYR A CA 1
ATOM 4037 C C . TYR A 1 499 ? -21.190 16.835 32.681 1.00 95.56 499 TYR A C 1
ATOM 4039 O O . TYR A 1 499 ? -21.413 15.809 32.042 1.00 95.56 499 TYR A O 1
ATOM 4047 N N . PHE A 1 500 ? -21.632 16.986 33.931 1.00 96.19 500 PHE A N 1
ATOM 4048 C CA . PHE A 1 500 ? -22.397 15.932 34.605 1.00 96.19 500 PHE A CA 1
ATOM 4049 C C . PHE A 1 500 ? -23.815 15.769 34.049 1.00 96.19 500 PHE A C 1
ATOM 4051 O O . PHE A 1 500 ? -24.281 14.641 33.914 1.00 96.19 500 PHE A O 1
ATOM 4058 N N . GLU A 1 501 ? -24.469 16.851 33.627 1.00 94.31 501 GLU A N 1
ATOM 4059 C CA . GLU A 1 501 ? -25.725 16.786 32.875 1.00 94.31 501 GLU A CA 1
ATOM 4060 C C . GLU A 1 501 ? -25.525 16.015 31.569 1.00 94.31 501 GLU A C 1
ATOM 4062 O O . GLU A 1 501 ? -26.297 15.106 31.261 1.00 94.31 501 GLU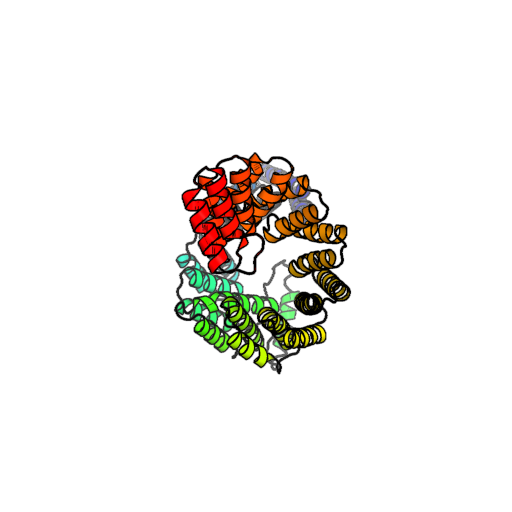 A O 1
ATOM 4067 N N . ARG A 1 502 ? -24.438 16.289 30.836 1.00 94.00 502 ARG A N 1
ATOM 4068 C CA . ARG A 1 502 ? -24.089 15.523 29.635 1.00 94.00 502 ARG A CA 1
ATOM 4069 C C . ARG A 1 502 ? -23.859 14.041 29.941 1.00 94.00 502 ARG A C 1
ATOM 4071 O O . ARG A 1 502 ? -24.342 13.197 29.192 1.00 94.00 502 ARG A O 1
ATOM 4078 N N . ALA A 1 503 ? -23.172 13.713 31.035 1.00 94.38 503 ALA A N 1
ATOM 4079 C CA . ALA A 1 503 ? -22.994 12.328 31.477 1.00 94.38 503 ALA A CA 1
ATOM 4080 C C . ALA A 1 503 ? -24.338 11.657 31.817 1.00 94.38 503 ALA A C 1
ATOM 4082 O O . ALA A 1 503 ? -24.573 10.526 31.396 1.00 94.38 503 ALA A O 1
ATOM 4083 N N . SER A 1 504 ? -25.253 12.376 32.478 1.00 93.19 504 SER A N 1
ATOM 4084 C CA . SER A 1 504 ? -26.602 11.883 32.794 1.00 93.19 504 SER A CA 1
ATOM 4085 C C . SER A 1 504 ? -27.459 11.637 31.547 1.00 93.19 504 SER A C 1
ATOM 4087 O O . SER A 1 504 ? -28.277 10.726 31.537 1.00 93.19 504 SER A O 1
ATOM 4089 N N . GLN A 1 505 ? -27.242 12.389 30.462 1.00 93.00 505 GLN A N 1
ATOM 4090 C CA . GLN A 1 505 ? -27.899 12.132 29.175 1.00 93.00 505 GLN A CA 1
ATOM 4091 C C . GLN A 1 505 ? -27.375 10.854 28.505 1.00 93.00 505 GLN A C 1
ATOM 4093 O O . GLN A 1 505 ? -28.135 10.164 27.833 1.00 93.00 505 GLN A O 1
ATOM 4098 N N . ILE A 1 506 ? -26.083 10.542 28.670 1.00 92.75 506 ILE A N 1
ATOM 4099 C CA . ILE A 1 506 ? -25.457 9.331 28.110 1.00 92.75 506 ILE A CA 1
ATOM 4100 C C . ILE A 1 506 ? -25.846 8.093 28.931 1.00 92.75 506 ILE A C 1
ATOM 4102 O O . ILE A 1 506 ? -26.099 7.033 28.364 1.00 92.75 506 ILE A O 1
ATOM 4106 N N . GLN A 1 507 ? -25.912 8.223 30.258 1.00 93.44 507 GLN A N 1
ATOM 4107 C CA . GLN A 1 507 ? -26.314 7.165 31.186 1.00 93.44 507 GLN A CA 1
ATOM 4108 C C . GLN A 1 507 ? -27.504 7.621 32.053 1.00 93.44 507 GLN A C 1
ATOM 4110 O O . GLN A 1 507 ? -27.309 7.988 33.214 1.00 93.44 507 GLN A O 1
ATOM 4115 N N . PRO A 1 508 ? -28.743 7.581 31.525 1.00 89.06 508 PRO A N 1
ATOM 4116 C CA . PRO A 1 508 ? -29.927 8.101 32.222 1.00 89.06 508 PRO A CA 1
ATOM 4117 C C . PRO A 1 508 ? -30.328 7.300 33.464 1.00 89.06 508 PRO A C 1
ATOM 4119 O O . PRO A 1 508 ? -30.959 7.861 34.361 1.00 89.06 508 PRO A O 1
ATOM 4122 N N . ASN A 1 509 ? -29.940 6.023 33.514 1.00 87.38 509 ASN A N 1
ATOM 4123 C CA . ASN A 1 509 ? -30.238 5.098 34.611 1.00 87.38 509 ASN A CA 1
ATOM 4124 C C . ASN A 1 509 ? -29.207 5.178 35.750 1.00 87.38 509 ASN A C 1
ATOM 4126 O O . ASN A 1 509 ? -29.409 4.593 36.808 1.00 87.38 509 ASN A O 1
ATOM 4130 N N . GLU A 1 510 ? -28.081 5.862 35.531 1.00 90.25 510 GLU A N 1
ATOM 4131 C CA . GLU A 1 510 ? -27.010 5.978 36.516 1.00 90.25 510 GLU A CA 1
ATOM 4132 C C . GLU A 1 510 ? -27.250 7.219 37.389 1.00 90.25 510 GLU A C 1
ATOM 4134 O O . GLU A 1 510 ? -26.986 8.359 36.992 1.00 90.25 510 GLU A O 1
ATOM 4139 N N . VAL A 1 511 ? -27.750 6.992 38.606 1.00 90.75 511 VAL A N 1
ATOM 4140 C CA . VAL A 1 511 ? -28.157 8.050 39.550 1.00 90.75 511 VAL A CA 1
ATOM 4141 C C . VAL A 1 511 ? -26.991 8.964 39.941 1.00 90.75 511 VAL A C 1
ATOM 4143 O O . VAL A 1 511 ? -27.169 10.170 40.144 1.00 90.75 511 VAL A O 1
ATOM 4146 N N . LYS A 1 512 ? -25.770 8.415 39.966 1.00 92.00 512 LYS A N 1
ATOM 4147 C CA . LYS A 1 512 ? -24.525 9.110 40.313 1.00 92.00 512 LYS A CA 1
ATOM 4148 C C . LYS A 1 512 ? -24.366 10.461 39.613 1.00 92.00 512 LYS A C 1
ATOM 4150 O O . LYS A 1 512 ? -23.943 11.427 40.244 1.00 92.00 512 LYS A O 1
ATOM 4155 N N . TRP A 1 513 ? -24.701 10.566 38.326 1.00 93.94 513 TRP A N 1
ATOM 4156 C CA . TRP A 1 513 ? -24.513 11.812 37.572 1.00 93.94 513 TRP A CA 1
ATOM 4157 C C . TRP A 1 513 ? -25.464 12.919 38.031 1.00 93.94 513 TRP A C 1
ATOM 4159 O O . TRP A 1 513 ? -25.049 14.071 38.167 1.00 93.94 513 TRP A O 1
ATOM 4169 N N . ARG A 1 514 ? -26.713 12.564 38.354 1.00 92.31 514 ARG A N 1
ATOM 4170 C CA . ARG A 1 514 ? -27.704 13.506 38.894 1.00 92.31 514 ARG A CA 1
ATOM 4171 C C . ARG A 1 514 ? -27.341 13.941 40.313 1.00 92.31 514 ARG A C 1
ATOM 4173 O O . ARG A 1 514 ? -27.447 15.124 40.638 1.00 92.31 514 ARG A O 1
ATOM 4180 N N . LEU A 1 515 ? -26.809 13.028 41.128 1.00 91.81 515 LEU A N 1
ATOM 4181 C CA . LEU A 1 515 ? -26.260 13.364 42.446 1.00 91.81 515 LEU A CA 1
ATOM 4182 C C . LEU A 1 515 ? -25.054 14.306 42.344 1.00 91.81 515 LEU A C 1
ATOM 4184 O O . LEU A 1 515 ? -24.945 15.251 43.125 1.00 91.81 515 LEU A O 1
ATOM 4188 N N . MET A 1 516 ? -24.174 14.123 41.354 1.00 93.75 516 MET A N 1
ATOM 4189 C CA . MET A 1 516 ? -23.056 15.043 41.114 1.00 93.75 516 MET A CA 1
ATOM 4190 C C . MET A 1 516 ? -23.532 16.453 40.732 1.00 93.75 516 MET A C 1
ATOM 4192 O O . MET A 1 516 ? -23.034 17.423 41.306 1.00 93.75 516 MET A O 1
ATOM 4196 N N . VAL A 1 517 ? -24.539 16.586 39.857 1.00 94.00 517 VAL A N 1
ATOM 4197 C CA . VAL A 1 517 ? -25.179 17.883 39.540 1.00 94.00 517 VAL A CA 1
ATOM 4198 C C . VAL A 1 517 ? -25.774 18.527 40.796 1.00 94.00 517 VAL A C 1
ATOM 4200 O O . VAL A 1 517 ? -25.538 19.704 41.082 1.00 94.00 517 VAL A O 1
ATOM 4203 N N . THR A 1 518 ? -26.496 17.743 41.593 1.00 93.38 518 THR A N 1
ATOM 4204 C CA . THR A 1 518 ? -27.151 18.216 42.820 1.00 93.38 518 THR A CA 1
ATOM 4205 C C . THR A 1 518 ? -26.131 18.672 43.870 1.00 93.38 518 THR A C 1
ATOM 4207 O O . THR A 1 518 ? -26.265 19.738 44.479 1.00 93.38 518 THR A O 1
ATOM 4210 N N . SER A 1 519 ? -25.040 17.918 44.026 1.00 92.75 519 SER A N 1
ATOM 4211 C CA . SER A 1 519 ? -23.895 18.271 44.868 1.00 92.75 519 SER A CA 1
ATOM 4212 C C . SER A 1 519 ? -23.240 19.586 44.426 1.00 92.75 519 SER A C 1
ATOM 4214 O O . SER A 1 519 ? -22.910 20.415 45.280 1.00 92.75 519 SER A O 1
ATOM 4216 N N . CYS A 1 520 ? -23.115 19.835 43.116 1.00 94.62 520 CYS A N 1
ATOM 4217 C CA . CYS A 1 520 ? -22.632 21.113 42.589 1.00 94.62 520 CYS A CA 1
ATOM 4218 C C . CYS A 1 520 ? -23.551 22.285 42.980 1.00 94.62 520 CYS A C 1
ATOM 4220 O O . CYS A 1 520 ? -23.048 23.279 43.506 1.00 94.62 520 CYS A O 1
ATOM 4222 N N . TYR A 1 521 ? -24.878 22.169 42.826 1.00 94.50 521 TYR A N 1
ATOM 4223 C CA . TYR A 1 521 ? -25.819 23.223 43.251 1.00 94.50 521 TYR A CA 1
ATOM 4224 C C . TYR A 1 521 ? -25.764 23.503 44.754 1.00 94.50 521 TYR A C 1
ATOM 4226 O O . TYR A 1 521 ? -25.800 24.665 45.172 1.00 94.50 521 TYR A O 1
ATOM 4234 N N . ARG A 1 522 ? -25.611 22.453 45.570 1.00 93.38 522 ARG A N 1
ATOM 4235 C CA . ARG A 1 522 ? -25.430 22.586 47.020 1.00 93.38 522 ARG A CA 1
ATOM 4236 C C . ARG A 1 522 ? -24.157 23.364 47.355 1.00 93.38 522 ARG A C 1
ATOM 4238 O O . ARG A 1 522 ? -24.203 24.269 48.182 1.00 93.38 522 ARG A O 1
ATOM 4245 N N . ARG A 1 523 ? -23.031 23.048 46.702 1.00 92.38 523 ARG A N 1
ATOM 4246 C CA . ARG A 1 523 ? -21.746 23.746 46.907 1.00 92.38 523 ARG A CA 1
ATOM 4247 C C . ARG A 1 523 ? -21.753 25.192 46.403 1.00 92.38 523 ARG A C 1
ATOM 4249 O O . ARG A 1 523 ? -21.045 26.016 46.967 1.00 92.38 523 ARG A O 1
ATOM 4256 N N . MET A 1 524 ? -22.583 25.516 45.411 1.00 93.19 524 MET A N 1
ATOM 4257 C CA . MET A 1 524 ? -22.837 26.898 44.977 1.00 93.19 524 MET A CA 1
ATOM 4258 C C . MET A 1 524 ? -23.686 27.714 45.969 1.00 93.19 524 MET A C 1
ATOM 4260 O O . MET A 1 524 ? -23.849 28.915 45.778 1.00 93.19 524 MET A O 1
ATOM 4264 N N . GLY A 1 525 ? -24.266 27.084 46.999 1.00 91.31 525 GLY A N 1
ATOM 4265 C CA . GLY A 1 525 ? -25.182 27.728 47.947 1.00 91.31 525 GLY A CA 1
ATOM 4266 C C . GLY A 1 525 ? -26.631 27.830 47.456 1.00 91.31 525 GLY A C 1
ATOM 4267 O O . GLY A 1 525 ? -27.465 28.438 48.126 1.00 91.31 525 GLY A O 1
ATOM 4268 N N . ASN A 1 526 ? -26.969 27.220 46.314 1.00 94.19 526 ASN A N 1
ATOM 4269 C CA . ASN A 1 526 ? -28.337 27.178 45.797 1.00 94.19 526 ASN A CA 1
ATOM 4270 C C . ASN A 1 526 ? -29.107 25.991 46.398 1.00 94.19 526 ASN A C 1
ATOM 4272 O O . ASN A 1 526 ? -29.412 25.004 45.725 1.00 94.19 526 ASN A O 1
ATOM 4276 N N . TYR A 1 527 ? -29.381 26.081 47.701 1.00 93.00 527 TYR A N 1
ATOM 4277 C CA . TYR A 1 527 ? -29.999 24.998 48.469 1.00 93.00 527 TYR A CA 1
ATOM 4278 C C . TYR A 1 527 ? -31.420 24.657 48.011 1.00 93.00 527 TYR A C 1
ATOM 4280 O O . TYR A 1 527 ? -31.811 23.501 48.108 1.00 93.00 527 TYR A O 1
ATOM 4288 N N . SER A 1 528 ? -32.175 25.623 47.476 1.00 93.12 528 SER A N 1
ATOM 4289 C CA . SER A 1 528 ? -33.539 25.382 46.992 1.00 93.12 528 SER A CA 1
ATOM 4290 C C . SER A 1 528 ? -33.556 24.465 45.771 1.00 93.12 528 SER A C 1
ATOM 4292 O O . SER A 1 528 ? -34.277 23.472 45.772 1.00 93.12 528 SER A O 1
ATOM 4294 N N . LYS A 1 529 ? -32.718 24.741 44.761 1.00 92.25 529 LYS A N 1
ATOM 4295 C CA . LYS A 1 529 ? -32.585 23.857 43.592 1.00 92.25 529 LYS A CA 1
ATOM 4296 C C . LYS A 1 529 ? -31.989 22.503 43.959 1.00 92.25 529 LYS A C 1
ATOM 4298 O O . LYS A 1 529 ? -32.425 21.491 43.427 1.00 92.25 529 LYS A O 1
ATOM 4303 N N . ALA A 1 530 ? -31.005 22.480 44.859 1.00 92.19 530 ALA A N 1
ATOM 4304 C CA . ALA A 1 530 ? -30.413 21.226 45.308 1.00 92.19 530 ALA A CA 1
ATOM 4305 C C . ALA A 1 530 ? -31.449 20.332 46.011 1.00 92.19 530 ALA A C 1
ATOM 4307 O O . ALA A 1 530 ? -31.513 19.148 45.711 1.00 92.19 530 ALA A O 1
ATOM 4308 N N . LEU A 1 531 ? -32.284 20.895 46.893 1.00 92.19 531 LEU A N 1
ATOM 4309 C CA . LEU A 1 531 ? -33.345 20.153 47.578 1.00 92.19 531 LEU A CA 1
ATOM 4310 C C . LEU A 1 531 ? -34.360 19.571 46.586 1.00 92.19 531 LEU A C 1
ATOM 4312 O O . LEU A 1 531 ? -34.628 18.379 46.642 1.00 92.19 531 LEU A O 1
ATOM 4316 N N . GLN A 1 532 ? -34.840 20.381 45.637 1.00 93.62 532 GLN A N 1
ATOM 4317 C CA . GLN A 1 532 ? -35.774 19.922 44.599 1.00 93.62 532 GLN A CA 1
ATOM 4318 C C . GLN A 1 532 ? -35.212 18.751 43.786 1.00 93.62 532 GLN A C 1
ATOM 4320 O O . GLN A 1 532 ? -35.931 17.807 43.477 1.00 93.62 532 GLN A O 1
ATOM 4325 N N . LEU A 1 533 ? -33.925 18.806 43.432 1.00 91.19 533 LEU A N 1
ATOM 4326 C CA . LEU A 1 533 ? -33.276 17.727 42.693 1.00 91.19 533 LEU A CA 1
ATOM 4327 C C . LEU A 1 533 ? -33.086 16.471 43.555 1.00 91.19 533 LEU A C 1
ATOM 4329 O O . LEU A 1 533 ? -33.287 15.378 43.041 1.00 91.19 533 LEU A O 1
ATOM 4333 N N . TYR A 1 534 ? -32.750 16.598 44.845 1.00 91.12 534 TYR A N 1
ATOM 4334 C CA . TYR A 1 534 ? -32.708 15.441 45.752 1.00 91.12 534 TYR A CA 1
ATOM 4335 C C . TYR A 1 534 ? -34.082 14.778 45.889 1.00 91.12 534 TYR A C 1
ATOM 4337 O O . TYR A 1 534 ? -34.167 13.561 45.769 1.00 91.12 534 TYR A O 1
ATOM 4345 N N . GLU A 1 535 ? -35.151 15.561 46.062 1.00 90.94 535 GLU A N 1
ATOM 4346 C CA . GLU A 1 535 ? -36.528 15.050 46.134 1.00 90.94 535 GLU A CA 1
ATOM 4347 C C . GLU A 1 535 ? -36.907 14.289 44.857 1.00 90.94 535 GLU A C 1
ATOM 4349 O O . GLU A 1 535 ? -37.355 13.150 44.937 1.00 90.94 535 GLU A O 1
ATOM 4354 N N . GLN A 1 536 ? -36.630 14.860 43.678 1.00 90.31 536 GLN A N 1
ATOM 4355 C CA . GLN A 1 536 ? -36.871 14.192 42.391 1.00 90.31 536 GLN A CA 1
ATOM 4356 C C . GLN A 1 536 ? -36.086 12.885 42.249 1.00 90.31 536 GLN A C 1
ATOM 4358 O O . GLN A 1 536 ? -36.613 11.887 41.764 1.00 90.31 536 GLN A O 1
ATOM 4363 N N . ILE A 1 537 ? -34.815 12.876 42.663 1.00 89.44 537 ILE A N 1
ATOM 4364 C CA . ILE A 1 537 ? -33.990 11.669 42.593 1.00 89.44 537 ILE A CA 1
ATOM 4365 C C . ILE A 1 537 ? -34.515 10.604 43.568 1.00 89.44 537 ILE A C 1
ATOM 4367 O O . ILE A 1 537 ? -34.577 9.438 43.188 1.00 89.44 537 ILE A O 1
ATOM 4371 N N . HIS A 1 538 ? -34.908 10.981 44.787 1.00 88.94 538 HIS A N 1
ATOM 4372 C CA . HIS A 1 538 ? -35.436 10.056 45.792 1.00 88.94 538 HIS A CA 1
ATOM 4373 C C . HIS A 1 538 ? -36.811 9.490 45.401 1.00 88.94 538 HIS A C 1
ATOM 4375 O O . HIS A 1 538 ? -37.071 8.313 45.627 1.00 88.94 538 HIS A O 1
ATOM 4381 N N . GLU A 1 539 ? -37.677 10.286 44.763 1.00 89.44 539 GLU A N 1
ATOM 4382 C CA . GLU A 1 539 ? -38.951 9.803 44.209 1.00 89.44 539 GLU A CA 1
ATOM 4383 C C . GLU A 1 539 ? -38.741 8.743 43.116 1.00 89.44 539 GLU A C 1
ATOM 4385 O O . GLU A 1 539 ? -39.462 7.746 43.073 1.00 89.44 539 GLU A O 1
ATOM 4390 N N . GLU A 1 540 ? -37.750 8.939 42.241 1.00 85.88 540 GLU A N 1
ATOM 4391 C CA . GLU A 1 540 ? -37.430 7.988 41.171 1.00 85.88 540 GLU A CA 1
ATOM 4392 C C . GLU A 1 540 ? -36.632 6.765 41.665 1.00 85.88 540 GLU A C 1
ATOM 4394 O O . GLU A 1 540 ? -36.786 5.672 41.117 1.00 85.88 540 GLU A O 1
ATOM 4399 N N . TYR A 1 541 ? -35.792 6.929 42.693 1.00 86.06 541 TYR A N 1
ATOM 4400 C CA . TYR A 1 541 ? -34.886 5.901 43.222 1.00 86.06 541 TYR A CA 1
ATOM 4401 C C . TYR A 1 541 ? -34.911 5.845 44.764 1.00 86.06 541 TYR A C 1
ATOM 4403 O O . TYR A 1 541 ? -33.898 6.136 45.409 1.00 86.06 541 TYR A O 1
ATOM 4411 N N . PRO A 1 542 ? -36.032 5.422 45.374 1.00 81.50 542 PRO A N 1
ATOM 4412 C CA . PRO A 1 542 ? -36.230 5.468 46.829 1.00 81.50 542 PRO A CA 1
ATOM 4413 C C . PRO A 1 542 ? -35.299 4.536 47.623 1.00 81.50 542 PRO A C 1
ATOM 4415 O O . PRO A 1 542 ? -35.079 4.748 48.813 1.00 81.50 542 PRO A O 1
ATOM 4418 N N . ASP A 1 543 ? -34.722 3.521 46.971 1.00 79.88 543 ASP A N 1
ATOM 4419 C CA . ASP A 1 543 ? -33.812 2.550 47.593 1.00 79.88 543 ASP A CA 1
ATOM 4420 C C . ASP A 1 543 ? -32.348 3.036 47.670 1.00 79.88 543 ASP A C 1
ATOM 4422 O O . ASP A 1 543 ? -31.498 2.370 48.269 1.00 79.88 543 ASP A O 1
ATOM 4426 N N . ASN A 1 544 ? -32.010 4.173 47.049 1.00 77.00 544 ASN A N 1
ATOM 4427 C CA . ASN A 1 544 ? -30.638 4.676 47.016 1.00 77.00 544 ASN A CA 1
ATOM 4428 C C . ASN A 1 544 ? -30.320 5.535 48.253 1.00 77.00 544 ASN A C 1
ATOM 4430 O O . ASN A 1 544 ? -30.811 6.648 48.390 1.00 77.00 544 ASN A O 1
ATOM 4434 N N . ILE A 1 545 ? -29.432 5.032 49.118 1.00 77.38 545 ILE A N 1
ATOM 4435 C CA . ILE A 1 545 ? -29.048 5.642 50.408 1.00 77.38 545 ILE A CA 1
ATOM 4436 C C . ILE A 1 545 ? -28.355 7.012 50.241 1.00 77.38 545 ILE A C 1
ATOM 4438 O O . ILE A 1 545 ? -28.321 7.804 51.180 1.00 77.38 545 ILE A O 1
ATOM 4442 N N . GLU A 1 546 ? -27.769 7.294 49.072 1.00 70.75 546 GLU A N 1
ATOM 4443 C CA . GLU A 1 546 ? -27.073 8.564 48.805 1.00 70.75 546 GLU A CA 1
ATOM 4444 C C . GLU A 1 546 ? -28.011 9.727 48.418 1.00 70.75 546 GLU A C 1
ATOM 4446 O O . GLU A 1 546 ? -27.533 10.859 48.286 1.00 70.75 546 GLU A O 1
ATOM 4451 N N . CYS A 1 547 ? -29.306 9.452 48.217 1.00 61.56 547 CYS A N 1
ATOM 4452 C CA . CYS A 1 547 ? -30.349 10.409 47.825 1.00 61.56 547 CYS A CA 1
ATOM 4453 C C . CYS A 1 547 ? -31.174 10.816 49.045 1.00 61.56 547 CYS A C 1
ATOM 4455 O O . CYS A 1 547 ? -31.355 12.041 49.234 1.00 61.56 547 CYS A O 1
#

Solvent-accessible surface area (backbone atoms only — not comparable to full-atom values): 28371 Å² total; per-residue (Å²): 112,69,72,63,28,53,54,24,50,52,51,15,51,52,26,45,75,70,67,37,44,69,62,14,38,53,32,23,52,50,21,46,54,49,45,55,50,49,48,52,55,26,49,78,67,75,36,57,91,69,59,59,61,68,57,54,49,52,42,50,51,51,35,24,53,39,27,45,74,64,68,37,55,67,63,16,47,54,46,44,51,57,56,63,69,41,81,90,44,71,85,62,38,33,62,50,26,43,52,47,12,50,53,28,43,75,71,68,40,35,72,61,12,40,51,28,36,53,63,16,56,76,56,54,59,88,85,50,54,71,64,49,44,55,45,32,50,52,40,17,54,36,25,50,77,69,69,40,35,73,65,16,39,56,34,31,48,59,32,52,76,74,61,66,45,52,69,50,29,38,53,36,26,50,33,27,55,77,70,66,40,38,70,54,27,55,52,34,47,53,60,38,68,70,50,85,58,68,86,73,66,73,99,78,64,80,68,58,60,55,52,54,58,57,56,67,73,70,57,94,58,100,67,86,72,82,72,56,48,54,70,56,44,52,50,38,52,54,52,44,46,67,62,43,19,63,59,50,27,85,91,45,42,63,62,16,43,51,52,49,32,59,65,25,47,76,87,33,51,72,58,20,53,52,50,50,53,52,50,26,52,50,28,48,76,72,64,41,52,70,62,18,48,58,58,34,57,67,32,71,81,51,57,61,67,56,26,18,54,31,24,33,52,47,13,48,50,29,46,73,75,63,43,49,67,63,11,37,54,26,10,50,50,7,33,73,60,35,73,85,35,36,67,20,30,31,45,36,16,50,39,31,44,74,71,65,40,36,70,62,16,37,52,29,17,51,51,17,33,70,65,34,82,79,44,61,67,26,38,51,51,35,18,53,31,26,49,76,69,72,37,57,70,62,15,47,53,30,44,53,55,46,40,72,76,44,68,87,43,61,73,53,46,49,52,55,18,50,52,30,45,76,70,66,39,49,73,61,14,47,52,37,47,53,57,43,37,77,74,47,75,75,45,34,67,60,28,39,53,48,11,58,57,29,46,78,79,38,55,70,60,8,48,53,28,32,52,54,14,39,73,68,41,83,73,50,59,72,52,35,52,50,51,19,50,52,26,49,75,68,70,38,34,77,66,16,33,60,32,25,52,52,47,25,71,78,39,74,87,47,62,66,31,56,51,50,33,28,51,34,34,43,74,73,66,41,52,69,64,19,49,55,47,35,52,54,49,27,74,77,40,73,87,47,90,92,84

Secondary structure (DSSP, 8-state):
-HHHHHHHHHHHHHHHHTT-HHHHHHHHHHHHHHHHHHHHHHHHTT-GGG--HHHHHHHHHHHHHHHHHTT-HHHHHHHHHHHHH-TT-TTTHHHHHHHHHHHHHHTT-HHHHHHHHHHHHTTS-TT-HHHHHHHHHHHHHHHHHHT-HHHHHHHHHHHHTTS--HHHHHHHHHHHHHHT-HHHHHHHHHHHHTS--TT---TT-HHHHHHHHHHHTT--S--------HHHHHHHHHHHHHHHGGGS-SS-HHHHHHHHHHHHHTT-HHHHHHHHHHHHHHHHHTT-HHHHHHHHHGGGGS-HHHHHHHHHHHHHHHHHHT-HHHHHHHHHHHHHH-TT-HHHHHHHHHHHHHTT-HHHHHHHHHHHHHH-TT-HHHHHHHHHHHHHTT-HHHHHHHHHHHHHHSTT-HHHHHHHHHHHHHTT-HHHHHHHHHHHHTT-TT-HHHHHHHHHHHHHH-HHHHHHHHHHHHHH-TT-HHHHHHHHHHHHHTT-HHHHHHHHHHHHHH-TT-HHHHHHHHHHHHHTT-HHHHHHHHHHHHHH-TT-TT-